Protein 8SSQ (pdb70)

Radius of gyration: 40.86 Å; Cα contacts (8 Å, |Δi|>4): 646; chains: 2; bounding box: 105×83×111 Å

Sequence (490 aa):
TRPHKCPDCDMAFVTSGELVRHRRYKHTHEKPFKCSMCDYASVEVSKLKRHIRSHTGERPFQCSLCSYASRDTYKLKRHMRTHSGEKPYECYICHARFTQSGTMKMHILQKHTENVAKFHCPHCDTVIARKSDLGVHLRKQHSYIEQGKKCRYCDAVFHERYALIQHQKSHKNEKRFKCDQCDYACRQERHMIMHKRTHTGEKPYACSHCDKTFRQKQLLDMHFKRYHDPNFVPAAFVCSKCGKTFTRRNTMARHADNCAKPFKCSMCDYASVEVSKLKRHIRSHTGERPFQCSLCSYASRDTYKLKRHMRTHSGEKPYECYICHARFTQSGTMKMHILQKHTENVAKFHCPHCDTVIARKSDLGVHLRKQHSYIEQGKKCRYCDAVFHERYALIQHQKSHKNEKRFKCDQCDYACRQERHMIMHKRTHTGEKPYACSHCDKTFRQKQLLDMHFKRYHDPNFVPAAFVCSKCGKTFTRRNTMARHADNCA

Nearest PDB structures (foldseek):
  8ssr-assembly1_A  TM=9.921E-01  e=1.056E-51  Homo sapiens
  7w1m-assembly1_H  TM=8.641E-01  e=9.532E-46  Homo sapiens
  8ssu-assembly1_A  TM=7.504E-01  e=6.759E-43  Homo sapiens
  5und-assembly1_A  TM=8.292E-01  e=3.397E-30  Homo sapiens
  5und-assembly2_B  TM=9.094E-01  e=4.051E-27  Homo sapiens

B-factor: mean 185.34, std 67.11, range [68.2, 472.48]

Secondary structure (DSSP, 8-state):
---EE-SSSS-EESSHHHHHHHHIIIII---SEE-SSSS-EESSHHHHHHHHHHHHT---EE-SSSS-EESSHHHHHHHTHHHH----EE-TTT--EESSHHHHHHHHHHHS-SS---EEPSSSS-EES-HHHHHHHHHHTS-EEEEEEE-SSSS-EEEEHHHHHHHHGGGTT---EE-SSSS-EESSHHHHHHHHHHHHT---EE-SSSS-EESSHHHHHHHHHHHS-TT-----EE-SSS--EESSHHHHHHHHHH--/--EE-SSSS-EESSHHHHHHHHHHHH----EE-TTSS-EESSHHHHHHHHHHHH----EE-TTT--EESSHHHHHHHHHHHS-SS--PEEPSSSS-EESSSHHHHHHHHHHTS--SS-EE-SSSS-EESSHHHHHHHHHHHTTS-SEE-SSSS-EESSHHHHHHHHHHSS----EE-SSSS-EESSHHHHHHHHHHHS-TT-----EE-TTT--EES-HHHHHHHHHT--

GO terms:
  GO:0005634 nucleus (C, IDA)
  GO:0001221 transcription coregulator binding (F, IPI)
  GO:0000978 RNA polymerase II cis-regulatory region sequence-specific DNA binding (F, IDA)
  GO:0001227 DNA-binding transcription repressor activity, RNA polymerase II-specific (F, IDA)
  GO:0000122 negative regulation of transcription by RNA polymerase II (P, IDA)
  GO:0000775 chromosome, centromeric region (C, IDA)
  GO:0005694 chromosome (C, EXP)
  GO:0071459 protein localization to chromosome, centromeric region (P, IMP)
  GO:0008285 negative regulation of cell population proliferation (P, IMP)
  GO:0005515 protein binding (F, IPI)
  GO:0045944 positive regulation of transcription by RNA polymerase II (P, IDA)
  GO:0140588 chromatin looping (P, IDA)
  GO:0005654 nucleoplasm (C, IDA)
  GO:0071514 genomic imprinting (P, IDA)
  GO:0000793 condensed chromosome (C, IDA)
  GO:0005730 nucleolus (C, IDA)
  GO:0000976 transcription cis-regulatory region binding (F, IDA)
  GO:0003700 DNA-binding transcription factor activity (F, IDA)
  GO:0045892 negative regulation of DNA-templated transcription (P, IDA)
  GO:0045893 positive regulation of DNA-templated transcription (P, IDA)

Structure (mmCIF, N/CA/C/O backbone):
data_8SSQ
#
_entry.id   8SSQ
#
_cell.length_a   352.070
_cell.length_b   67.768
_cell.length_c   61.194
_cell.angle_alpha   90.000
_cell.angle_beta   92.590
_cell.angle_gamma   90.000
#
_symmetry.space_group_name_H-M   'C 1 2 1'
#
loop_
_entity.id
_entity.type
_entity.pdbx_description
1 polymer 'Transcriptional repressor CTCF'
2 polymer 'DNA (35-MER) Strand I'
3 polymer 'DNA (35-MER) Strand 2'
4 non-polymer 'ZINC ION'
5 non-polymer 'SODIUM ION'
6 water water
#
loop_
_atom_site.group_PDB
_atom_site.id
_atom_site.type_symbol
_atom_site.label_atom_id
_atom_site.label_alt_id
_atom_site.label_comp_id
_atom_site.label_asym_id
_atom_site.label_entity_id
_atom_site.label_seq_id
_atom_site.pdbx_PDB_ins_code
_atom_site.Cartn_x
_atom_site.Cartn_y
_atom_site.Cartn_z
_atom_site.occupancy
_atom_site.B_iso_or_equiv
_atom_site.auth_seq_id
_atom_site.auth_comp_id
_atom_site.auth_asym_id
_atom_site.auth_atom_id
_atom_site.pdbx_PDB_model_num
ATOM 1 N N . THR A 1 1 ? -71.85566 -10.02973 -21.76706 1.000 240.24027 319 THR A N 1
ATOM 2 C CA . THR A 1 1 ? -71.07264 -8.85099 -21.41593 1.000 246.31670 319 THR A CA 1
ATOM 3 C C . THR A 1 1 ? -71.53506 -8.26296 -20.08641 1.000 246.28210 319 THR A C 1
ATOM 4 O O . THR A 1 1 ? -71.29692 -7.08817 -19.80349 1.000 244.50709 319 THR A O 1
ATOM 6 N N . ARG A 1 2 ? -72.18708 -9.09541 -19.27930 1.000 249.16919 320 ARG A N 1
ATOM 7 C CA . ARG A 1 2 ? -72.73997 -8.69485 -17.99033 1.000 249.24166 320 ARG A CA 1
ATOM 8 C C . ARG A 1 2 ? -73.61701 -7.44586 -18.09415 1.000 249.23772 320 ARG A C 1
ATOM 9 O O . ARG A 1 2 ? -73.27874 -6.39425 -17.53927 1.000 246.22478 320 ARG A O 1
ATOM 17 N N . PRO A 1 3 ? -74.74572 -7.52128 -18.80833 1.000 257.52936 321 PRO A N 1
ATOM 18 C CA . PRO A 1 3 ? -75.62991 -6.34662 -18.89434 1.000 257.77474 321 PRO A CA 1
ATOM 19 C C . PRO A 1 3 ? -76.17338 -5.89568 -17.54956 1.000 253.53424 321 PRO A C 1
ATOM 20 O O . PRO A 1 3 ? -76.35451 -4.68997 -17.33782 1.000 236.75227 321 PRO A O 1
ATOM 24 N N . HIS A 1 4 ? -76.43818 -6.82394 -16.63377 1.000 254.28843 322 HIS A N 1
ATOM 25 C CA . HIS A 1 4 ? -77.00418 -6.47314 -15.33918 1.000 245.38022 322 HIS A CA 1
ATOM 26 C C . HIS A 1 4 ? -75.90596 -6.07189 -14.36309 1.000 237.70442 322 HIS A C 1
ATOM 27 O O . HIS A 1 4 ? -74.86073 -6.72218 -14.27680 1.000 234.70849 322 HIS A O 1
ATOM 34 N N . LYS A 1 5 ? -76.14494 -4.98616 -13.63190 1.000 237.42241 323 LYS A N 1
ATOM 35 C CA . LYS A 1 5 ? -75.20674 -4.49335 -12.63478 1.000 238.30815 323 LYS A CA 1
ATOM 36 C C . LYS A 1 5 ? -75.95914 -4.13602 -11.36261 1.000 238.64242 323 LYS A C 1
ATOM 37 O O . LYS A 1 5 ? -77.09375 -3.65230 -11.41723 1.000 235.86463 323 LYS A O 1
ATOM 43 N N . CYS A 1 6 ? -75.32554 -4.37922 -10.22154 1.000 237.57040 324 CYS A N 1
ATOM 44 C CA . CYS A 1 6 ? -75.92383 -4.02865 -8.93985 1.000 231.41943 324 CYS A CA 1
ATOM 45 C C . CYS A 1 6 ? -75.63462 -2.56690 -8.62359 1.000 229.19418 324 CYS A C 1
ATOM 46 O O . CYS A 1 6 ? -74.46366 -2.17423 -8.58348 1.000 230.33903 324 CYS A O 1
ATOM 49 N N . PRO A 1 7 ? -76.65422 -1.73235 -8.40646 1.000 226.96356 325 PRO A N 1
ATOM 50 C CA . PRO A 1 7 ? -76.38653 -0.32291 -8.08311 1.000 225.72125 325 PRO A CA 1
ATOM 51 C C . PRO A 1 7 ? -75.82781 -0.11292 -6.68718 1.000 229.10257 325 PRO A C 1
ATOM 52 O O . PRO A 1 7 ? -75.21829 0.93408 -6.43569 1.000 223.45842 325 PRO A O 1
ATOM 56 N N . ASP A 1 8 ? -76.01203 -1.06788 -5.77396 1.000 234.82993 326 ASP A N 1
ATOM 57 C CA . ASP A 1 8 ? -75.57695 -0.87529 -4.39553 1.000 229.16508 326 ASP A CA 1
ATOM 58 C C . ASP A 1 8 ? -74.06959 -1.03458 -4.22976 1.000 224.00344 326 ASP A C 1
ATOM 59 O O . ASP A 1 8 ? -73.48096 -0.39488 -3.35103 1.000 217.60577 326 ASP A O 1
ATOM 64 N N . CYS A 1 9 ? -73.43000 -1.87046 -5.04554 1.000 226.12402 327 CYS A N 1
ATOM 65 C CA . CYS A 1 9 ? -71.99508 -2.11216 -4.93222 1.000 220.78278 327 CYS A CA 1
ATOM 66 C C . CYS A 1 9 ? -71.40366 -2.21554 -6.33457 1.000 218.85457 327 CYS A C 1
ATOM 67 O O . CYS A 1 9 ? -72.03410 -1.84578 -7.32939 1.000 228.47668 327 CYS A O 1
ATOM 70 N N . ASP A 1 10 ? -70.17273 -2.71847 -6.40721 1.000 208.80490 328 ASP A N 1
ATOM 71 C CA . ASP A 1 10 ? -69.41894 -2.79161 -7.65142 1.000 221.65625 328 ASP A CA 1
ATOM 72 C C . ASP A 1 10 ? -69.69193 -4.05266 -8.46219 1.000 226.08492 328 ASP A C 1
ATOM 73 O O . ASP A 1 10 ? -69.24983 -4.13365 -9.61349 1.000 219.93868 328 ASP A O 1
ATOM 78 N N . MET A 1 11 ? -70.39876 -5.02974 -7.90173 1.000 226.40716 329 MET A N 1
ATOM 79 C CA . MET A 1 11 ? -70.55928 -6.31323 -8.57148 1.000 231.68037 329 MET A CA 1
ATOM 80 C C . MET A 1 11 ? -71.50712 -6.20301 -9.76074 1.000 223.64229 329 MET A C 1
ATOM 81 O O . MET A 1 11 ? -72.52169 -5.50195 -9.70878 1.000 218.58750 329 MET A O 1
ATOM 86 N N . ALA A 1 12 ? -71.16534 -6.90707 -10.83929 1.000 227.24067 330 ALA A N 1
ATOM 87 C CA . ALA A 1 12 ? -71.99136 -6.99252 -12.03509 1.000 224.64593 330 ALA A CA 1
ATOM 88 C C . ALA A 1 12 ? -72.22002 -8.45760 -12.37499 1.000 232.61803 330 ALA A C 1
ATOM 89 O O . ALA A 1 12 ? -71.29094 -9.26826 -12.31363 1.000 234.03716 330 ALA A O 1
ATOM 91 N N . PHE A 1 13 ? -73.45714 -8.79417 -12.73450 1.000 232.07319 331 PHE A N 1
ATOM 92 C CA . PHE A 1 13 ? -73.85766 -10.17827 -12.94029 1.000 224.14327 331 PHE A CA 1
ATOM 93 C C . PHE A 1 13 ? -74.51788 -10.34011 -14.30300 1.000 229.89953 331 PHE A C 1
ATOM 94 O O . PHE A 1 13 ? -75.03293 -9.38495 -14.88835 1.000 229.03849 331 PHE A O 1
ATOM 102 N N . VAL A 1 14 ? -74.49444 -11.57476 -14.80314 1.000 230.38181 332 VAL A N 1
ATOM 103 C CA . VAL A 1 14 ? -74.98738 -11.84970 -16.15045 1.000 229.25757 332 VAL A CA 1
ATOM 104 C C . VAL A 1 14 ? -76.50970 -11.91864 -16.16812 1.000 220.63062 332 VAL A C 1
ATOM 105 O O . VAL A 1 14 ? -77.17688 -11.12715 -16.84428 1.000 233.59898 332 VAL A O 1
ATOM 109 N N . THR A 1 15 ? -77.07992 -12.86298 -15.42830 1.000 214.22515 333 THR A N 1
ATOM 110 C CA . THR A 1 15 ? -78.51663 -13.09205 -15.42887 1.000 214.37735 333 THR A CA 1
ATOM 111 C C . THR A 1 15 ? -79.18496 -12.35748 -14.27217 1.000 214.66639 333 THR A C 1
ATOM 112 O O . THR A 1 15 ? -78.53856 -11.94308 -13.30667 1.000 199.98327 333 THR A O 1
ATOM 116 N N . SER A 1 16 ? -80.50543 -12.19661 -14.38991 1.000 224.10665 334 SER A N 1
ATOM 117 C CA . SER A 1 16 ? -81.26983 -11.54220 -13.33296 1.000 216.41929 334 SER A CA 1
ATOM 118 C C . SER A 1 16 ? -81.27004 -12.37182 -12.05511 1.000 220.87235 334 SER A C 1
ATOM 119 O O . SER A 1 16 ? -81.17629 -11.82128 -10.95195 1.000 213.68701 334 SER A O 1
ATOM 122 N N . GLY A 1 17 ? -81.37795 -13.69618 -12.18408 1.000 221.20331 335 GLY A N 1
ATOM 123 C CA . GLY A 1 17 ? -81.38317 -14.54800 -11.00526 1.000 219.22121 335 GLY A CA 1
ATOM 124 C C . GLY A 1 17 ? -80.08780 -14.47387 -10.22017 1.000 199.43957 335 GLY A C 1
ATOM 125 O O . GLY A 1 17 ? -80.09806 -14.46692 -8.98660 1.000 197.03598 335 GLY A O 1
ATOM 126 N N . GLU A 1 18 ? -78.95360 -14.42712 -10.92358 1.000 198.85476 336 GLU A N 1
ATOM 127 C CA . GLU A 1 18 ? -77.66955 -14.27861 -10.24602 1.000 196.38859 336 GLU A CA 1
ATOM 128 C C . GLU A 1 18 ? -77.58894 -12.95182 -9.50184 1.000 202.10992 336 GLU A C 1
ATOM 129 O O . GLU A 1 18 ? -77.09831 -12.89510 -8.36798 1.000 198.74757 336 GLU A O 1
ATOM 135 N N . LEU A 1 19 ? -78.06118 -11.87112 -10.12719 1.000 209.59016 337 LEU A N 1
ATOM 136 C CA . LEU A 1 19 ? -78.02496 -10.56535 -9.47706 1.000 201.87920 337 LEU A CA 1
ATOM 137 C C . LEU A 1 19 ? -78.95983 -10.51870 -8.27400 1.000 197.86771 337 LEU A C 1
ATOM 138 O O . LEU A 1 19 ? -78.63836 -9.89449 -7.25605 1.000 199.93862 337 LEU A O 1
ATOM 143 N N . VAL A 1 20 ? -80.12510 -11.16355 -8.37541 1.000 204.06347 338 VAL A N 1
ATOM 144 C CA . VAL A 1 20 ? -81.05775 -11.19925 -7.25094 1.000 202.32302 338 VAL A CA 1
ATOM 145 C C . VAL A 1 20 ? -80.44425 -11.94284 -6.07183 1.000 202.07204 338 VAL A C 1
ATOM 146 O O . VAL A 1 20 ? -80.53047 -11.49415 -4.92173 1.000 198.41986 338 VAL A O 1
ATOM 150 N N . ARG A 1 21 ? -79.81422 -13.08971 -6.33724 1.000 198.25616 339 ARG A N 1
ATOM 151 C CA . ARG A 1 21 ? -79.14490 -13.82940 -5.27199 1.000 192.08399 339 ARG A CA 1
ATOM 152 C C . ARG A 1 21 ? -78.00730 -13.01352 -4.67027 1.000 190.68103 339 ARG A C 1
ATOM 153 O O . ARG A 1 21 ? -77.79122 -13.03757 -3.45262 1.000 199.79171 339 ARG A O 1
ATOM 161 N N . HIS A 1 22 ? -77.26896 -12.28388 -5.51087 1.000 195.63958 340 HIS A N 1
ATOM 162 C CA . HIS A 1 22 ? -76.18731 -11.44010 -5.01217 1.000 187.38830 340 HIS A CA 1
ATOM 163 C C . HIS A 1 22 ? -76.70980 -10.35638 -4.07834 1.000 192.86874 340 HIS A C 1
ATOM 164 O O . HIS A 1 22 ? -76.11009 -10.08899 -3.03015 1.000 208.68140 340 HIS A O 1
ATOM 171 N N . ARG A 1 23 ? -77.82012 -9.71182 -4.44751 1.000 192.95700 341 ARG A N 1
ATOM 172 C CA . ARG A 1 23 ? -78.40456 -8.69411 -3.57950 1.000 192.72763 341 ARG A CA 1
ATOM 173 C C . ARG A 1 23 ? -78.83508 -9.29080 -2.24675 1.000 196.39241 341 ARG A C 1
ATOM 174 O O . ARG A 1 23 ? -78.62874 -8.68408 -1.18984 1.000 208.04642 341 ARG A O 1
ATOM 182 N N . ARG A 1 24 ? -79.43990 -10.47918 -2.27656 1.000 193.42319 342 ARG A N 1
ATOM 183 C CA . ARG A 1 24 ? -79.83749 -11.13270 -1.03485 1.000 196.50799 342 ARG A CA 1
ATOM 184 C C . ARG A 1 24 ? -78.62353 -11.49268 -0.18707 1.000 204.02957 342 ARG A C 1
ATOM 185 O O . ARG A 1 24 ? -78.65945 -11.37686 1.04370 1.000 221.72285 342 ARG A O 1
ATOM 193 N N . TYR A 1 25 ? -77.54068 -11.93784 -0.82742 1.000 208.02391 343 TYR A N 1
ATOM 194 C CA . TYR A 1 25 ? -76.35353 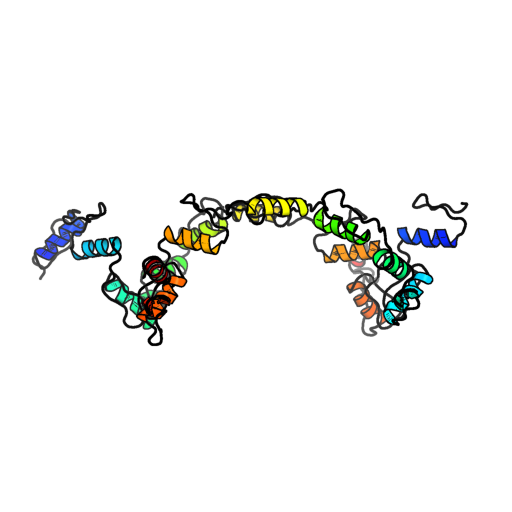-12.34881 -0.08408 1.000 192.73282 343 TYR A CA 1
ATOM 195 C C . TYR A 1 25 ? -75.67447 -11.16557 0.59641 1.000 186.99191 343 TYR A C 1
ATOM 196 O O . TYR A 1 25 ? -75.38134 -11.21254 1.79697 1.000 198.51106 343 TYR A O 1
ATOM 205 N N . LYS A 1 26 ? -75.41722 -10.09335 -0.15254 1.000 182.25076 344 LYS A N 1
ATOM 206 C CA . LYS A 1 26 ? -74.55821 -9.01668 0.31867 1.000 187.35896 344 LYS A CA 1
ATOM 207 C C . LYS A 1 26 ? -75.24737 -7.66530 0.44481 1.000 198.51676 344 LYS A C 1
ATOM 208 O O . LYS A 1 26 ? -74.60155 -6.70449 0.87924 1.000 192.42093 344 LYS A O 1
ATOM 214 N N . HIS A 1 27 ? -76.51478 -7.54933 0.08317 1.000 215.30087 345 HIS A N 1
ATOM 215 C CA . HIS A 1 27 ? -77.12269 -6.22274 0.13961 1.000 220.40856 345 HIS A CA 1
ATOM 216 C C . HIS A 1 27 ? -78.42483 -6.17309 0.92388 1.000 222.98418 345 HIS A C 1
ATOM 217 O O . HIS A 1 27 ? -78.66535 -5.19296 1.63172 1.000 226.08599 345 HIS A O 1
ATOM 224 N N . THR A 1 28 ? -79.26920 -7.19781 0.82479 1.000 226.01135 346 THR A N 1
ATOM 225 C CA . THR A 1 28 ? -80.51677 -7.19313 1.57866 1.000 230.68613 346 THR A CA 1
ATOM 226 C C . THR A 1 28 ? -80.39271 -7.92437 2.90567 1.000 231.10577 346 THR A C 1
ATOM 227 O O . THR A 1 28 ? -81.07176 -7.55804 3.87285 1.000 232.59377 346 THR A O 1
ATOM 231 N N . HIS A 1 29 ? -79.53611 -8.94566 2.96575 1.000 237.02201 347 HIS A N 1
ATOM 232 C CA . HIS A 1 29 ? -79.29534 -9.71871 4.18492 1.000 238.04671 347 HIS A CA 1
ATOM 233 C C . HIS A 1 29 ? -80.59208 -10.30150 4.74329 1.000 244.85134 347 HIS A C 1
ATOM 234 O O . HIS A 1 29 ? -80.80343 -10.35182 5.95691 1.000 236.20737 347 HIS A O 1
ATOM 241 N N . GLU A 1 30 ? -81.47071 -10.74147 3.84754 1.000 248.95733 348 GLU A N 1
ATOM 242 C CA . GLU A 1 30 ? -82.69604 -11.43085 4.21902 1.000 244.27033 348 GLU A CA 1
ATOM 243 C C . GLU A 1 30 ? -82.64711 -12.84197 3.65113 1.000 245.42052 348 GLU A C 1
ATOM 244 O O . GLU A 1 30 ? -82.17509 -13.05676 2.52947 1.000 233.21422 348 GLU A O 1
ATOM 250 N N . LYS A 1 31 ? -83.09525 -13.80580 4.44573 1.000 251.42219 349 LYS A N 1
ATOM 251 C CA . LYS A 1 31 ? -83.05463 -15.21677 4.06652 1.000 250.72784 349 LYS A CA 1
ATOM 252 C C . LYS A 1 31 ? -84.45477 -15.80154 4.18659 1.000 253.80066 349 LYS A C 1
ATOM 253 O O . LYS A 1 31 ? -84.94333 -16.00152 5.31847 1.000 251.46663 349 LYS A O 1
ATOM 259 N N . PRO A 1 32 ? -85.13466 -16.07913 3.06999 1.000 253.55942 350 PRO A N 1
ATOM 260 C CA . PRO A 1 32 ? -86.53160 -16.53054 3.14271 1.000 256.11113 350 PRO A CA 1
ATOM 261 C C . PRO A 1 32 ? -86.67184 -17.90407 3.77908 1.000 248.28696 350 PRO A C 1
ATOM 262 O O . PRO A 1 32 ? -87.45108 -18.08446 4.72119 1.000 244.12704 350 PRO A O 1
ATOM 266 N N . PHE A 1 33 ? -85.91667 -18.87728 3.27393 1.000 242.46552 351 PHE A N 1
ATOM 267 C CA . PHE A 1 33 ? -85.99552 -20.24277 3.77460 1.000 238.07899 351 PHE A CA 1
ATOM 268 C C . PHE A 1 33 ? -85.24282 -20.34020 5.09318 1.000 244.18758 351 PHE A C 1
ATOM 269 O O . PHE A 1 33 ? -84.04956 -20.02552 5.15721 1.000 244.91867 351 PHE A O 1
ATOM 277 N N . LYS A 1 34 ? -85.93492 -20.78209 6.13957 1.000 247.14918 352 LYS A N 1
ATOM 278 C CA . LYS A 1 34 ? -85.37330 -20.83701 7.47951 1.000 243.81414 352 LYS A CA 1
ATOM 279 C C . LYS A 1 34 ? -85.36522 -22.27029 7.99257 1.000 233.72259 352 LYS A C 1
ATOM 280 O O . LYS A 1 34 ? -86.26218 -23.06355 7.68733 1.000 223.19180 352 LYS A O 1
ATOM 286 N N . CYS A 1 35 ? -84.33764 -22.59602 8.77439 1.000 233.08095 353 CYS A N 1
ATOM 287 C CA . CYS A 1 35 ? -84.27217 -23.90467 9.40725 1.000 232.84391 353 CYS A CA 1
ATOM 288 C C . CYS A 1 35 ? -85.39132 -24.04660 10.42728 1.000 223.25148 353 CYS A C 1
ATOM 289 O O . CYS A 1 35 ? -85.69882 -23.10863 11.16879 1.000 221.14625 353 CYS A O 1
ATOM 292 N N . SER A 1 36 ? -86.01526 -25.22356 10.44638 1.000 220.09161 354 SER A N 1
ATOM 293 C CA . SER A 1 36 ? -87.12490 -25.46271 11.36028 1.000 230.54285 354 SER A CA 1
ATOM 294 C C . SER A 1 36 ? -86.66258 -25.71536 12.79371 1.000 224.92540 354 SER A C 1
ATOM 295 O O . SER A 1 36 ? -87.43686 -25.49111 13.72780 1.000 225.09914 354 SER A O 1
ATOM 298 N N . MET A 1 37 ? -85.41654 -26.15948 12.98473 1.000 217.48363 355 MET A N 1
ATOM 299 C CA . MET A 1 37 ? -84.89497 -26.49710 14.30787 1.000 224.21292 355 MET A CA 1
ATOM 300 C C . MET A 1 37 ? -84.48321 -25.25100 15.08822 1.000 223.13857 355 MET A C 1
ATOM 301 O O . MET A 1 37 ? -84.71241 -25.16140 16.30218 1.000 220.63645 355 MET A O 1
ATOM 306 N N . CYS A 1 38 ? -83.88289 -24.27827 14.40932 1.000 222.75064 356 CYS A N 1
ATOM 307 C CA . CYS A 1 38 ? -83.30410 -23.11428 15.06952 1.000 221.19350 356 CYS A CA 1
ATOM 308 C C . CYS A 1 38 ? -83.63781 -21.87567 14.24424 1.000 230.88997 356 CYS A C 1
ATOM 309 O O . CYS A 1 38 ? -84.44836 -21.91971 13.31369 1.000 232.57248 356 CYS A O 1
ATOM 312 N N . ASP A 1 39 ? -83.01556 -20.75664 14.60122 1.000 232.89975 357 ASP A N 1
ATOM 313 C CA . ASP A 1 39 ? -83.26621 -19.48168 13.94329 1.000 230.64655 357 ASP A CA 1
ATOM 314 C C . ASP A 1 39 ? -82.44361 -19.29040 12.67514 1.000 229.81759 357 ASP A C 1
ATOM 315 O O . ASP A 1 39 ? -82.58886 -18.25680 12.01198 1.000 236.19404 357 ASP A O 1
ATOM 320 N N . TYR A 1 40 ? -81.59160 -20.25028 12.32703 1.000 221.40751 358 TYR A N 1
ATOM 321 C CA . TYR A 1 40 ? -80.75900 -20.13357 11.13965 1.000 220.97254 358 TYR A CA 1
ATOM 322 C C . TYR A 1 40 ? -81.61302 -20.17331 9.87696 1.000 227.39418 358 TYR A C 1
ATOM 323 O O . TYR A 1 40 ? -82.67591 -20.79856 9.83594 1.000 225.63830 358 TYR A O 1
ATOM 332 N N . ALA A 1 41 ? -81.13327 -19.49207 8.83825 1.000 228.48327 359 ALA A N 1
ATOM 333 C CA . ALA A 1 41 ? -81.83850 -19.41705 7.56764 1.000 225.71082 359 ALA A CA 1
ATOM 334 C C . ALA A 1 41 ? -80.81603 -19.37853 6.43947 1.000 222.76010 359 ALA A C 1
ATOM 335 O O . ALA A 1 41 ? -79.62157 -19.16694 6.66350 1.000 227.68686 359 ALA A O 1
ATOM 337 N N . SER A 1 42 ? -81.29704 -19.58950 5.21432 1.000 220.16151 360 SER A N 1
ATOM 338 C CA . SER A 1 42 ? -80.42271 -19.66547 4.05018 1.000 214.71557 360 SER A CA 1
ATOM 339 C C . SER A 1 42 ? -81.10088 -19.04486 2.83909 1.000 223.65425 360 SER A C 1
ATOM 340 O O . SER A 1 42 ? -82.27792 -19.31016 2.57882 1.000 238.37894 360 SER A O 1
ATOM 343 N N . VAL A 1 43 ? -80.35052 -18.22420 2.09962 1.000 215.37283 361 VAL A N 1
ATOM 344 C CA . VAL A 1 43 ? -80.84881 -17.69454 0.83356 1.000 237.98401 361 VAL A CA 1
ATOM 345 C C . VAL A 1 43 ? -80.91547 -18.79649 -0.21782 1.000 235.75205 361 VAL A C 1
ATOM 346 O O . VAL A 1 43 ? -81.88616 -18.88917 -0.97909 1.000 233.62859 361 VAL A O 1
ATOM 350 N N . GLU A 1 44 ? -79.89564 -19.64869 -0.27557 1.000 205.01130 362 GLU A N 1
ATOM 351 C CA . GLU A 1 44 ? -79.85548 -20.75729 -1.21777 1.000 194.78660 362 GLU A CA 1
ATOM 352 C C . GLU A 1 44 ? -80.36779 -22.02481 -0.54735 1.000 194.76259 362 GLU A C 1
ATOM 353 O O . GLU A 1 44 ? -80.14463 -22.24360 0.64652 1.000 201.28028 362 GLU A O 1
ATOM 359 N N . VAL A 1 45 ? -81.06058 -22.85710 -1.32741 1.000 210.57440 363 VAL A N 1
ATOM 360 C CA . VAL A 1 45 ? -81.66723 -24.06878 -0.78251 1.000 213.24546 363 VAL A CA 1
ATOM 361 C C . VAL A 1 45 ? -80.60458 -25.06036 -0.33288 1.000 198.84845 363 VAL A C 1
ATOM 362 O O . VAL A 1 45 ? -80.78636 -25.77164 0.66676 1.000 206.79206 363 VAL A O 1
ATOM 366 N N . SER A 1 46 ? -79.48772 -25.13018 -1.05808 1.000 187.71301 364 SER A N 1
ATOM 367 C CA . SER A 1 46 ? -78.42446 -26.05730 -0.68778 1.000 204.89115 364 SER A CA 1
ATOM 368 C C . SER A 1 46 ? -77.85573 -25.73976 0.69098 1.000 189.41851 364 SER A C 1
ATOM 369 O O . SER A 1 46 ? -77.52434 -26.65416 1.45569 1.000 172.51732 364 SER A O 1
ATOM 372 N N . LYS A 1 47 ? -77.73009 -24.45225 1.02321 1.000 188.68884 365 LYS A N 1
ATOM 373 C CA . LYS A 1 47 ? -77.24219 -24.06745 2.34552 1.000 182.59546 365 LYS A CA 1
ATOM 374 C C . LYS A 1 47 ? -78.18995 -24.53788 3.44366 1.000 196.22914 365 LYS A C 1
ATOM 375 O O . LYS A 1 47 ? -77.74832 -24.98367 4.51081 1.000 208.28570 365 LYS A O 1
ATOM 381 N N . LEU A 1 48 ? -79.50151 -24.42252 3.20830 1.000 196.46618 366 LEU A N 1
ATOM 382 C CA . LEU A 1 48 ? -80.47402 -24.87951 4.19780 1.000 199.06373 366 LEU A CA 1
ATOM 383 C C . LEU A 1 48 ? -80.48381 -26.40279 4.28986 1.000 200.02266 366 LEU A C 1
ATOM 384 O O . LEU A 1 48 ? -80.68061 -26.96480 5.37600 1.000 207.58073 366 LEU A O 1
ATOM 389 N N . LYS A 1 49 ? -80.27210 -27.08433 3.15802 1.000 200.54240 367 LYS A N 1
ATOM 390 C CA . LYS A 1 49 ? -80.10815 -28.53469 3.17577 1.000 187.61234 367 LYS A CA 1
ATOM 391 C C . LYS A 1 49 ? -78.87200 -28.93727 3.97349 1.000 193.94522 367 LYS A C 1
ATOM 392 O O . LYS A 1 49 ? -78.86644 -29.98102 4.63851 1.000 209.57791 367 LYS A O 1
ATOM 398 N N . ARG A 1 50 ? -77.80523 -28.13152 3.89784 1.000 188.96698 368 ARG A N 1
ATOM 399 C CA . ARG A 1 50 ? -76.61610 -28.36776 4.71384 1.000 172.95276 368 ARG A CA 1
ATOM 400 C C . ARG A 1 50 ? -76.97353 -28.42032 6.19449 1.000 179.96911 368 ARG A C 1
ATOM 401 O O . ARG A 1 50 ? -76.62284 -29.37336 6.90096 1.000 174.47430 368 ARG A O 1
ATOM 409 N N . HIS A 1 51 ? -77.67191 -27.38241 6.68365 1.000 179.28661 369 HIS A N 1
ATOM 410 C CA . HIS A 1 51 ? -77.99715 -27.29418 8.10714 1.000 182.31462 369 HIS A CA 1
ATOM 411 C C . HIS A 1 51 ? -78.96088 -28.38878 8.52841 1.000 185.25862 369 HIS A C 1
ATOM 412 O O . HIS A 1 51 ? -78.87337 -28.90060 9.64663 1.000 193.64362 369 HIS A O 1
ATOM 419 N N . ILE A 1 52 ? -79.91514 -28.73051 7.67077 1.000 193.81784 370 ILE A N 1
ATOM 420 C CA . ILE A 1 52 ? -80.82721 -29.82187 7.99863 1.000 200.98587 370 ILE A CA 1
ATOM 421 C C . ILE A 1 52 ? -80.06934 -31.13790 8.12237 1.000 202.94437 370 ILE A C 1
ATOM 422 O O . ILE A 1 52 ? -80.37385 -31.97239 8.98862 1.000 202.31386 370 ILE A O 1
ATOM 427 N N . ARG A 1 53 ? -79.09675 -31.35809 7.23206 1.000 198.50996 371 ARG A N 1
ATOM 428 C CA . ARG A 1 53 ? -78.25959 -32.54944 7.31462 1.000 193.13126 371 ARG A CA 1
ATOM 429 C C . ARG A 1 53 ? -77.47132 -32.57717 8.61788 1.000 189.46861 371 ARG A C 1
ATOM 430 O O . ARG A 1 53 ? -77.35255 -33.62771 9.25821 1.000 192.73898 371 ARG A O 1
ATOM 438 N N . SER A 1 54 ? -76.90972 -31.43660 9.02129 1.000 185.08606 372 SER A N 1
ATOM 439 C CA . SER A 1 54 ? -76.20348 -31.38518 10.29636 1.000 185.03489 372 SER A CA 1
ATOM 440 C C . SER A 1 54 ? -77.15876 -31.60320 11.46475 1.000 187.78342 372 SER A C 1
ATOM 441 O O . SER A 1 54 ? -76.79692 -32.23179 12.46686 1.000 181.11080 372 SER A O 1
ATOM 444 N N . HIS A 1 55 ? -78.37177 -31.05589 11.36621 1.000 180.80293 373 HIS A N 1
ATOM 445 C CA . HIS A 1 55 ? -79.38454 -31.26158 12.39657 1.000 186.03219 373 HIS A CA 1
ATOM 446 C C . HIS A 1 55 ? -79.69426 -32.74846 12.59080 1.000 188.95830 373 HIS A C 1
ATOM 447 O O . HIS A 1 55 ? -79.90194 -33.20238 13.72304 1.000 199.82924 373 HIS A O 1
ATOM 454 N N . THR A 1 56 ? -79.73726 -33.52314 11.49442 1.000 187.91252 374 THR A N 1
ATOM 455 C CA . THR A 1 56 ? -80.17420 -34.91536 11.53609 1.000 203.02351 374 THR A CA 1
ATOM 456 C C . THR A 1 56 ? -79.05460 -35.94228 11.40034 1.000 194.25958 374 THR A C 1
ATOM 457 O O . THR A 1 56 ? -79.25233 -37.09833 11.79045 1.000 189.94766 374 THR A O 1
ATOM 461 N N . GLY A 1 57 ? -77.89847 -35.56243 10.86637 1.000 181.80746 375 GLY A N 1
ATOM 462 C CA . GLY A 1 57 ? -76.80440 -36.49883 10.69932 1.000 188.29130 375 GLY A CA 1
ATOM 463 C C . GLY A 1 57 ? -76.78407 -37.24184 9.38345 1.000 194.86449 375 GLY A C 1
ATOM 464 O O . GLY A 1 57 ? -76.07357 -38.24832 9.26583 1.000 188.09072 375 GLY A O 1
ATOM 465 N N . GLU A 1 58 ? -77.54533 -36.78608 8.39257 1.000 192.73608 376 GLU A N 1
ATOM 466 C CA . GLU A 1 58 ? -77.55586 -37.43521 7.08967 1.000 176.20496 376 GLU A CA 1
ATOM 467 C C . GLU A 1 58 ? -76.22125 -37.22613 6.38744 1.000 182.39529 376 GLU A C 1
ATOM 468 O O . GLU A 1 58 ? -75.74844 -36.09368 6.25525 1.000 182.12067 376 GLU A O 1
ATOM 474 N N . ARG A 1 59 ? -75.62307 -38.32185 5.91867 1.000 178.61472 377 ARG A N 1
ATOM 475 C CA . ARG A 1 59 ? -74.34211 -38.29961 5.21334 1.000 193.11335 377 ARG A CA 1
ATOM 476 C C . ARG A 1 59 ? -74.55769 -38.89616 3.82845 1.000 194.19976 377 ARG A C 1
ATOM 477 O O . ARG A 1 59 ? -74.48550 -40.12272 3.65008 1.000 196.25961 377 ARG A O 1
ATOM 485 N N . PRO A 1 60 ? -74.83487 -38.06357 2.81791 1.000 185.95436 378 PRO A N 1
ATOM 486 C CA . PRO A 1 60 ? -75.22489 -38.58732 1.49968 1.000 176.08845 378 PRO A CA 1
ATOM 487 C C . PRO A 1 60 ? -74.14617 -39.39372 0.79198 1.000 166.49569 378 PRO A C 1
ATOM 488 O O . PRO A 1 60 ? -74.37667 -40.54882 0.42051 1.000 179.31416 378 PRO A O 1
ATOM 492 N N . PHE A 1 61 ? -72.97003 -38.80399 0.59913 1.000 154.28430 379 PHE A N 1
ATOM 493 C CA . PHE A 1 61 ? -71.93568 -39.37780 -0.25168 1.000 169.56242 379 PHE A CA 1
ATOM 494 C C . PHE A 1 61 ? -70.82282 -39.97644 0.59683 1.000 161.89966 379 PHE A C 1
ATOM 495 O O . PHE A 1 61 ? -70.29660 -39.31643 1.49923 1.000 157.98009 379 PHE A O 1
ATOM 503 N N . GLN A 1 62 ? -70.46786 -41.22165 0.29463 1.000 162.44408 380 GLN A N 1
ATOM 504 C CA . GLN A 1 62 ? -69.45238 -41.97199 1.01655 1.000 158.47022 380 GLN A CA 1
ATOM 505 C C . GLN A 1 62 ? -68.13410 -41.95968 0.25130 1.000 147.51912 380 GLN A C 1
ATOM 506 O O . GLN A 1 62 ? -68.11061 -41.97541 -0.98228 1.000 135.87860 380 GLN A O 1
ATOM 512 N N . CYS A 1 63 ? -67.03318 -41.92415 0.99855 1.000 138.52400 381 CYS A N 1
ATOM 513 C CA . CYS A 1 63 ? -65.71511 -42.00601 0.38844 1.000 120.94011 381 CYS A CA 1
ATOM 514 C C . CYS A 1 63 ? -65.50418 -43.37187 -0.25590 1.000 128.75444 381 CYS A C 1
ATOM 515 O O . CYS A 1 63 ? -65.98447 -44.39842 0.23233 1.000 135.16675 381 CYS A O 1
ATOM 518 N N . SER A 1 64 ? -64.77263 -43.37230 -1.37220 1.000 125.77036 382 SER A N 1
ATOM 519 C CA . SER A 1 64 ? -64.55728 -44.60750 -2.11943 1.000 127.02532 382 SER A CA 1
ATOM 520 C C . SER A 1 64 ? -63.62353 -45.55836 -1.37704 1.000 125.53238 382 SER A C 1
ATOM 521 O O . SER A 1 64 ? -63.81653 -46.77902 -1.41242 1.000 150.72453 382 SER A O 1
ATOM 524 N N . LEU A 1 65 ? -62.61191 -45.01863 -0.69172 1.000 114.09831 383 LEU A N 1
ATOM 525 C CA . LEU A 1 65 ? -61.54873 -45.82390 -0.10578 1.000 131.50861 383 LEU A CA 1
ATOM 526 C C . LEU A 1 65 ? -61.64247 -45.99960 1.40249 1.000 133.46215 383 LEU A C 1
ATOM 527 O O . LEU A 1 65 ? -61.04821 -46.94536 1.92834 1.000 144.51579 383 LEU A O 1
ATOM 532 N N . CYS A 1 66 ? -62.36289 -45.13103 2.10852 1.000 124.61725 384 CYS A N 1
ATOM 533 C CA . CYS A 1 66 ? -62.38123 -45.19848 3.56481 1.000 129.02415 384 CYS A CA 1
ATOM 534 C C . CYS A 1 66 ? -63.79812 -45.29066 4.11366 1.000 117.17184 384 CYS A C 1
ATOM 535 O O . CYS A 1 66 ? -64.75670 -45.47589 3.35736 1.000 123.13653 384 CYS A O 1
ATOM 538 N N . SER A 1 67 ? -63.93272 -45.15917 5.43475 1.000 142.04248 385 SER A N 1
ATOM 539 C CA . SER A 1 67 ? -65.21012 -45.28594 6.12472 1.000 163.63388 385 SER A CA 1
ATOM 540 C C . SER A 1 67 ? -65.78592 -43.93624 6.54141 1.000 168.00825 385 SER A C 1
ATOM 541 O O . SER A 1 67 ? -66.46134 -43.84243 7.57152 1.000 183.22975 385 SER A O 1
ATOM 544 N N . TYR A 1 68 ? -65.52966 -42.88668 5.76669 1.000 147.80303 386 TYR A N 1
ATOM 545 C CA . TYR A 1 68 ? -66.02858 -41.54948 6.06257 1.000 154.48639 386 TYR A CA 1
ATOM 546 C C . TYR A 1 68 ? -67.02515 -41.13989 4.98844 1.000 143.17180 386 TYR A C 1
ATOM 547 O O . TYR A 1 68 ? -66.70055 -41.15347 3.79651 1.000 131.58343 386 TYR A O 1
ATOM 556 N N . ALA A 1 69 ? -68.23114 -40.77889 5.41213 1.000 158.75882 387 ALA A N 1
ATOM 557 C CA . ALA A 1 69 ? -69.25996 -40.25617 4.52461 1.000 154.57897 387 ALA A CA 1
ATOM 558 C C . ALA A 1 69 ? -69.46673 -38.78553 4.85534 1.000 145.67871 387 ALA A C 1
ATOM 559 O O . ALA A 1 69 ? -69.79037 -38.44268 5.99722 1.000 158.30747 387 ALA A O 1
ATOM 561 N N . SER A 1 70 ? -69.27032 -37.92301 3.86588 1.000 141.73924 388 SER A N 1
ATOM 562 C CA . SER A 1 70 ? -69.37766 -36.48886 4.07522 1.000 136.51928 388 SER A CA 1
ATOM 563 C C . SER A 1 70 ? -70.81645 -36.02727 3.89210 1.000 160.34762 388 SER A C 1
ATOM 564 O O . SER A 1 70 ? -71.58387 -36.60577 3.11799 1.000 171.14319 388 SER A O 1
ATOM 567 N N . ARG A 1 71 ? -71.17713 -34.97400 4.61971 1.000 148.58246 389 ARG A N 1
ATOM 568 C CA . ARG A 1 71 ? -72.47944 -34.34826 4.45556 1.000 167.06613 389 ARG A CA 1
ATOM 569 C C . ARG A 1 71 ? -72.46989 -33.24326 3.40927 1.000 165.12406 389 ARG A C 1
ATOM 570 O O . ARG A 1 71 ? -73.54106 -32.75336 3.03638 1.000 176.48293 389 ARG A O 1
ATOM 578 N N . ASP A 1 72 ? -71.29322 -32.85444 2.92339 1.000 141.15334 390 ASP A N 1
ATOM 579 C CA . ASP A 1 72 ? -71.15082 -31.93667 1.80353 1.000 155.64033 390 ASP A CA 1
ATOM 580 C C . ASP A 1 72 ? -70.16571 -32.53416 0.81104 1.000 152.28896 390 ASP A C 1
ATOM 581 O O . ASP A 1 72 ? -69.20539 -33.20298 1.20562 1.000 131.06237 390 ASP A O 1
ATOM 586 N N . THR A 1 73 ? -70.40904 -32.29207 -0.47959 1.000 148.41676 391 THR A N 1
ATOM 587 C CA . THR A 1 73 ? -69.52694 -32.83351 -1.50886 1.000 146.73284 391 THR A CA 1
ATOM 588 C C . THR A 1 73 ? -68.11790 -32.26466 -1.40312 1.000 152.07877 391 THR A C 1
ATOM 589 O O . THR A 1 73 ? -67.14590 -32.95820 -1.72404 1.000 166.41969 391 THR A O 1
ATOM 593 N N . TYR A 1 74 ? -67.98282 -31.01129 -0.96030 1.000 141.34731 392 TYR A N 1
ATOM 594 C CA . TYR A 1 74 ? -66.65214 -30.43485 -0.80006 1.000 149.60177 392 TYR A CA 1
ATOM 595 C C . TYR A 1 74 ? -65.88646 -31.09102 0.34185 1.000 138.80604 392 TYR A C 1
ATOM 596 O O . TYR A 1 74 ? -64.65823 -31.21312 0.26870 1.000 122.41887 392 TYR A O 1
ATOM 605 N N . LYS A 1 75 ? -66.58301 -31.50651 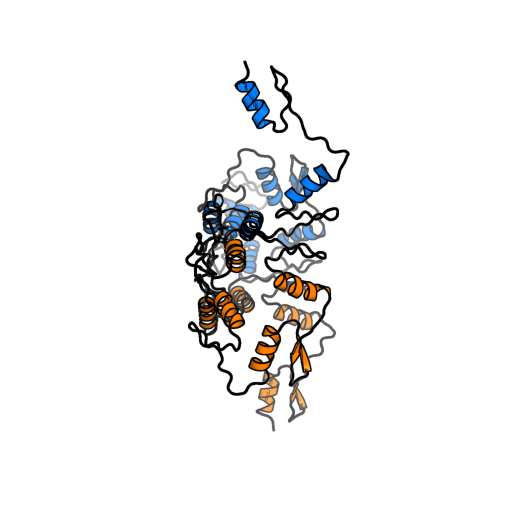1.40419 1.000 126.88896 393 LYS A N 1
ATOM 606 C CA . LYS A 1 75 ? -65.90997 -32.21108 2.49102 1.000 128.35067 393 LYS A CA 1
ATOM 607 C C . LYS A 1 75 ? -65.29644 -33.51347 1.99507 1.000 134.06709 393 LYS A C 1
ATOM 608 O O . LYS A 1 75 ? -64.17245 -33.86379 2.37329 1.000 161.36542 393 LYS A O 1
ATOM 614 N N . LEU A 1 76 ? -66.02509 -34.24789 1.15052 1.000 124.08401 394 LEU A N 1
ATOM 615 C CA . LEU A 1 76 ? -65.47358 -35.46287 0.56055 1.000 123.11673 394 LEU A CA 1
ATOM 616 C C . LEU A 1 76 ? -64.30497 -35.14560 -0.36279 1.000 120.81771 394 LEU A C 1
ATOM 617 O O . LEU A 1 76 ? -63.29927 -35.86498 -0.36921 1.000 117.06212 394 LEU A O 1
ATOM 622 N N . LYS A 1 77 ? -64.42111 -34.07472 -1.15187 1.000 123.49817 395 LYS A N 1
ATOM 623 C CA . LYS A 1 77 ? -63.32284 -33.67860 -2.02685 1.000 121.93121 395 LYS A CA 1
ATOM 624 C C . LYS A 1 77 ? -62.08270 -33.32655 -1.21768 1.000 115.77248 395 LYS A C 1
ATOM 625 O O . LYS A 1 77 ? -60.95626 -33.63658 -1.62322 1.000 141.53433 395 LYS A O 1
ATOM 631 N N . ARG A 1 78 ? -62.27204 -32.67427 -0.06908 1.000 136.73468 396 ARG A N 1
ATOM 632 C CA . ARG A 1 78 ? -61.14971 -32.38842 0.81750 1.000 108.49329 396 ARG A CA 1
ATOM 633 C C . ARG A 1 78 ? -60.65975 -33.65489 1.50967 1.000 105.97542 396 ARG A C 1
ATOM 634 O O . ARG A 1 78 ? -59.45217 -33.83437 1.70542 1.000 118.78760 396 ARG A O 1
ATOM 642 N N . HIS A 1 79 ? -61.58313 -34.54374 1.88908 1.000 106.39675 397 HIS A N 1
ATOM 643 C CA . HIS A 1 79 ? -61.19027 -35.79444 2.53116 1.000 103.64141 397 HIS A CA 1
ATOM 644 C C . HIS A 1 79 ? -60.37768 -36.67832 1.59535 1.000 103.07423 397 HIS A C 1
ATOM 645 O O . HIS A 1 79 ? -59.51037 -37.43063 2.05276 1.000 121.04024 397 HIS A O 1
ATOM 652 N N . MET A 1 80 ? -60.63950 -36.60564 0.28774 1.000 106.67650 398 MET A N 1
ATOM 653 C CA . MET A 1 80 ? -59.88176 -37.40829 -0.66588 1.000 114.33733 398 MET A CA 1
ATOM 654 C C . MET A 1 80 ? -58.39788 -37.06771 -0.65623 1.000 110.90271 398 MET A C 1
ATOM 655 O O . MET A 1 80 ? -57.58082 -37.89751 -1.07043 1.000 124.06633 398 MET A O 1
ATOM 660 N N . ARG A 1 81 ? -58.03148 -35.86976 -0.19330 1.000 100.57366 399 ARG A N 1
ATOM 661 C CA . ARG A 1 81 ? -56.62298 -35.52501 -0.05718 1.000 97.38249 399 ARG A CA 1
ATOM 662 C C . ARG A 1 81 ? -55.91362 -36.40665 0.96019 1.000 98.72562 399 ARG A C 1
ATOM 663 O O . ARG A 1 81 ? -54.68370 -36.51576 0.91648 1.000 119.02391 399 ARG A O 1
ATOM 671 N N . THR A 1 82 ? -56.65723 -37.03296 1.87532 1.000 92.83046 400 THR A N 1
ATOM 672 C CA . THR A 1 82 ? -56.03923 -37.93762 2.83927 1.000 89.75430 400 THR A CA 1
ATOM 673 C C . THR A 1 82 ? -55.40565 -39.13407 2.13826 1.000 112.76003 400 THR A C 1
ATOM 674 O O . THR A 1 82 ? -54.34857 -39.62193 2.55409 1.000 129.27310 400 THR A O 1
ATOM 678 N N . HIS A 1 83 ? -56.03191 -39.61541 1.06593 1.000 101.15018 401 HIS A N 1
ATOM 679 C CA . HIS A 1 83 ? -55.50955 -40.75305 0.31863 1.000 95.63924 401 HIS A CA 1
ATOM 680 C C . HIS A 1 83 ? -54.56154 -40.31844 -0.79481 1.000 94.43935 401 HIS A C 1
ATOM 681 O O . HIS A 1 83 ? -53.48492 -40.89858 -0.96278 1.000 107.66262 401 HIS A O 1
ATOM 688 N N . SER A 1 84 ? -54.95024 -39.30275 -1.56648 1.000 96.59547 402 SER A N 1
ATOM 689 C CA . SER A 1 84 ? -54.14032 -38.87421 -2.69958 1.000 119.28935 402 SER A CA 1
ATOM 690 C C . SER A 1 84 ? -52.90343 -38.09829 -2.27617 1.000 94.41865 402 SER A C 1
ATOM 691 O O . SER A 1 84 ? -51.94537 -38.01667 -3.05151 1.000 111.32868 402 SER A O 1
ATOM 694 N N . GLY A 1 85 ? -52.89552 -37.53927 -1.07084 1.000 91.75852 403 GLY A N 1
ATOM 695 C CA . GLY A 1 85 ? -51.87633 -36.57622 -0.71173 1.000 89.76899 403 GLY A CA 1
ATOM 696 C C . GLY A 1 85 ? -52.30673 -35.21479 -1.21039 1.000 98.28148 403 GLY A C 1
ATOM 697 O O . GLY A 1 85 ? -53.16897 -34.57385 -0.60156 1.000 115.84609 403 GLY A O 1
ATOM 698 N N . GLU A 1 86 ? -51.72163 -34.77766 -2.32493 1.000 123.74254 404 GLU A N 1
ATOM 699 C CA . GLU A 1 86 ? -52.18916 -33.62029 -3.08848 1.000 129.00569 404 GLU A CA 1
ATOM 700 C C . GLU A 1 86 ? -52.41934 -32.40431 -2.18797 1.000 110.33467 404 GLU A C 1
ATOM 701 O O . GLU A 1 86 ? -53.54192 -31.94593 -1.98786 1.000 125.31012 404 GLU A O 1
ATOM 707 N N . LYS A 1 87 ? -51.32241 -31.91528 -1.62276 1.000 102.43874 405 LYS A N 1
ATOM 708 C CA . LYS A 1 87 ? -51.37423 -30.67077 -0.86836 1.000 105.59252 405 LYS A CA 1
ATOM 709 C C . LYS A 1 87 ? -51.45608 -29.50524 -1.84833 1.000 98.90966 405 LYS A C 1
ATOM 710 O O . LYS A 1 87 ? -50.44307 -29.13427 -2.45472 1.000 100.16793 405 LYS A O 1
ATOM 716 N N . PRO A 1 88 ? -52.63772 -28.90405 -2.03655 1.000 101.68422 406 PRO A N 1
ATOM 717 C CA . PRO A 1 88 ? -52.77986 -27.86725 -3.06724 1.000 106.44461 406 PRO A CA 1
ATOM 718 C C . PRO A 1 88 ? -52.04416 -26.58637 -2.71563 1.000 107.24912 406 PRO A C 1
ATOM 719 O O . PRO A 1 88 ? -51.26273 -26.05868 -3.51292 1.000 109.86823 406 PRO A O 1
ATOM 723 N N . TYR A 1 89 ? -52.29424 -26.08719 -1.51049 1.000 105.40352 407 TYR A N 1
ATOM 724 C CA . TYR A 1 89 ? -51.80458 -24.78054 -1.10132 1.000 106.88731 407 TYR A CA 1
ATOM 725 C C . TYR A 1 89 ? -50.31908 -24.83761 -0.77334 1.000 104.85326 407 TYR A C 1
ATOM 726 O O . TYR A 1 89 ? -49.82920 -25.81792 -0.20697 1.000 107.40170 407 TYR A O 1
ATOM 735 N N . GLU A 1 90 ? -49.60225 -23.77772 -1.13942 1.000 108.13695 408 GLU A N 1
ATOM 736 C CA . GLU A 1 90 ? -48.16055 -23.69951 -0.95082 1.000 107.52642 408 GLU A CA 1
ATOM 737 C C . GLU A 1 90 ? -47.80386 -22.35831 -0.32980 1.000 130.00526 408 GLU A C 1
ATOM 738 O O . GLU A 1 90 ? -48.26011 -21.31185 -0.80185 1.000 130.14128 408 GLU A O 1
ATOM 744 N N . CYS A 1 91 ? -46.99582 -22.39283 0.72743 1.000 107.30048 409 CYS A N 1
ATOM 745 C CA . CYS A 1 91 ? -46.50481 -21.16306 1.33200 1.000 109.82956 409 CYS A CA 1
ATOM 746 C C . CYS A 1 91 ? -45.54038 -20.46313 0.38301 1.000 114.76093 409 CYS A C 1
ATOM 747 O O . CYS A 1 91 ? -44.74392 -21.10612 -0.30511 1.000 123.31872 409 CYS A O 1
ATOM 750 N N . TYR A 1 92 ? -45.61501 -19.13684 0.34391 1.000 119.39094 410 TYR A N 1
ATOM 751 C CA . TYR A 1 92 ? -44.80328 -18.35851 -0.58085 1.000 125.09644 410 TYR A CA 1
ATOM 752 C C . TYR A 1 92 ? -43.42260 -18.02272 -0.03141 1.000 142.14686 410 TYR A C 1
ATOM 753 O O . TYR A 1 92 ? -42.64551 -17.35578 -0.72244 1.000 155.57549 410 TYR A O 1
ATOM 762 N N . ILE A 1 93 ? -43.09584 -18.46033 1.18321 1.000 142.99031 411 ILE A N 1
ATOM 763 C CA . ILE A 1 93 ? -41.80578 -18.17231 1.80701 1.000 139.92405 411 ILE A CA 1
ATOM 764 C C . ILE A 1 93 ? -40.93898 -19.42583 1.89605 1.000 147.41581 411 ILE A C 1
ATOM 765 O O . ILE A 1 93 ? -39.86088 -19.48809 1.30251 1.000 146.45752 411 ILE A O 1
ATOM 770 N N . CYS A 1 94 ? -41.39370 -20.43591 2.63410 1.000 115.27053 412 CYS A N 1
ATOM 771 C CA . CYS A 1 94 ? -40.64913 -21.67991 2.77684 1.000 110.97942 412 CYS A CA 1
ATOM 772 C C . CYS A 1 94 ? -41.05234 -22.73162 1.75270 1.000 124.33072 412 CYS A C 1
ATOM 773 O O . CYS A 1 94 ? -40.45806 -23.81497 1.73421 1.000 141.62817 412 CYS A O 1
ATOM 776 N N . HIS A 1 95 ? -42.04833 -22.44082 0.91476 1.000 134.65588 413 HIS A N 1
ATOM 777 C CA . HIS A 1 95 ? -42.50693 -23.32452 -0.15611 1.000 109.82445 413 HIS A CA 1
ATOM 778 C C . HIS A 1 95 ? -43.02641 -24.65973 0.36520 1.000 104.05753 413 HIS A C 1
ATOM 779 O O . HIS A 1 95 ? -43.08788 -25.64003 -0.38372 1.000 103.08030 413 HIS A O 1
ATOM 786 N N . ALA A 1 96 ? -43.40134 -24.71894 1.63945 1.000 110.37071 414 ALA A N 1
ATOM 787 C CA . ALA A 1 96 ? -44.05540 -25.90444 2.16866 1.000 110.66930 414 ALA A CA 1
ATOM 788 C C . ALA A 1 96 ? -45.48687 -25.98570 1.65225 1.000 113.82341 414 ALA A C 1
ATOM 789 O O . ALA A 1 96 ? -46.14292 -24.96904 1.41096 1.000 113.95310 414 ALA A O 1
ATOM 791 N N . ARG A 1 97 ? -45.97192 -27.21163 1.48778 1.000 93.72461 415 ARG A N 1
ATOM 792 C CA . ARG A 1 97 ? -47.28495 -27.46604 0.91586 1.000 94.19867 415 ARG A CA 1
ATOM 793 C C . ARG A 1 97 ? -48.21468 -28.04373 1.97398 1.000 90.97159 415 ARG A C 1
ATOM 794 O O . ARG A 1 97 ? -47.79090 -28.83529 2.82158 1.000 106.62235 415 ARG A O 1
ATOM 802 N N . PHE A 1 98 ? -49.48336 -27.63796 1.92028 1.000 92.24327 416 PHE A N 1
ATOM 803 C CA . PHE A 1 98 ? -50.45986 -27.96241 2.94956 1.000 90.10679 416 PHE A CA 1
ATOM 804 C C . PHE A 1 98 ? -51.76569 -28.41075 2.31143 1.000 91.59972 416 PHE A C 1
ATOM 805 O O . PHE A 1 98 ? -52.14636 -27.93467 1.23976 1.000 95.04760 416 PHE A O 1
ATOM 813 N N . THR A 1 99 ? -52.45455 -29.32921 2.99227 1.000 89.48542 417 THR A N 1
ATOM 814 C CA . THR A 1 99 ? -53.68206 -29.91213 2.46444 1.000 91.19681 417 THR A CA 1
ATOM 815 C C . THR A 1 99 ? -54.87964 -28.97376 2.55599 1.000 94.07623 417 THR A C 1
ATOM 816 O O . THR A 1 99 ? -55.87506 -29.19663 1.85766 1.000 96.89763 417 THR A O 1
ATOM 820 N N . GLN A 1 100 ? -54.81382 -27.93942 3.39302 1.000 93.87726 418 GLN A N 1
ATOM 821 C CA . GLN A 1 100 ? -55.92236 -27.01091 3.56139 1.000 96.85843 418 GLN A CA 1
ATOM 822 C C . GLN A 1 100 ? -55.39799 -25.58247 3.59119 1.000 100.58252 418 GLN A C 1
ATOM 823 O O . GLN A 1 100 ? -54.25559 -25.33009 3.98266 1.000 125.23923 418 GLN A O 1
ATOM 829 N N . SER A 1 101 ? -56.25231 -24.64784 3.16525 1.000 112.78036 419 SER A N 1
ATOM 830 C CA . SER A 1 101 ? -55.86392 -23.24100 3.13021 1.000 105.47867 419 SER A CA 1
ATOM 831 C C . SER A 1 101 ? -55.62333 -22.69624 4.53275 1.000 117.97140 419 SER A C 1
ATOM 832 O O . SER A 1 101 ? -54.65319 -21.96181 4.76238 1.000 124.62869 419 SER A O 1
ATOM 835 N N . GLY A 1 102 ? -56.49701 -23.04354 5.48341 1.000 102.11658 420 GLY A N 1
ATOM 836 C CA . GLY A 1 102 ? -56.30528 -22.59517 6.85281 1.000 129.70709 420 GLY A CA 1
ATOM 837 C C . GLY A 1 102 ? -55.02018 -23.10676 7.46901 1.000 106.95743 420 GLY A C 1
ATOM 838 O O . GLY A 1 102 ? -54.39725 -22.41348 8.27892 1.000 105.85095 420 GLY A O 1
ATOM 839 N N . THR A 1 103 ? -54.61432 -24.32804 7.10827 1.000 93.65563 421 THR A N 1
ATOM 840 C CA . THR A 1 103 ? -53.33566 -24.85331 7.57584 1.000 90.38085 421 THR A CA 1
ATOM 841 C C . THR A 1 103 ? -52.17484 -23.99775 7.08038 1.000 98.58793 421 THR A C 1
ATOM 842 O O . THR A 1 103 ? -51.25025 -23.68796 7.84246 1.000 117.35891 421 THR A O 1
ATOM 846 N N . MET A 1 104 ? -52.20640 -23.60452 5.80446 1.000 95.11990 422 MET A N 1
ATOM 847 C CA . MET A 1 104 ? -51.14488 -22.76201 5.26173 1.000 97.52076 422 MET A CA 1
ATOM 848 C C . MET A 1 104 ? -51.13098 -21.38844 5.92126 1.000 125.86960 422 MET A C 1
ATOM 849 O O . MET A 1 104 ? -50.06036 -20.86261 6.24870 1.000 144.22200 422 MET A O 1
ATOM 854 N N . LYS A 1 105 ? -52.30920 -20.78975 6.11837 1.000 137.62223 423 LYS A N 1
ATOM 855 C CA . LYS A 1 105 ? -52.37254 -19.45986 6.71797 1.000 135.32187 423 LYS A CA 1
ATOM 856 C C . LYS A 1 105 ? -51.83879 -19.46606 8.14467 1.000 123.24392 423 LYS A C 1
ATOM 857 O O . LYS A 1 105 ? -51.10268 -18.55538 8.54339 1.000 111.82990 423 LYS A O 1
ATOM 863 N N . MET A 1 106 ? -52.20240 -20.48185 8.93093 1.000 98.21040 424 MET A N 1
ATOM 864 C CA . MET A 1 106 ? -51.66868 -20.59028 10.28438 1.000 95.75330 424 MET A CA 1
ATOM 865 C C . MET A 1 106 ? -50.15921 -20.79459 10.26192 1.000 118.34058 424 MET A C 1
ATOM 866 O O . MET A 1 106 ? -49.43902 -20.25538 11.11062 1.000 136.48089 424 MET A O 1
ATOM 871 N N . HIS A 1 107 ? -49.66391 -21.57808 9.30027 1.000 124.29064 425 HIS A N 1
ATOM 872 C CA . HIS A 1 107 ? -48.22463 -21.78593 9.17280 1.000 101.33211 425 HIS A CA 1
ATOM 873 C C . HIS A 1 107 ? -47.50214 -20.47444 8.89403 1.000 97.86008 425 HIS A C 1
ATOM 874 O O . HIS A 1 107 ? -46.47982 -20.17135 9.51780 1.000 118.91968 425 HIS A O 1
ATOM 881 N N . ILE A 1 108 ? -48.02458 -19.67773 7.96023 1.000 101.49680 426 ILE A N 1
ATOM 882 C CA . ILE A 1 108 ? -47.39349 -18.39973 7.64208 1.000 124.31918 426 ILE A CA 1
ATOM 883 C C . ILE A 1 108 ? -47.42853 -17.47526 8.85153 1.000 142.18333 426 ILE A C 1
ATOM 884 O O . ILE A 1 108 ? -46.45596 -16.76698 9.14211 1.000 143.31573 426 ILE A O 1
ATOM 889 N N . LEU A 1 109 ? -48.54966 -17.46866 9.57497 1.000 132.74559 427 LEU A N 1
ATOM 890 C CA . LEU A 1 109 ? -48.68644 -16.58776 10.72940 1.000 122.76437 427 LEU A CA 1
ATOM 891 C C . LEU A 1 109 ? -47.69696 -16.94965 11.83232 1.000 114.94458 427 LEU A C 1
ATOM 892 O O . LEU A 1 109 ? -47.07875 -16.06462 12.43498 1.000 141.28380 427 LEU A O 1
ATOM 897 N N . GLN A 1 110 ? -47.52797 -18.24412 12.10787 1.000 117.24229 428 GLN A N 1
ATOM 898 C CA . GLN A 1 110 ? -46.76848 -18.69525 13.26755 1.000 113.14291 428 GLN A CA 1
ATOM 899 C C . GLN A 1 110 ? -45.33052 -19.09593 12.95511 1.000 135.00855 428 GLN A C 1
ATOM 900 O O . GLN A 1 110 ? -44.56654 -19.35749 13.89032 1.000 143.50391 428 GLN A O 1
ATOM 906 N N . LYS A 1 111 ? -44.93771 -19.15428 11.68087 1.000 120.89362 429 LYS A N 1
ATOM 907 C CA . LYS A 1 111 ? -43.58602 -19.55575 11.31443 1.000 101.07683 429 LYS A CA 1
ATOM 908 C C . LYS A 1 111 ? -42.77561 -18.47249 10.62363 1.000 130.56087 429 LYS A C 1
ATOM 909 O O . LYS A 1 111 ? -41.54222 -18.54476 10.64925 1.000 157.99227 429 LYS A O 1
ATOM 915 N N . HIS A 1 112 ? -43.41817 -17.47949 10.01185 1.000 138.09264 430 HIS A N 1
ATOM 916 C CA . HIS A 1 112 ? -42.71715 -16.50417 9.18721 1.000 140.11454 430 HIS A CA 1
ATOM 917 C C . HIS A 1 112 ? -43.03391 -15.07729 9.61596 1.000 142.78480 430 HIS A C 1
ATOM 918 O O . HIS A 1 112 ? -42.97078 -14.15105 8.80296 1.000 160.33809 430 HIS A O 1
ATOM 925 N N . THR A 1 113 ? -43.37196 -14.88009 10.88812 1.000 147.57644 431 THR A N 1
ATOM 926 C CA . THR A 1 113 ? -43.73694 -13.55789 11.37052 1.000 170.03808 431 THR A CA 1
ATOM 927 C C . THR A 1 113 ? -43.29642 -13.40415 12.81979 1.000 166.87920 431 THR A C 1
ATOM 928 O O . THR A 1 113 ? -43.29682 -14.36822 13.59009 1.000 128.90069 431 THR A O 1
ATOM 932 N N . GLU A 1 114 ? -42.92331 -12.17569 13.18414 1.000 137.85707 432 GLU A N 1
ATOM 933 C CA . GLU A 1 114 ? -42.39411 -11.87916 14.51196 1.000 165.31986 432 GLU A CA 1
ATOM 934 C C . GLU A 1 114 ? -43.46504 -11.37056 15.47356 1.000 177.01783 432 GLU A C 1
ATOM 935 O O . GLU A 1 114 ? -43.71463 -11.98883 16.51278 1.000 170.97254 432 GLU A O 1
ATOM 941 N N . ASN A 1 115 ? -44.10819 -10.24980 15.14347 1.000 141.24824 433 ASN A N 1
ATOM 942 C CA . ASN A 1 115 ? -45.01331 -9.57139 16.07482 1.000 134.83635 433 ASN A CA 1
ATOM 943 C C . ASN A 1 115 ? -46.44844 -10.05560 15.85923 1.000 141.68880 433 ASN A C 1
ATOM 944 O O . ASN A 1 115 ? -47.33159 -9.32969 15.40002 1.000 169.19273 433 ASN A O 1
ATOM 949 N N . VAL A 1 116 ? -46.67046 -11.31645 16.21706 1.000 131.65976 434 VAL A N 1
ATOM 950 C CA . VAL A 1 116 ? -47.98541 -11.94096 16.13410 1.000 137.05704 434 VAL A CA 1
ATOM 951 C C . VAL A 1 116 ? -48.62298 -11.91065 17.51458 1.000 147.59159 434 VAL A C 1
ATOM 952 O O . VAL A 1 116 ? -48.00052 -12.31958 18.50344 1.000 156.69501 434 VAL A O 1
ATOM 956 N N . ALA A 1 117 ? -49.85880 -11.42094 17.58568 1.000 143.97497 435 ALA A N 1
ATOM 957 C CA . ALA A 1 117 ? -50.57985 -11.40908 18.85027 1.000 124.12689 435 ALA A CA 1
ATOM 958 C C . ALA A 1 117 ? -50.80976 -12.83245 19.34127 1.000 113.84985 435 ALA A C 1
ATOM 959 O O . ALA A 1 117 ? -51.20161 -13.71699 18.57510 1.000 138.27430 435 ALA A O 1
ATOM 961 N N . LYS A 1 118 ? -50.56117 -13.05112 20.62791 1.000 113.71600 436 LYS A N 1
ATOM 962 C CA . LYS A 1 118 ? -50.71561 -14.35774 21.24723 1.000 125.35898 436 LYS A CA 1
ATOM 963 C C . LYS A 1 118 ? -51.78413 -14.29272 22.33090 1.000 125.45274 436 LYS A C 1
ATOM 964 O O . LYS A 1 118 ? -52.21215 -13.21608 22.75583 1.000 133.75474 436 LYS A O 1
ATOM 970 N N . PHE A 1 119 ? -52.21155 -15.46923 22.77830 1.000 103.59369 437 PHE A N 1
ATOM 971 C CA . PHE A 1 119 ? -53.26355 -15.59626 23.77701 1.000 126.45986 437 PHE A CA 1
ATOM 972 C C . PHE A 1 119 ? -52.64785 -15.79015 25.15632 1.000 127.71546 437 PHE A C 1
ATOM 973 O O . PHE A 1 119 ? -51.72180 -16.59118 25.32262 1.000 118.26385 437 PHE A O 1
ATOM 981 N N . HIS A 1 120 ? -53.16372 -15.05650 26.13764 1.000 124.37662 438 HIS A N 1
ATOM 982 C CA . HIS A 1 120 ? -52.72561 -15.16926 27.52186 1.000 110.66271 438 HIS A CA 1
ATOM 983 C C . HIS A 1 120 ? -53.69898 -16.06048 28.28240 1.000 128.84485 438 HIS A C 1
ATOM 984 O O . HIS A 1 120 ? -54.91777 -15.91163 28.14521 1.000 135.76964 438 HIS A O 1
ATOM 991 N N . CYS A 1 121 ? -53.16249 -16.98572 29.07077 1.000 112.52546 439 CYS A N 1
ATOM 992 C CA . CYS A 1 121 ? -54.01053 -17.85972 29.87223 1.000 100.37064 439 CYS A CA 1
ATOM 993 C C . CYS A 1 121 ? -54.75535 -17.03750 30.91606 1.000 103.85315 439 CYS A C 1
ATOM 994 O O . CYS A 1 121 ? -54.12806 -16.27751 31.66076 1.000 106.49485 439 CYS A O 1
ATOM 997 N N . PRO A 1 122 ? -56.08454 -17.14719 30.99413 1.000 118.48041 440 PRO A N 1
ATOM 998 C CA . PRO A 1 122 ? -56.82769 -16.39381 32.01660 1.000 122.99406 440 PRO A CA 1
ATOM 999 C C . PRO A 1 122 ? -56.53532 -16.83672 33.44189 1.000 122.36653 440 PRO A C 1
ATOM 1000 O O . PRO A 1 122 ? -56.88930 -16.10732 34.37743 1.000 126.09686 440 PRO A O 1
ATOM 1004 N N . HIS A 1 123 ? -55.90914 -17.99784 33.64256 1.000 115.02687 441 HIS A N 1
ATOM 1005 C CA . HIS A 1 123 ? -55.69031 -18.53260 34.97849 1.000 134.99118 441 HIS A CA 1
ATOM 1006 C C . HIS A 1 123 ? -54.22395 -18.61514 35.38504 1.000 107.40010 441 HIS A C 1
ATOM 1007 O O . HIS A 1 123 ? -53.94458 -18.82221 36.57140 1.000 148.82821 441 HIS A O 1
ATOM 1014 N N . CYS A 1 124 ? -53.28535 -18.46542 34.45233 1.000 104.29045 442 CYS A N 1
ATOM 1015 C CA . CYS A 1 124 ? -51.86398 -18.50401 34.78144 1.000 104.74593 442 CYS A CA 1
ATOM 1016 C C . CYS A 1 124 ? -51.14300 -17.45132 33.94362 1.000 128.36072 442 CYS A C 1
ATOM 1017 O O . CYS A 1 124 ? -51.76559 -16.66233 33.22563 1.000 118.13100 442 CYS A O 1
ATOM 1020 N N . ASP A 1 125 ? -49.81516 -17.43949 34.04051 1.000 128.14403 443 ASP A N 1
ATOM 1021 C CA . ASP A 1 125 ? -48.98967 -16.42486 33.39843 1.000 124.40272 443 ASP A CA 1
ATOM 1022 C C . ASP A 1 125 ? -48.46516 -16.84213 32.02940 1.000 130.43761 443 ASP A C 1
ATOM 1023 O O . ASP A 1 125 ? -47.79370 -16.03909 31.37339 1.000 141.71763 443 ASP A O 1
ATOM 1028 N N . THR A 1 126 ? -48.74640 -18.06343 31.58300 1.000 123.68275 444 THR A N 1
ATOM 1029 C CA . THR A 1 126 ? -48.21838 -18.52932 30.30774 1.000 108.53520 444 THR A CA 1
ATOM 1030 C C . THR A 1 126 ? -48.86935 -17.79433 29.14028 1.000 110.01077 444 THR A C 1
ATOM 1031 O O . THR A 1 126 ? -50.04532 -17.42207 29.18593 1.000 127.75577 444 THR A O 1
ATOM 1035 N N . VAL A 1 127 ? -48.08302 -17.58820 28.08532 1.000 116.26537 445 VAL A N 1
ATOM 1036 C CA . VAL A 1 127 ? -48.53873 -16.94947 26.85682 1.000 106.94862 445 VAL A CA 1
ATOM 1037 C C . VAL A 1 127 ? -48.39027 -17.95340 25.72160 1.000 117.97878 445 VAL A C 1
ATOM 1038 O O . VAL A 1 127 ? -47.29796 -18.49068 25.49930 1.000 122.39669 445 VA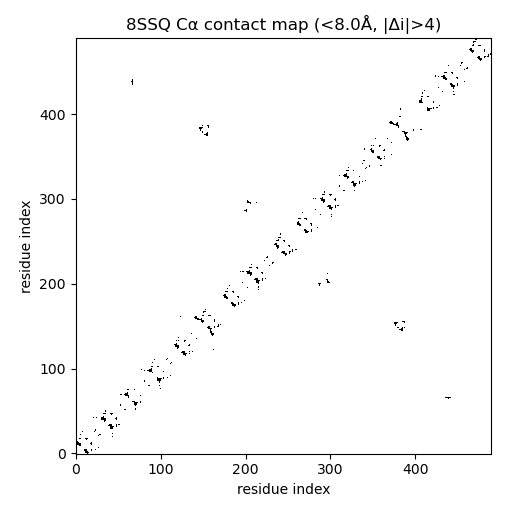L A O 1
ATOM 1042 N N . ILE A 1 128 ? -49.48438 -18.20060 25.00310 1.000 128.49542 446 ILE A N 1
ATOM 1043 C CA . ILE A 1 128 ? -49.55508 -19.25482 23.99795 1.000 99.30372 446 ILE A CA 1
ATOM 1044 C C . ILE A 1 128 ? -49.96089 -18.64640 22.66298 1.000 110.18251 446 ILE A C 1
ATOM 1045 O O . ILE A 1 128 ? -50.86136 -17.80189 22.60153 1.000 121.05000 446 ILE A O 1
ATOM 1050 N N . ALA A 1 129 ? -49.28944 -19.08093 21.59381 1.000 112.27832 447 ALA A N 1
ATOM 1051 C CA . ALA A 1 129 ? -49.50264 -18.48153 20.27962 1.000 126.07086 447 ALA A CA 1
ATOM 1052 C C . ALA A 1 129 ? -50.86567 -18.85212 19.70291 1.000 109.22752 447 ALA A C 1
ATOM 1053 O O . ALA A 1 129 ? -51.59641 -17.98586 19.20826 1.000 137.08990 447 ALA A O 1
ATOM 1055 N N . ARG A 1 130 ? -51.22639 -20.13001 19.75638 1.000 89.94549 448 ARG A N 1
ATOM 1056 C CA . ARG A 1 130 ? -52.44436 -20.62357 19.13108 1.000 89.11235 448 ARG A CA 1
ATOM 1057 C C . ARG A 1 130 ? -53.57047 -20.74749 20.14899 1.000 97.33772 448 ARG A C 1
ATOM 1058 O O . ARG A 1 130 ? -53.34489 -21.05963 21.32087 1.000 126.24309 448 ARG A O 1
ATOM 1066 N N . LYS A 1 131 ? -54.79625 -20.49938 19.68157 1.000 109.36924 449 LYS A N 1
ATOM 1067 C CA . LYS A 1 131 ? -55.96228 -20.66804 20.54191 1.000 110.36708 449 LYS A CA 1
ATOM 1068 C C . LYS A 1 131 ? -56.22612 -22.14186 20.82666 1.000 127.98057 449 LYS A C 1
ATOM 1069 O O . LYS A 1 131 ? -56.63818 -22.50142 21.93592 1.000 117.72994 449 LYS A O 1
ATOM 1075 N N . SER A 1 132 ? -56.00042 -23.00826 19.83480 1.000 123.03348 450 SER A N 1
ATOM 1076 C CA . SER A 1 132 ? -56.15574 -24.44316 20.05391 1.000 102.06247 450 SER A CA 1
ATOM 1077 C C . SER A 1 132 ? -55.15836 -24.95362 21.08531 1.000 112.72578 450 SER A C 1
ATOM 1078 O O . SER A 1 132 ? -55.50834 -25.76560 21.94994 1.000 121.05038 450 SER A O 1
ATOM 1081 N N . ASP A 1 133 ? -53.90706 -24.49423 21.00457 1.000 101.91881 451 ASP A N 1
ATOM 1082 C CA . ASP A 1 133 ? -52.91691 -24.86635 22.00934 1.000 92.12218 451 ASP A CA 1
ATOM 1083 C C . ASP A 1 133 ? -53.30389 -24.33361 23.38279 1.000 107.43559 451 ASP A C 1
ATOM 1084 O O . ASP A 1 133 ? -53.07741 -24.99750 24.40151 1.000 114.45089 451 ASP A O 1
ATOM 1089 N N . LEU A 1 134 ? -53.88519 -23.13227 23.43027 1.000 107.87210 452 LEU A N 1
ATOM 1090 C CA . LEU A 1 134 ? -54.38697 -22.60278 24.69389 1.000 94.11291 452 LEU A CA 1
ATOM 1091 C C . LEU A 1 134 ? -55.49618 -23.48410 25.25380 1.000 105.09460 452 LEU A C 1
ATOM 1092 O O . LEU A 1 134 ? -55.55345 -23.72875 26.46522 1.000 133.89404 452 LEU A O 1
ATOM 1097 N N . GLY A 1 135 ? -56.38880 -23.96906 24.38625 1.000 101.34012 453 GLY A N 1
ATOM 1098 C CA . GLY A 1 135 ? -57.43379 -24.87093 24.84426 1.000 110.10496 453 GLY A CA 1
ATOM 1099 C C . GLY A 1 135 ? -56.88015 -26.16689 25.40452 1.000 90.29420 453 GLY A C 1
ATOM 1100 O O . GLY A 1 135 ? -57.38811 -26.69169 26.39916 1.000 94.12435 453 GLY A O 1
ATOM 1101 N N . VAL A 1 136 ? -55.83649 -26.70491 24.76786 1.000 89.89328 454 VAL A N 1
ATOM 1102 C CA . VAL A 1 136 ? -55.14976 -27.87168 25.31355 1.000 94.64377 454 VAL A CA 1
ATOM 1103 C C . VAL A 1 136 ? -54.54586 -27.54228 26.67276 1.000 101.39062 454 VAL A C 1
ATOM 1104 O O . VAL A 1 136 ? -54.66126 -28.32228 27.62597 1.000 84.59822 454 VAL A O 1
ATOM 1108 N N . HIS A 1 137 ? -53.89943 -26.37793 26.78335 1.000 86.83341 455 HIS A N 1
ATOM 1109 C CA . HIS A 1 137 ? -53.30844 -25.96184 28.05180 1.000 86.35330 455 HIS A CA 1
ATOM 1110 C C . HIS A 1 137 ? -54.37003 -25.80708 29.13347 1.000 86.65956 455 HIS A C 1
ATOM 1111 O O . HIS A 1 137 ? -54.16565 -26.22605 30.27854 1.000 111.87378 455 HIS A O 1
ATOM 1118 N N . LEU A 1 138 ? -55.50926 -25.20158 28.79153 1.000 88.49241 456 LEU A N 1
ATOM 1119 C CA . LEU A 1 138 ? -56.60294 -25.08785 29.75139 1.000 100.97616 456 LEU A CA 1
ATOM 1120 C C . LEU A 1 138 ? -57.13789 -26.45951 30.14346 1.000 100.98439 456 LEU A C 1
ATOM 1121 O O . LEU A 1 138 ? -57.39288 -26.72354 31.32458 1.000 110.79841 456 LEU A O 1
ATOM 1126 N N . ARG A 1 139 ? -57.30053 -27.35142 29.16536 1.000 87.21034 457 ARG A N 1
ATOM 1127 C CA . ARG A 1 139 ? -57.92932 -28.64584 29.40472 1.000 104.35875 457 ARG A CA 1
ATOM 1128 C C . ARG A 1 139 ? -57.04765 -29.62284 30.17011 1.000 102.35566 457 ARG A C 1
ATOM 1129 O O . ARG A 1 139 ? -57.55559 -30.65946 30.61110 1.000 109.63156 457 ARG A O 1
ATOM 1137 N N . LYS A 1 140 ? -55.75715 -29.33634 30.33355 1.000 83.11523 458 LYS A N 1
ATOM 1138 C CA . LYS A 1 140 ? -54.88969 -30.15981 31.16519 1.000 114.82744 458 LYS A CA 1
ATOM 1139 C C . LYS A 1 140 ? -54.46647 -29.44737 32.44317 1.000 110.08861 458 LYS A C 1
ATOM 1140 O O . LYS A 1 140 ? -54.68642 -29.96982 33.53777 1.000 111.41609 458 LYS A O 1
ATOM 1146 N N . GLN A 1 141 ? -53.85695 -28.26457 32.33541 1.000 82.14633 459 GLN A N 1
ATOM 1147 C CA . GLN A 1 141 ? -53.38368 -27.56944 33.52813 1.000 82.52119 459 GLN A CA 1
ATOM 1148 C C . GLN A 1 141 ? -54.54677 -27.10225 34.39489 1.000 92.97637 459 GLN A C 1
ATOM 1149 O O . GLN A 1 141 ? -54.57881 -27.36446 35.60260 1.000 124.29042 459 GLN A O 1
ATOM 1155 N N . HIS A 1 142 ? -55.51813 -26.41947 33.79472 1.000 85.54344 460 HIS A N 1
ATOM 1156 C CA . HIS A 1 142 ? -56.59955 -25.78663 34.53760 1.000 87.47287 460 HIS A CA 1
ATOM 1157 C C . HIS A 1 142 ? -57.84851 -26.65354 34.63905 1.000 101.56188 460 HIS A C 1
ATOM 1158 O O . HIS A 1 142 ? -58.86946 -26.18759 35.15664 1.000 90.42784 460 HIS A O 1
ATOM 1165 N N . SER A 1 143 ? -57.79589 -27.89084 34.15627 1.000 93.49564 461 SER A N 1
ATOM 1166 C CA . SER A 1 143 ? -58.91994 -28.79973 34.31480 1.000 92.32565 461 SER A CA 1
ATOM 1167 C C . SER A 1 143 ? -59.11672 -29.15239 35.78453 1.000 104.46628 461 SER A C 1
ATOM 1168 O O . SER A 1 143 ? -58.16199 -29.23390 36.56209 1.000 110.36777 461 SER A O 1
ATOM 1171 N N . TYR A 1 144 ? -60.37436 -29.36063 36.16135 1.000 87.94848 462 TYR A N 1
ATOM 1172 C CA . TYR A 1 144 ? -60.72227 -29.70323 37.53242 1.000 98.01628 462 TYR A CA 1
ATOM 1173 C C . TYR A 1 144 ? -60.70743 -31.21461 37.72126 1.000 103.70608 462 TYR A C 1
ATOM 1174 O O . TYR A 1 144 ? -61.20360 -31.96403 36.87462 1.000 103.41757 462 TYR A O 1
ATOM 1183 N N . ILE A 1 145 ? -60.13413 -31.65532 38.83892 1.000 109.21297 463 ILE A N 1
ATOM 1184 C CA . ILE A 1 145 ? -60.05239 -33.06901 39.18927 1.000 100.08043 463 ILE A CA 1
ATOM 1185 C C . ILE A 1 145 ? -60.94677 -33.30426 40.39809 1.000 118.65047 463 ILE A C 1
ATOM 1186 O O . ILE A 1 145 ? -60.68396 -32.77640 41.48700 1.000 119.55111 463 ILE A O 1
ATOM 1191 N N . GLU A 1 146 ? -62.00381 -34.09824 40.20631 1.000 96.07350 464 GLU A N 1
ATOM 1192 C CA . GLU A 1 146 ? -62.94109 -34.36266 41.29446 1.000 108.85866 464 GLU A CA 1
ATOM 1193 C C . GLU A 1 146 ? -62.27728 -35.13694 42.42580 1.000 130.09139 464 GLU A C 1
ATOM 1194 O O . GLU A 1 146 ? -62.50992 -34.84575 43.60462 1.000 131.71493 464 GLU A O 1
ATOM 1200 N N . GLN A 1 147 ? -61.45352 -36.12914 42.08799 1.000 113.54476 465 GLN A N 1
ATOM 1201 C CA . GLN A 1 147 ? -60.78641 -36.94631 43.09263 1.000 121.93568 465 GLN A CA 1
ATOM 1202 C C . GLN A 1 147 ? -59.54552 -36.28215 43.67415 1.000 120.73551 465 GLN A C 1
ATOM 1203 O O . GLN A 1 147 ? -59.01433 -36.77117 44.67750 1.000 114.88181 465 GLN A O 1
ATOM 1209 N N . GLY A 1 148 ? -59.07254 -35.19320 43.07597 1.000 93.18766 466 GLY A N 1
ATOM 1210 C CA . GLY A 1 148 ? -57.90435 -34.49781 43.56932 1.000 110.32726 466 GLY A CA 1
ATOM 1211 C C . GLY A 1 148 ? -56.61191 -35.20793 43.21111 1.000 88.26598 466 GLY A C 1
ATOM 1212 O O . GLY A 1 148 ? -56.59072 -36.31965 42.68059 1.000 89.80533 466 GLY A O 1
ATOM 1213 N N . LYS A 1 149 ? -55.50288 -34.53782 43.51616 1.000 85.85048 467 LYS A N 1
ATOM 1214 C CA . LYS A 1 149 ? -54.16966 -35.08613 43.28199 1.000 99.76659 467 LYS A CA 1
ATOM 1215 C C . LYS A 1 149 ? -53.27275 -34.64446 44.42970 1.000 103.40657 467 LYS A C 1
ATOM 1216 O O . LYS A 1 149 ? -52.99940 -33.44976 44.58341 1.000 112.40267 467 LYS A O 1
ATOM 1222 N N . LYS A 1 150 ? -52.82102 -35.60494 45.23160 1.000 99.21897 468 LYS A N 1
ATOM 1223 C CA . LYS A 1 150 ? -52.00673 -35.29858 46.39813 1.000 112.66641 468 LYS A CA 1
ATOM 1224 C C . LYS A 1 150 ? -50.63458 -34.77861 45.98681 1.000 99.37291 468 LYS A C 1
ATOM 1225 O O . LYS A 1 150 ? -50.10032 -35.12899 44.93077 1.000 111.60760 468 LYS A O 1
ATOM 1231 N N . CYS A 1 151 ? -50.06604 -33.92677 46.83628 1.000 84.64876 469 CYS A N 1
ATOM 1232 C CA . CYS A 1 151 ? -48.69581 -33.48757 46.62693 1.000 80.83539 469 CYS A CA 1
ATOM 1233 C C . CYS A 1 151 ? -47.74680 -34.67046 46.76408 1.000 87.44902 469 CYS A C 1
ATOM 1234 O O . CYS A 1 151 ? -47.99769 -35.61288 47.52195 1.000 113.40053 469 CYS A O 1
ATOM 1237 N N . ARG A 1 152 ? -46.64737 -34.61911 46.00749 1.000 100.08166 470 ARG A N 1
ATOM 1238 C CA . ARG A 1 152 ? -45.67634 -35.70588 46.03786 1.000 124.10077 470 ARG A CA 1
ATOM 1239 C C . ARG A 1 152 ? -44.87498 -35.73358 47.33231 1.000 118.63596 470 ARG A C 1
ATOM 1240 O O . ARG A 1 152 ? -44.32559 -36.78372 47.68303 1.000 105.79475 470 ARG A O 1
ATOM 1248 N N . TYR A 1 153 ? -44.80482 -34.61674 48.05816 1.000 120.70171 471 TYR A N 1
ATOM 1249 C CA . TYR A 1 153 ? -43.93653 -34.53073 49.22092 1.000 113.61226 471 TYR A CA 1
ATOM 1250 C C . TYR A 1 153 ? -44.63279 -34.10612 50.50622 1.000 106.77213 471 TYR A C 1
ATOM 1251 O O . TYR A 1 153 ? -44.03170 -34.24218 51.57727 1.000 112.49094 471 TYR A O 1
ATOM 1260 N N . CYS A 1 154 ? -45.86455 -33.60658 50.44700 1.000 103.24210 472 CYS A N 1
ATOM 1261 C CA . CYS A 1 154 ? -46.59356 -33.22819 51.64813 1.000 86.84952 472 CYS A CA 1
ATOM 1262 C C . CYS A 1 154 ? -48.02047 -33.74887 51.54131 1.000 85.84357 472 CYS A C 1
ATOM 1263 O O . CYS A 1 154 ? -48.39110 -34.41628 50.57138 1.000 112.27880 472 CYS A O 1
ATOM 1266 N N . ASP A 1 155 ? -48.83069 -33.43927 52.55476 1.000 89.84099 473 ASP A N 1
ATOM 1267 C CA . ASP A 1 155 ? -50.21465 -33.89324 52.61025 1.000 86.60278 473 ASP A CA 1
ATOM 1268 C C . ASP A 1 155 ? -51.18700 -32.88228 52.01667 1.000 97.65481 473 ASP A C 1
ATOM 1269 O O . ASP A 1 155 ? -52.35767 -32.84182 52.41840 1.000 105.54943 473 ASP A O 1
ATOM 1274 N N . ALA A 1 156 ? -50.73522 -32.06792 51.06705 1.000 104.25691 474 ALA A N 1
ATOM 1275 C CA . ALA A 1 156 ? -51.59341 -31.09419 50.40958 1.000 93.09532 474 ALA A CA 1
ATOM 1276 C C . ALA A 1 156 ? -52.29966 -31.73213 49.22170 1.000 96.36800 474 ALA A C 1
ATOM 1277 O O . ALA A 1 156 ? -51.68761 -32.46242 48.43710 1.000 105.56118 474 ALA A O 1
ATOM 1279 N N . VAL A 1 157 ? -53.59306 -31.44880 49.09486 1.000 110.03065 475 VAL A N 1
ATOM 1280 C CA . VAL A 1 157 ? -54.42839 -31.98959 48.02929 1.000 84.32246 475 VAL A CA 1
ATOM 1281 C C . VAL A 1 157 ? -54.84011 -30.84556 47.11594 1.000 84.90082 475 VAL A C 1
ATOM 1282 O O . VAL A 1 157 ? -55.30208 -29.80020 47.58929 1.000 104.08643 475 VAL A O 1
ATOM 1286 N N . PHE A 1 158 ? -54.66901 -31.04147 45.81100 1.000 107.60253 476 PHE A N 1
ATOM 1287 C CA . PHE A 1 158 ? -55.04613 -30.05096 44.81613 1.000 104.73256 476 PHE A CA 1
ATOM 1288 C C . PHE A 1 158 ? -55.93146 -30.69671 43.76126 1.000 96.35596 476 PHE A C 1
ATOM 1289 O O . PHE A 1 158 ? -55.89245 -31.90988 43.54145 1.000 97.66027 476 PHE A O 1
ATOM 1297 N N . HIS A 1 159 ? -56.74252 -29.86111 43.11292 1.000 97.94252 477 HIS A N 1
ATOM 1298 C CA . HIS A 1 159 ? -57.63505 -30.30473 42.05408 1.000 115.16283 477 HIS A CA 1
ATOM 1299 C C . HIS A 1 159 ? -57.30768 -29.69777 40.69869 1.000 103.33100 477 HIS A C 1
ATOM 1300 O O . HIS A 1 159 ? -57.90073 -30.11077 39.69558 1.000 108.90452 477 HIS A O 1
ATOM 1307 N N . GLU A 1 160 ? -56.38727 -28.74009 40.64049 1.000 98.14122 478 GLU A N 1
ATOM 1308 C CA . GLU A 1 160 ? -55.91746 -28.14591 39.39795 1.000 85.79543 478 GLU A CA 1
ATOM 1309 C C . GLU A 1 160 ? -54.42682 -28.42338 39.27259 1.000 88.54550 478 GLU A C 1
ATOM 1310 O O . GLU A 1 160 ? -53.66221 -28.13314 40.19886 1.000 100.44747 478 GLU A O 1
ATOM 1316 N N . ARG A 1 161 ? -54.01713 -28.99020 38.13323 1.000 78.09200 479 ARG A N 1
ATOM 1317 C CA . ARG A 1 161 ? -52.62618 -29.41019 37.98106 1.000 68.20201 479 ARG A CA 1
ATOM 1318 C C . ARG A 1 161 ? -51.66814 -28.23458 38.12901 1.000 79.77789 479 ARG A C 1
ATOM 1319 O O . ARG A 1 161 ? -50.57208 -28.38454 38.68199 1.000 106.17674 479 ARG A O 1
ATOM 1327 N N . TYR A 1 162 ? -52.06520 -27.05430 37.65046 1.000 82.86247 480 TYR A N 1
ATOM 1328 C CA . TYR A 1 162 ? -51.19984 -25.88612 37.77377 1.000 111.47941 480 TYR A CA 1
ATOM 1329 C C . TYR A 1 162 ? -50.92701 -25.55249 39.23546 1.000 113.43886 480 TYR A C 1
ATOM 1330 O O . TYR A 1 162 ? -49.78759 -25.24762 39.60731 1.000 116.56324 480 TYR A O 1
ATOM 1339 N N . ALA A 1 163 ? -51.95924 -25.60929 40.08062 1.000 94.92538 481 ALA A N 1
ATOM 1340 C CA . ALA A 1 163 ? -51.76436 -25.33944 41.50184 1.000 101.54470 481 ALA A CA 1
ATOM 1341 C C . ALA A 1 163 ? -50.85220 -26.37850 42.14328 1.000 107.22061 481 ALA A C 1
ATOM 1342 O O . ALA A 1 163 ? -49.99676 -26.03905 42.97000 1.000 110.89479 481 ALA A O 1
ATOM 1344 N N . LEU A 1 164 ? -51.02498 -27.65215 41.77758 1.000 103.91150 482 LEU A N 1
ATOM 1345 C CA . LEU A 1 164 ? -50.19167 -28.71144 42.33944 1.000 100.35439 482 LEU A CA 1
ATOM 1346 C C . LEU A 1 164 ? -48.72563 -28.52636 41.96733 1.000 102.47885 482 LEU A C 1
ATOM 1347 O O . LEU A 1 164 ? -47.83743 -28.69162 42.81202 1.000 110.40639 482 LEU A O 1
ATOM 1352 N N . ILE A 1 165 ? -48.45224 -28.18848 40.70545 1.000 86.02325 483 ILE A N 1
ATOM 1353 C CA . ILE A 1 165 ? -47.07169 -28.01126 40.26584 1.000 87.37263 483 ILE A CA 1
ATOM 1354 C C . ILE A 1 165 ? -46.43855 -26.81023 40.95721 1.000 105.82705 483 ILE A C 1
ATOM 1355 O O . ILE A 1 165 ? -45.27340 -26.85853 41.37039 1.000 114.42102 483 ILE A O 1
ATOM 1360 N N . GLN A 1 166 ? -47.19177 -25.71565 41.09551 1.000 99.89065 484 GLN A N 1
ATOM 1361 C CA . GLN A 1 166 ? -46.66167 -24.53489 41.77082 1.000 117.23532 484 GLN A CA 1
ATOM 1362 C C . GLN A 1 166 ? -46.33629 -24.83088 43.22937 1.000 119.70783 484 GLN A C 1
ATOM 1363 O O . GLN A 1 166 ? -45.31235 -24.37193 43.74957 1.000 113.59788 484 GLN A O 1
ATOM 1369 N N . HIS A 1 167 ? -47.20011 -25.58913 43.90891 1.000 86.97530 485 HIS A N 1
ATOM 1370 C CA . HIS A 1 167 ? -46.90817 -25.98718 45.28275 1.000 99.58126 485 HIS A CA 1
ATOM 1371 C C . HIS A 1 167 ? -45.68867 -26.89769 45.35314 1.000 97.90610 485 HIS A C 1
ATOM 1372 O O . HIS A 1 167 ? -44.83987 -26.74189 46.23838 1.000 123.66226 485 HIS A O 1
ATOM 1379 N N . GLN A 1 168 ? -45.58567 -27.85975 44.43296 1.000 85.53504 486 GLN A N 1
ATOM 1380 C CA . GLN A 1 168 ? -44.46218 -28.78936 44.45477 1.000 91.80086 486 GLN A CA 1
ATOM 1381 C C . GLN A 1 168 ? -43.13631 -28.11016 44.13896 1.000 103.01473 486 GLN A C 1
ATOM 1382 O O . GLN A 1 168 ? -42.08290 -28.63146 44.52044 1.000 132.15093 486 GLN A O 1
ATOM 1388 N N . LYS A 1 169 ? -43.15927 -26.96436 43.45530 1.000 93.68716 487 LYS A N 1
ATOM 1389 C CA . LYS A 1 169 ? -41.93039 -26.21673 43.22347 1.000 123.97247 487 LYS A CA 1
ATOM 1390 C C . LYS A 1 169 ? -41.39688 -25.56245 44.48991 1.000 121.71324 487 LYS A C 1
ATOM 1391 O O . LYS A 1 169 ? -40.24677 -25.11192 44.49362 1.000 136.65772 487 LYS A O 1
ATOM 1397 N N . SER A 1 170 ? -42.19359 -25.50086 45.55643 1.000 99.14533 488 SER A N 1
ATOM 1398 C CA . SER A 1 170 ? -41.74191 -24.93659 46.82165 1.000 114.35192 488 SER A CA 1
ATOM 1399 C C . SER A 1 170 ? -40.94181 -25.92617 47.65845 1.000 126.93584 488 SER A C 1
ATOM 1400 O O . SER A 1 170 ? -40.43542 -25.54662 48.71965 1.000 130.28183 488 SER A O 1
ATOM 1403 N N . HIS A 1 171 ? -40.82032 -27.17640 47.21555 1.000 122.54064 489 HIS A N 1
ATOM 1404 C CA . HIS A 1 171 ? -40.08118 -28.20119 47.93886 1.000 137.99687 489 HIS A CA 1
ATOM 1405 C C . HIS A 1 171 ? -38.72171 -28.49924 47.31710 1.000 141.46143 489 HIS A C 1
ATOM 1406 O O . HIS A 1 171 ? -38.05831 -29.45408 47.73404 1.000 129.76425 489 HIS A O 1
ATOM 1413 N N . LYS A 1 172 ? -38.28794 -27.70433 46.33771 1.000 131.58169 490 LYS A N 1
ATOM 1414 C CA . LYS A 1 172 ? -37.04779 -27.98855 45.62631 1.000 129.74369 490 LYS A CA 1
ATOM 1415 C C . LYS A 1 172 ? -35.80399 -27.53549 46.38045 1.000 140.55049 490 LYS A C 1
ATOM 1416 O O . LYS A 1 172 ? -34.68992 -27.82655 45.93176 1.000 142.78773 490 LYS A O 1
ATOM 1422 N N . ASN A 1 173 ? -35.96127 -26.83777 47.50416 1.000 143.49044 491 ASN A N 1
ATOM 1423 C CA . ASN A 1 173 ? -34.82987 -26.48520 48.35339 1.000 145.98209 491 ASN A CA 1
ATOM 1424 C C . ASN A 1 173 ? -35.01842 -27.09954 49.73311 1.000 150.80057 491 ASN A C 1
ATOM 1425 O O . ASN A 1 173 ? -34.81213 -26.43505 50.75393 1.000 145.31218 491 ASN A O 1
ATOM 1430 N N . GLU A 1 174 ? -35.41171 -28.37023 49.76696 1.000 149.64319 492 GLU A N 1
ATOM 1431 C CA . GLU A 1 174 ? -35.77718 -29.05093 50.99777 1.000 139.97639 492 GLU A CA 1
ATOM 1432 C C . GLU A 1 174 ? -35.05003 -30.38554 51.07974 1.000 135.98476 492 GLU A C 1
ATOM 1433 O O . GLU A 1 174 ? -34.82030 -31.04970 50.06518 1.000 149.18619 492 GLU A O 1
ATOM 1439 N N . LYS A 1 175 ? -34.68669 -30.77024 52.29949 1.000 124.57167 493 LYS A N 1
ATOM 1440 C CA . LYS A 1 175 ? -33.99217 -32.02820 52.56968 1.000 126.40775 493 LYS A CA 1
ATOM 1441 C C . LYS A 1 175 ? -34.99760 -32.97745 53.21875 1.000 138.12253 493 LYS A C 1
ATOM 1442 O O . LYS A 1 175 ? -35.13624 -33.01638 54.44253 1.000 142.49045 493 LYS A O 1
ATOM 1448 N N . ARG A 1 176 ? -35.70359 -33.74405 52.38229 1.000 140.18949 494 ARG A N 1
ATOM 1449 C CA . ARG A 1 176 ? -36.74719 -34.63047 52.88998 1.000 123.83832 494 ARG A CA 1
ATOM 1450 C C . ARG A 1 176 ? -36.17107 -35.72604 53.77881 1.000 124.35230 494 ARG A C 1
ATOM 1451 O O . ARG A 1 176 ? -36.74508 -36.05123 54.82481 1.000 139.02191 494 ARG A O 1
ATOM 1459 N N . PHE A 1 177 ? -35.04458 -36.31121 53.38008 1.000 123.27057 495 PHE A N 1
ATOM 1460 C CA . PHE A 1 177 ? -34.45832 -37.39730 54.15352 1.000 143.19661 495 PHE A CA 1
ATOM 1461 C C . PHE A 1 177 ? -33.82864 -36.85569 55.43066 1.000 136.07837 495 PHE A C 1
ATOM 1462 O O . PHE A 1 177 ? -33.05451 -35.89482 55.39570 1.000 159.49972 495 PHE A O 1
ATOM 1470 N N . LYS A 1 178 ? -34.16453 -37.47367 56.56118 1.000 131.10322 496 LYS A N 1
ATOM 1471 C CA . LYS A 1 178 ? -33.65117 -37.06908 57.86322 1.000 134.96311 496 LYS A CA 1
ATOM 1472 C C . LYS A 1 178 ? -33.21674 -38.30571 58.63347 1.000 138.19374 496 LYS A C 1
ATOM 1473 O O . LYS A 1 178 ? -33.96383 -39.28622 58.71066 1.000 158.45937 496 LYS A O 1
ATOM 1479 N N . CYS A 1 179 ? -32.01440 -38.25839 59.19973 1.000 142.79350 497 CYS A N 1
ATOM 1480 C CA . CYS A 1 179 ? -31.50704 -39.39113 59.95995 1.000 146.56958 497 CYS A CA 1
ATOM 1481 C C . CYS A 1 179 ? -32.22983 -39.50290 61.29638 1.000 151.48392 497 CYS A C 1
ATOM 1482 O O . CYS A 1 179 ? -32.56647 -38.49664 61.92651 1.000 160.05888 497 CYS A O 1
ATOM 1485 N N . ASP A 1 180 ? -32.46695 -40.73876 61.72785 1.000 157.82095 498 ASP A N 1
ATOM 1486 C CA . ASP A 1 180 ? -33.19811 -41.00834 62.95816 1.000 160.26914 498 ASP A CA 1
ATOM 1487 C C . ASP A 1 180 ? -32.31343 -40.98879 64.19765 1.000 171.97712 498 ASP A C 1
ATOM 1488 O O . ASP A 1 180 ? -32.82340 -41.18142 65.30608 1.000 178.81169 498 ASP A O 1
ATOM 1493 N N . GLN A 1 181 ? -31.00767 -40.76698 64.04274 1.000 193.14868 499 GLN A N 1
ATOM 1494 C CA . GLN A 1 181 ? -30.09004 -40.75097 65.17079 1.000 164.99221 499 GLN A CA 1
ATOM 1495 C C . GLN A 1 181 ? -29.38837 -39.41616 65.37404 1.000 166.60908 499 GLN A C 1
ATOM 1496 O O . GLN A 1 181 ? -28.67366 -39.26264 66.37123 1.000 171.63182 499 GLN A O 1
ATOM 1502 N N . CYS A 1 182 ? -29.56632 -38.45487 64.47404 1.000 168.32581 500 CYS A N 1
ATOM 1503 C CA . CYS A 1 182 ? -28.95950 -37.13628 64.61381 1.000 165.09474 500 CYS A CA 1
ATOM 1504 C C . CYS A 1 182 ? -29.78087 -36.14505 63.79546 1.000 174.76547 500 CYS A C 1
ATOM 1505 O O . CYS A 1 182 ? -30.83314 -36.48841 63.24601 1.000 155.61621 500 CYS A O 1
ATOM 1508 N N . ASP A 1 183 ? -29.29480 -34.90931 63.71196 1.000 176.82619 501 ASP A N 1
ATOM 1509 C CA . ASP A 1 183 ? -29.99145 -33.83415 63.01907 1.000 158.53853 501 ASP A CA 1
ATOM 1510 C C . ASP A 1 183 ? -29.62997 -33.74238 61.54256 1.000 156.03932 501 ASP A C 1
ATOM 1511 O O . ASP A 1 183 ? -30.11170 -32.83308 60.85879 1.000 158.93495 501 ASP A O 1
ATOM 1516 N N . TYR A 1 184 ? -28.79734 -34.64934 61.03891 1.000 157.18367 502 TYR A N 1
ATOM 1517 C CA . TYR A 1 184 ? -28.35858 -34.57662 59.65257 1.000 155.88020 502 TYR A CA 1
ATOM 1518 C C . TYR A 1 184 ? -29.51903 -34.82095 58.69596 1.000 149.75688 502 TYR A C 1
ATOM 1519 O O . TYR A 1 184 ? -30.38200 -35.66885 58.93973 1.000 156.48364 502 TYR A O 1
ATOM 1528 N N . ALA A 1 185 ? -29.53300 -34.06598 57.59897 1.000 168.05270 503 ALA A N 1
ATOM 1529 C CA . ALA A 1 185 ? -30.54653 -34.20204 56.56512 1.000 142.74901 503 ALA A CA 1
ATOM 1530 C C . ALA A 1 185 ? -29.90038 -34.00973 55.20151 1.000 143.34089 503 ALA A C 1
ATOM 1531 O O . ALA A 1 185 ? -28.88497 -33.32148 55.07011 1.000 147.57039 503 ALA A O 1
ATOM 1533 N N . CYS A 1 186 ? -30.50153 -34.62434 54.18560 1.000 139.63336 504 CYS A N 1
ATOM 1534 C CA . CYS A 1 186 ? -29.99148 -34.53497 52.82563 1.000 140.33391 504 CYS A CA 1
ATOM 1535 C C . CYS A 1 186 ? -31.15760 -34.62626 51.85191 1.000 145.97567 504 CYS A C 1
ATOM 1536 O O . CYS A 1 186 ? -32.29126 -34.93189 52.23045 1.000 131.11927 504 CYS A O 1
ATOM 1539 N N . ARG A 1 187 ? -30.86223 -34.35566 50.58158 1.000 161.48490 505 ARG A N 1
ATOM 1540 C CA . ARG A 1 187 ? -31.87741 -34.32326 49.53655 1.000 131.23436 505 ARG A CA 1
ATOM 1541 C C . ARG A 1 187 ? -31.97170 -35.61556 48.73958 1.000 130.57387 505 ARG A C 1
ATOM 1542 O O . ARG A 1 187 ? -33.04332 -35.92124 48.20697 1.000 138.14103 505 ARG A O 1
ATOM 1550 N N . GLN A 1 188 ? -30.88855 -36.38052 48.64434 1.000 134.85237 506 GLN A N 1
ATOM 1551 C CA . GLN A 1 188 ? -30.87522 -37.63510 47.90717 1.000 135.30333 506 GLN A CA 1
ATOM 1552 C C . GLN A 1 188 ? -30.73952 -38.80289 48.87499 1.000 136.45641 506 GLN A C 1
ATOM 1553 O O . GLN A 1 188 ? -30.05242 -38.70040 49.89658 1.000 158.82008 506 GLN A O 1
ATOM 1559 N N . GLU A 1 189 ? -31.40232 -39.91418 48.54364 1.000 156.65814 507 GLU A N 1
ATOM 1560 C CA . GLU A 1 189 ? -31.43284 -41.06350 49.44282 1.000 157.59266 507 GLU A CA 1
ATOM 1561 C C . GLU A 1 189 ? -30.05154 -41.67872 49.62796 1.000 158.69897 507 GLU A C 1
ATOM 1562 O O . GLU A 1 189 ? -29.76535 -42.25120 50.68610 1.000 156.82388 507 GLU A O 1
ATOM 1568 N N . ARG A 1 190 ? -29.18323 -41.56763 48.61998 1.000 154.57474 508 ARG A N 1
ATOM 1569 C CA . ARG A 1 190 ? -27.85804 -42.17202 48.71451 1.000 152.75051 508 ARG A CA 1
ATOM 1570 C C . ARG A 1 190 ? -27.04798 -41.56264 49.85315 1.000 164.17179 508 ARG A C 1
ATOM 1571 O O . ARG A 1 190 ? -26.33147 -42.27622 50.56494 1.000 179.66738 508 ARG A O 1
ATOM 1579 N N . HIS A 1 191 ? -27.14550 -40.24399 50.03914 1.000 150.90756 509 HIS A N 1
ATOM 1580 C CA . HIS A 1 191 ? -26.42339 -39.59459 51.12883 1.000 156.56814 509 HIS A CA 1
ATOM 1581 C C . HIS A 1 191 ? -26.93261 -40.06036 52.48757 1.000 164.29542 509 HIS A C 1
ATOM 1582 O O . HIS A 1 191 ? -26.14109 -40.26550 53.41572 1.000 168.97653 509 HIS A O 1
ATOM 1589 N N . MET A 1 192 ? -28.25094 -40.22453 52.62575 1.000 143.79547 510 MET A N 1
ATOM 1590 C CA . MET A 1 192 ? -28.80753 -40.70839 53.88502 1.000 144.36029 510 MET A CA 1
ATOM 1591 C C . MET A 1 192 ? -28.34090 -42.12692 54.18570 1.000 156.58536 510 MET A C 1
ATOM 1592 O O . MET A 1 192 ? -28.05756 -42.46320 55.34157 1.000 159.91977 510 MET A O 1
ATOM 1597 N N . ILE A 1 193 ? -28.26029 -42.97513 53.15759 1.000 155.41676 511 ILE A N 1
ATOM 1598 C CA . ILE A 1 193 ? -27.77939 -44.34063 53.35241 1.000 155.81796 511 ILE A CA 1
ATOM 1599 C C . ILE A 1 193 ? -26.33257 -44.33313 53.82995 1.000 151.78986 511 ILE A C 1
ATOM 1600 O O . ILE A 1 193 ? -25.95413 -45.10168 54.72274 1.000 157.78174 511 ILE A O 1
ATOM 1605 N N . MET A 1 194 ? -25.50036 -43.46862 53.24278 1.000 144.01854 512 MET A N 1
ATOM 1606 C CA . MET A 1 194 ? -24.11080 -43.37104 53.67837 1.000 140.73577 512 MET A CA 1
ATOM 1607 C C . MET A 1 194 ? -24.01542 -42.93503 55.13498 1.000 139.30059 512 MET A C 1
ATOM 1608 O O . MET A 1 194 ? -23.21706 -43.48485 55.90237 1.000 146.43494 512 MET A O 1
ATOM 1613 N N . HIS A 1 195 ? -24.82050 -41.94649 55.53474 1.000 140.85203 513 HIS A N 1
ATOM 1614 C CA . HIS A 1 195 ? -24.75854 -41.45499 56.90837 1.000 134.62905 513 HIS A CA 1
ATOM 1615 C C . HIS A 1 195 ? -25.17587 -42.53006 57.90322 1.000 136.65895 513 HIS A C 1
ATOM 1616 O O . HIS A 1 195 ? -24.56400 -42.67054 58.96839 1.000 149.04885 513 HIS A O 1
ATOM 1623 N N . LYS A 1 196 ? -26.22352 -43.29261 57.58082 1.000 147.79169 514 LYS A N 1
ATOM 1624 C CA . LYS A 1 196 ? -26.63807 -44.37403 58.46754 1.000 147.47765 514 LYS A CA 1
ATOM 1625 C C . LYS A 1 196 ? -25.58523 -45.47302 58.53438 1.000 143.67938 514 LYS A C 1
ATOM 1626 O O . LYS A 1 196 ? -25.44728 -46.13420 59.56983 1.000 154.03954 514 LYS A O 1
ATOM 1632 N N . ARG A 1 197 ? -24.83867 -45.68438 57.44709 1.000 143.52334 515 ARG A N 1
ATOM 1633 C CA . ARG A 1 197 ? -23.71250 -46.61146 57.49463 1.000 143.65115 515 ARG A CA 1
ATOM 1634 C C . ARG A 1 197 ? -22.64466 -46.12575 58.46634 1.000 160.79841 515 ARG A C 1
ATOM 1635 O O . ARG A 1 197 ? -22.06459 -46.92298 59.21293 1.000 163.31673 515 ARG A O 1
ATOM 1643 N N . THR A 1 198 ? -22.36606 -44.81921 58.46555 1.000 170.40118 516 THR A N 1
ATOM 1644 C CA . THR A 1 198 ? -21.41190 -44.26510 59.42108 1.000 137.39344 516 THR A CA 1
ATOM 1645 C C . THR A 1 198 ? -21.92972 -44.38151 60.84981 1.000 133.15906 516 THR A C 1
ATOM 1646 O O . THR A 1 198 ? -21.15758 -44.66283 61.77423 1.000 140.89153 516 THR A O 1
ATOM 1650 N N . HIS A 1 199 ? -23.23153 -44.15926 61.05008 1.000 134.68954 517 HIS A N 1
ATOM 1651 C CA . HIS A 1 199 ? -23.81243 -44.27427 62.38470 1.000 135.43531 517 HIS A CA 1
ATOM 1652 C C . HIS A 1 199 ? -23.69414 -45.69653 62.91842 1.000 158.39899 517 HIS A C 1
ATOM 1653 O O . HIS A 1 199 ? -23.30572 -45.91032 64.07271 1.000 177.59841 517 HIS A O 1
ATOM 1660 N N . THR A 1 200 ? -24.02429 -46.68480 62.08781 1.000 141.76605 518 THR A N 1
ATOM 1661 C CA . THR A 1 200 ? -24.01055 -48.07888 62.51033 1.000 145.35828 518 THR A CA 1
ATOM 1662 C C . THR A 1 200 ? -22.62232 -48.70369 62.47599 1.000 144.42047 518 THR A C 1
ATOM 1663 O O . THR A 1 200 ? -22.43930 -49.79231 63.03162 1.000 147.05894 518 THR A O 1
ATOM 1667 N N . GLY A 1 201 ? -21.64815 -48.05236 61.84516 1.000 156.13581 519 GLY A N 1
ATOM 1668 C CA . GLY A 1 201 ? -20.32365 -48.61621 61.70902 1.000 158.74638 519 GLY A CA 1
ATOM 1669 C C . GLY A 1 201 ? -20.18071 -49.64909 60.61465 1.000 171.22045 519 GLY A C 1
ATOM 1670 O O . GLY A 1 201 ? -19.09709 -50.23056 60.47319 1.000 166.76315 519 GLY A O 1
ATOM 1671 N N . GLU A 1 202 ? -21.23453 -49.90079 59.84275 1.000 165.02374 520 GLU A N 1
ATOM 1672 C CA . GLU A 1 202 ? -21.16416 -50.87234 58.76163 1.000 149.94795 520 GLU A CA 1
ATOM 1673 C C . GLU A 1 202 ? -20.26555 -50.36403 57.64199 1.000 154.48604 520 GLU A C 1
ATOM 1674 O O . GLU A 1 202 ? -20.30039 -49.18469 57.28098 1.000 153.26721 520 GLU A O 1
ATOM 1680 N N . LYS A 1 203 ? -19.46240 -51.26807 57.08537 1.000 149.65092 521 LYS A N 1
ATOM 1681 C CA . LYS A 1 203 ? -18.56051 -50.96361 55.97512 1.000 148.71874 521 LYS A CA 1
ATOM 1682 C C . LYS A 1 203 ? -18.84657 -51.96810 54.86758 1.000 158.18735 521 LYS A C 1
ATOM 1683 O O . LYS A 1 203 ? -18.09540 -52.93479 54.67780 1.000 163.91982 521 LYS A O 1
ATOM 1689 N N . PRO A 1 204 ? -19.94030 -51.77430 54.12199 1.000 170.31440 522 PRO A N 1
ATOM 1690 C CA . PRO A 1 204 ? -20.34134 -52.78928 53.13031 1.000 164.52875 522 PRO A CA 1
ATOM 1691 C C . PRO A 1 204 ? -19.30287 -53.04413 52.05102 1.000 167.37536 522 PRO A C 1
ATOM 1692 O O . PRO A 1 204 ? -19.16199 -54.18467 51.59236 1.000 173.81819 522 PRO A O 1
ATOM 1696 N N . TYR A 1 205 ? -18.57054 -52.01690 51.63081 1.000 165.58054 523 TYR A N 1
ATOM 1697 C CA . TYR A 1 205 ? -17.61077 -52.14500 50.54318 1.000 157.64238 523 TYR A CA 1
ATOM 1698 C C . TYR A 1 205 ? -16.27658 -52.63695 51.08745 1.000 156.64568 523 TYR A C 1
ATOM 1699 O O . TYR A 1 205 ? -15.70989 -52.02966 52.00142 1.000 167.02706 523 TYR A O 1
ATOM 1708 N N . ALA A 1 206 ? -15.77885 -53.73372 50.52216 1.000 160.30154 524 ALA A N 1
ATOM 1709 C CA . ALA A 1 206 ? -14.55979 -54.37780 50.98762 1.000 183.61404 524 ALA A CA 1
ATOM 1710 C C . ALA A 1 206 ? -13.54079 -54.44426 49.86016 1.000 178.96067 524 ALA A C 1
ATOM 1711 O O . ALA A 1 206 ? -13.89929 -54.65146 48.69689 1.000 164.32363 524 ALA A O 1
ATOM 1713 N N . CYS A 1 207 ? -12.27028 -54.26151 50.20988 1.000 189.50223 525 CYS A N 1
ATOM 1714 C CA . CYS A 1 207 ? -11.20381 -54.35787 49.22374 1.000 188.76096 525 CYS A CA 1
ATOM 1715 C C . CYS A 1 207 ? -10.94765 -55.82002 48.87867 1.000 193.83001 525 CYS A C 1
ATOM 1716 O O . CYS A 1 207 ? -10.84883 -56.67123 49.76794 1.000 196.15287 525 CYS A O 1
ATOM 1719 N N . SER A 1 208 ? -10.84668 -56.11377 47.58047 1.000 195.53365 526 SER A N 1
ATOM 1720 C CA . SER A 1 208 ? -10.62107 -57.48064 47.12537 1.000 198.56665 526 SER A CA 1
ATOM 1721 C C . SER A 1 208 ? -9.15557 -57.89118 47.17612 1.000 203.25165 526 SER A C 1
ATOM 1722 O O . SER A 1 208 ? -8.84767 -59.05736 46.90714 1.000 199.67900 526 SER A O 1
ATOM 1725 N N . HIS A 1 209 ? -8.24980 -56.97165 47.50833 1.000 204.06988 527 HIS A N 1
ATOM 1726 C CA . HIS A 1 209 ? -6.82871 -57.27520 47.58376 1.000 200.93598 527 HIS A CA 1
ATOM 1727 C C . HIS A 1 209 ? -6.24431 -57.07455 48.97470 1.000 196.97297 527 HIS A C 1
ATOM 1728 O O . HIS A 1 209 ? -5.03752 -57.27591 49.15671 1.000 203.27502 527 HIS A O 1
ATOM 1735 N N . CYS A 1 210 ? -7.05385 -56.68706 49.95580 1.000 191.92913 528 CYS A N 1
ATOM 1736 C CA . CYS A 1 210 ? -6.57561 -56.47220 51.31470 1.000 196.84777 528 CYS A CA 1
ATOM 1737 C C . CYS A 1 210 ? -7.72037 -56.76038 52.28001 1.000 197.50892 528 CYS A C 1
ATOM 1738 O O . CYS A 1 210 ? -8.78950 -57.23265 51.88143 1.000 185.72851 528 CYS A O 1
ATOM 1741 N N . ASP A 1 211 ? -7.49168 -56.47096 53.55962 1.000 199.54596 529 ASP A N 1
ATOM 1742 C CA . ASP A 1 211 ? -8.46722 -56.71403 54.61252 1.000 197.06582 529 ASP A CA 1
ATOM 1743 C C . ASP A 1 211 ? -9.25240 -55.46319 54.98652 1.000 187.86425 529 ASP A C 1
ATOM 1744 O O . ASP A 1 211 ? -10.02493 -55.49364 55.94972 1.000 189.58271 529 ASP A O 1
ATOM 1749 N N . LYS A 1 212 ? -9.07586 -54.37004 54.25028 1.000 182.67133 530 LYS A N 1
ATOM 1750 C CA . LYS A 1 212 ? -9.69320 -53.09738 54.59341 1.000 172.90184 530 LYS A CA 1
ATOM 1751 C C . LYS A 1 212 ? -11.07731 -52.98140 53.96785 1.000 177.21146 530 LYS A C 1
ATOM 1752 O O . LYS A 1 212 ? -11.27847 -53.32965 52.80079 1.000 178.73034 530 LYS A O 1
ATOM 1758 N N . THR A 1 213 ? -12.02955 -52.48850 54.75684 1.000 177.02380 531 THR A N 1
ATOM 1759 C CA . THR A 1 213 ? -13.39987 -52.27646 54.31657 1.000 167.55654 531 THR A CA 1
ATOM 1760 C C . THR A 1 213 ? -13.76796 -50.80814 54.48639 1.000 161.34995 531 THR A C 1
ATOM 1761 O O . THR A 1 213 ? -13.21109 -50.10729 55.33704 1.000 171.23762 531 THR A O 1
ATOM 1765 N N . PHE A 1 214 ? -14.70943 -50.34380 53.66565 1.000 152.27547 532 PHE A N 1
ATOM 1766 C CA . PHE A 1 214 ? -15.07340 -48.93492 53.63577 1.000 141.94411 532 PHE A CA 1
ATOM 1767 C C . PHE A 1 214 ? -16.58743 -48.78729 53.62080 1.000 142.99999 532 PHE A C 1
ATOM 1768 O O . PHE A 1 214 ? -17.31054 -49.66873 53.14935 1.000 146.57753 532 PHE A O 1
ATOM 1776 N N . ARG A 1 215 ? -17.05688 -47.65551 54.14570 1.000 142.62173 533 ARG A N 1
ATOM 1777 C CA . ARG A 1 215 ? -18.48055 -47.36352 54.24061 1.000 145.94447 533 ARG A CA 1
ATOM 1778 C C . ARG A 1 215 ? -19.05219 -46.73263 52.97765 1.000 147.22751 533 ARG A C 1
ATOM 1779 O O . ARG A 1 215 ? -20.27795 -46.62963 52.85780 1.000 143.09650 533 ARG A O 1
ATOM 1787 N N . GLN A 1 216 ? -18.20641 -46.31133 52.03955 1.000 146.79621 534 GLN A N 1
ATOM 1788 C CA . GLN A 1 216 ? -18.65476 -45.67286 50.81167 1.000 143.05397 534 GLN A CA 1
ATOM 1789 C C . GLN A 1 216 ? -17.91503 -46.26816 49.62318 1.000 148.40158 534 GLN A C 1
ATOM 1790 O O . GLN A 1 216 ? -16.79832 -46.77641 49.75580 1.000 154.52591 534 GLN A O 1
ATOM 1796 N N . LYS A 1 217 ? -18.55671 -46.20300 48.45445 1.000 160.01254 535 LYS A N 1
ATOM 1797 C CA . LYS A 1 217 ? -17.94697 -46.74884 47.24638 1.000 155.47149 535 LYS A CA 1
ATOM 1798 C C . LYS A 1 217 ? -16.75671 -45.90849 46.79887 1.000 160.47092 535 LYS A C 1
ATOM 1799 O O . LYS A 1 217 ? -15.71380 -46.45375 46.41931 1.000 164.74893 535 LYS A O 1
ATOM 1805 N N . GLN A 1 218 ? -16.89056 -44.57989 46.84054 1.000 154.08380 536 GLN A N 1
ATOM 1806 C CA . GLN A 1 218 ? -15.81497 -43.71461 46.36666 1.000 145.57985 536 GLN A CA 1
ATOM 1807 C C . GLN A 1 218 ? -14.58024 -43.80287 47.25513 1.000 141.51623 536 GLN A C 1
ATOM 1808 O O . GLN A 1 218 ? -13.45521 -43.66867 46.75991 1.000 146.07165 536 GLN A O 1
ATOM 1814 N N . LEU A 1 219 ? -14.76392 -44.01627 48.56103 1.000 156.64984 537 LEU A N 1
ATOM 1815 C CA . LEU A 1 219 ? -13.61590 -44.19461 49.44501 1.000 148.40296 537 LEU A CA 1
ATOM 1816 C C . LEU A 1 219 ? -12.82465 -45.44125 49.07115 1.000 140.33110 537 LEU A C 1
ATOM 1817 O O . LEU A 1 219 ? -11.58859 -45.41751 49.04459 1.000 142.41500 537 LEU A O 1
ATOM 1822 N N . LEU A 1 220 ? -13.52168 -46.54224 48.78083 1.000 144.45391 538 LEU A N 1
ATOM 1823 C CA . LEU A 1 220 ? -12.84251 -47.75371 48.33239 1.000 158.09553 538 LEU A CA 1
ATOM 1824 C C . LEU A 1 220 ? -12.17861 -47.54464 46.97641 1.000 163.12155 538 LEU A C 1
ATOM 1825 O O . LEU A 1 220 ? -11.07998 -48.05751 46.73193 1.000 164.33919 538 LEU A O 1
ATOM 1830 N N . ASP A 1 221 ? -12.83395 -46.80148 46.07986 1.000 161.83284 539 ASP A N 1
ATOM 1831 C CA . ASP A 1 221 ? -12.24844 -46.53428 44.76976 1.000 159.41524 539 ASP A CA 1
ATOM 1832 C C . ASP A 1 221 ? -10.94382 -45.75801 44.89414 1.000 162.41917 539 ASP A C 1
ATOM 1833 O O . ASP A 1 221 ? -9.96005 -46.07057 44.21365 1.000 169.09516 539 ASP A O 1
ATOM 1838 N N . MET A 1 222 ? -10.91513 -44.74086 45.75829 1.000 156.39952 540 MET A N 1
ATOM 1839 C CA . MET A 1 222 ? -9.69619 -43.95646 45.92756 1.000 160.51201 540 MET A CA 1
ATOM 1840 C C . MET A 1 222 ? -8.61723 -44.76036 46.64357 1.000 170.42455 540 MET A C 1
ATOM 1841 O O . MET A 1 222 ? -7.42515 -44.60666 46.35201 1.000 162.99210 540 MET A O 1
ATOM 1846 N N . HIS A 1 223 ? -9.01448 -45.61814 47.58738 1.000 169.45071 541 HIS A N 1
ATOM 1847 C CA . HIS A 1 223 ? -8.04829 -46.49105 48.24723 1.000 164.31589 541 HIS A CA 1
ATOM 1848 C C . HIS A 1 223 ? -7.41029 -47.45749 47.25778 1.000 168.26649 541 HIS A C 1
ATOM 1849 O O . HIS A 1 223 ? -6.19466 -47.68318 47.29408 1.000 157.90043 541 HIS A O 1
ATOM 1856 N N . PHE A 1 224 ? -8.21694 -48.04479 46.37029 1.000 170.17938 542 PHE A N 1
ATOM 1857 C CA . PHE A 1 224 ? -7.67117 -48.94359 45.35872 1.000 171.47716 542 PHE A CA 1
ATOM 1858 C C . PHE A 1 224 ? -6.75100 -48.19890 44.40038 1.000 177.96394 542 PHE A C 1
ATOM 1859 O O . PHE A 1 224 ? -5.69091 -48.70980 44.02171 1.000 181.89018 542 PHE A O 1
ATOM 1867 N N . LYS A 1 225 ? -7.13904 -46.98819 43.99525 1.000 180.77492 543 LYS A N 1
ATOM 1868 C CA . LYS A 1 225 ? -6.30945 -46.21351 43.08141 1.000 173.51438 543 LYS A CA 1
ATOM 1869 C C . LYS A 1 225 ? -5.02202 -45.72876 43.73459 1.000 184.50564 543 LYS A C 1
ATOM 1870 O O . LYS A 1 225 ? -4.05441 -45.44299 43.02342 1.000 195.97309 543 LYS A O 1
ATOM 1876 N N . ARG A 1 226 ? -4.98126 -45.63697 45.06378 1.000 183.82321 544 ARG A N 1
ATOM 1877 C CA . ARG A 1 226 ? -3.77669 -45.18968 45.75745 1.000 179.10893 544 ARG A CA 1
ATOM 1878 C C . ARG A 1 226 ? -2.84859 -46.35290 46.10119 1.000 168.44648 544 ARG A C 1
ATOM 1879 O O . ARG A 1 226 ? -1.68836 -46.37497 45.67889 1.000 171.18142 544 ARG A O 1
ATOM 1887 N N . TYR A 1 227 ? -3.34716 -47.32550 46.86237 1.000 165.61815 545 TYR A N 1
ATOM 1888 C CA . TYR A 1 227 ? -2.51971 -48.39288 47.40794 1.000 173.70731 545 TYR A CA 1
ATOM 1889 C C . TYR A 1 227 ? -2.58686 -49.68000 46.59549 1.000 168.64479 545 TYR A C 1
ATOM 1890 O O . TYR A 1 227 ? -2.07215 -50.70958 47.04352 1.000 160.89878 545 TYR A O 1
ATOM 1899 N N . HIS A 1 228 ? -3.21055 -49.65030 45.41636 1.000 169.37923 546 HIS A N 1
ATOM 1900 C CA . HIS A 1 228 ? -3.21612 -50.81592 44.54180 1.000 172.21628 546 HIS A CA 1
ATOM 1901 C C . HIS A 1 228 ? -2.99030 -50.44460 43.08057 1.000 181.80819 546 HIS A C 1
ATOM 1902 O O . HIS A 1 228 ? -3.21473 -51.28748 42.20229 1.000 180.82784 546 HIS A O 1
ATOM 1909 N N . ASP A 1 229 ? -2.55816 -49.21926 42.79287 1.000 175.53019 547 ASP A N 1
ATOM 1910 C CA . ASP A 1 229 ? -2.27949 -48.77219 41.42909 1.000 185.49083 547 ASP A CA 1
ATOM 1911 C C . ASP A 1 229 ? -0.94182 -48.04357 41.42649 1.000 200.38716 547 ASP A C 1
ATOM 1912 O O . ASP A 1 229 ? -0.87009 -46.86993 41.83243 1.000 205.25635 547 ASP A O 1
ATOM 1917 N N . PRO A 1 230 ? 0.13598 -48.70039 40.99087 1.000 214.99021 548 PRO A N 1
ATOM 1918 C CA . PRO A 1 230 ? 1.45128 -48.03724 40.98701 1.000 220.55162 548 PRO A CA 1
ATOM 1919 C C . PRO A 1 230 ? 1.53459 -46.83593 40.05984 1.000 222.89661 548 PRO A C 1
ATOM 1920 O O . PRO A 1 230 ? 2.43397 -46.00370 40.23213 1.000 204.62209 548 PRO A O 1
ATOM 1924 N N . ASN A 1 231 ? 0.63406 -46.71493 39.08756 1.000 224.51008 549 ASN A N 1
ATOM 1925 C CA . ASN A 1 231 ? 0.69051 -45.64527 38.09981 1.000 224.78387 549 ASN A CA 1
ATOM 1926 C C . ASN A 1 231 ? -0.01435 -44.37205 38.55073 1.000 222.69986 549 ASN A C 1
ATOM 1927 O O . ASN A 1 231 ? -0.10488 -43.42217 37.76610 1.000 224.50708 549 ASN A O 1
ATOM 1932 N N . PHE A 1 232 ? -0.51247 -44.32660 39.78224 1.000 216.59343 550 PHE A N 1
ATOM 1933 C CA . PHE A 1 232 ? -1.21199 -43.16122 40.30587 1.000 207.56002 550 PHE A CA 1
ATOM 1934 C C . PHE A 1 232 ? -0.25051 -42.30195 41.11591 1.000 212.75182 550 PHE A C 1
ATOM 1935 O O . PHE A 1 232 ? 0.45785 -42.80965 41.99210 1.000 213.03745 550 PHE A O 1
ATOM 1943 N N . VAL A 1 233 ? -0.23020 -41.00726 40.82025 1.000 212.80567 551 VAL A N 1
ATOM 1944 C CA . VAL A 1 233 ? 0.58867 -40.03589 41.53117 1.000 223.01242 551 VAL A CA 1
ATOM 1945 C C . VAL A 1 233 ? -0.34049 -38.94123 42.04724 1.000 216.42683 551 VAL A C 1
ATOM 1946 O O . VAL A 1 233 ? -1.09408 -38.36874 41.25927 1.000 216.09491 551 VAL A O 1
ATOM 1950 N N . PRO A 1 234 ? -0.33098 -38.63717 43.34274 1.000 210.63676 552 PRO A N 1
ATOM 1951 C CA . PRO A 1 234 ? -1.20665 -37.57471 43.85504 1.000 204.62020 552 PRO A CA 1
ATOM 1952 C C . PRO A 1 234 ? -0.88709 -36.22999 43.21698 1.000 220.53958 552 PRO A C 1
ATOM 1953 O O . PRO A 1 234 ? 0.26864 -35.91927 42.92355 1.000 227.16918 552 PRO A O 1
ATOM 1957 N N . ALA A 1 235 ? -1.92943 -35.43138 43.00088 1.000 223.19517 553 ALA A N 1
ATOM 1958 C CA . ALA A 1 235 ? -1.75865 -34.12016 42.38871 1.000 221.20051 553 ALA A CA 1
ATOM 1959 C C . ALA A 1 235 ? -1.12895 -33.16030 43.38954 1.000 222.97415 553 ALA A C 1
ATOM 1960 O O . ALA A 1 235 ? -1.71305 -32.87505 44.44005 1.000 216.42431 553 ALA A O 1
ATOM 1962 N N . ALA A 1 236 ? 0.06087 -32.66508 43.06579 1.000 228.96671 554 ALA A N 1
ATOM 1963 C CA . ALA A 1 236 ? 0.79770 -31.74919 43.92394 1.000 233.41193 554 ALA A CA 1
ATOM 1964 C C . ALA A 1 236 ? 0.75833 -30.34906 43.32998 1.000 237.61800 554 ALA A C 1
ATOM 1965 O O . ALA A 1 236 ? 1.07060 -30.16071 42.14896 1.000 238.79650 554 ALA A O 1
ATOM 1967 N N . PHE A 1 237 ? 0.37663 -29.37414 44.15036 1.000 237.83182 555 PHE A N 1
ATOM 1968 C CA . PHE A 1 237 ? 0.28888 -27.97678 43.74154 1.000 245.46152 555 PHE A CA 1
ATOM 1969 C C . PHE A 1 237 ? 1.37922 -27.20104 44.46934 1.000 253.02667 555 PHE A C 1
ATOM 1970 O O . PHE A 1 237 ? 1.33041 -27.05478 45.69520 1.000 247.23417 555 PHE A O 1
ATOM 1978 N N . VAL A 1 238 ? 2.35924 -26.71070 43.71886 1.000 262.25594 556 VAL A N 1
ATOM 1979 C CA . VAL A 1 238 ? 3.43443 -25.91679 44.29968 1.000 260.02452 556 VAL A CA 1
ATOM 1980 C C . VAL A 1 238 ? 2.94048 -24.49871 44.54603 1.000 269.51701 556 VAL A C 1
ATOM 1981 O O . VAL A 1 238 ? 2.09262 -23.97224 43.81513 1.000 271.23939 556 VAL A O 1
ATOM 1985 N N . CYS A 1 239 ? 3.46402 -23.87978 45.59974 1.000 270.66144 557 CYS A N 1
ATOM 1986 C CA . CYS A 1 239 ? 3.11879 -22.50053 45.90318 1.000 274.11445 557 CYS A CA 1
ATOM 1987 C C . CYS A 1 239 ? 3.62804 -21.57187 44.80679 1.000 274.30913 557 CYS A C 1
ATOM 1988 O O . CYS A 1 239 ? 4.66673 -21.81446 44.18635 1.000 269.50778 557 CYS A O 1
ATOM 1991 N N . SER A 1 240 ? 2.87123 -20.50039 44.56285 1.000 271.41823 558 SER A N 1
ATOM 1992 C CA . SER A 1 240 ? 3.25224 -19.55145 43.52249 1.000 270.96306 558 SER A CA 1
ATOM 1993 C C . SER A 1 240 ? 4.57137 -18.86306 43.85261 1.000 276.86656 558 SER A C 1
ATOM 1994 O O . SER A 1 240 ? 5.42612 -18.69247 42.97578 1.000 270.17243 558 SER A O 1
ATOM 1997 N N . LYS A 1 241 ? 4.75895 -18.45889 45.10929 1.000 282.74100 559 LYS A N 1
ATOM 1998 C CA . LYS A 1 241 ? 5.95069 -17.71405 45.50416 1.000 281.80409 559 LYS A CA 1
ATOM 1999 C C . LYS A 1 241 ? 7.04054 -18.61664 46.07506 1.000 280.58260 559 LYS A C 1
ATOM 2000 O O . LYS A 1 241 ? 8.14464 -18.68414 45.52642 1.000 274.05562 559 LYS A O 1
ATOM 2006 N N . CYS A 1 242 ? 6.74721 -19.31612 47.17481 1.000 274.89839 560 CYS A N 1
ATOM 2007 C CA . CYS A 1 242 ? 7.76089 -20.13019 47.83815 1.000 264.51296 560 CYS A CA 1
ATOM 2008 C C . CYS A 1 242 ? 7.99174 -21.45796 47.12979 1.000 260.67463 560 CYS A C 1
ATOM 2009 O O . CYS A 1 242 ? 9.11381 -21.97621 47.14616 1.000 257.33022 560 CYS A O 1
ATOM 2012 N N . GLY A 1 243 ? 6.95912 -22.01833 46.50860 1.000 262.13179 561 GLY A N 1
ATOM 2013 C CA . GLY A 1 243 ? 7.08491 -23.27884 45.80702 1.000 258.39912 561 GLY A CA 1
ATOM 2014 C C . GLY A 1 243 ? 6.84645 -24.51806 46.63879 1.000 250.58079 561 GLY A C 1
ATOM 2015 O O . GLY A 1 243 ? 7.08108 -25.62640 46.14284 1.000 248.89128 561 GLY A O 1
ATOM 2016 N N . LYS A 1 244 ? 6.40643 -24.37182 47.88752 1.000 241.65521 562 LYS A N 1
ATOM 2017 C CA . LYS A 1 244 ? 6.11078 -25.53410 48.71426 1.000 238.67879 562 LYS A CA 1
ATOM 2018 C C . LYS A 1 244 ? 4.96369 -26.32942 48.10484 1.000 241.57043 562 LYS A C 1
ATOM 2019 O O . LYS A 1 244 ? 3.95020 -25.76185 47.68732 1.000 245.04593 562 LYS A O 1
ATOM 2025 N N . THR A 1 245 ? 5.12969 -27.64754 48.05011 1.000 228.86319 563 THR A N 1
ATOM 2026 C CA . THR A 1 245 ? 4.13585 -28.51439 47.43412 1.000 234.70276 563 THR A CA 1
ATOM 2027 C C . THR A 1 245 ? 2.97132 -28.77128 48.38211 1.000 237.51479 563 THR A C 1
ATOM 2028 O O . THR A 1 245 ? 3.15992 -28.98043 49.58444 1.000 233.92659 563 THR A O 1
ATOM 2032 N N . PHE A 1 246 ? 1.76058 -28.75142 47.82793 1.000 239.62184 564 PHE A N 1
ATOM 2033 C CA . PHE A 1 246 ? 0.53936 -29.01625 48.57642 1.000 219.13478 564 PHE A CA 1
ATOM 2034 C C . PHE A 1 246 ? -0.29789 -30.03337 47.81690 1.000 209.17549 564 PHE A C 1
ATOM 2035 O O . PHE A 1 246 ? -0.52282 -29.87976 46.61230 1.000 218.29311 564 PHE A O 1
ATOM 2043 N N . THR A 1 247 ? -0.75546 -31.07081 48.52155 1.000 197.74835 565 THR A N 1
ATOM 2044 C CA . THR A 1 247 ? -1.61794 -32.06806 47.89423 1.000 187.71521 565 THR A CA 1
ATOM 2045 C C . THR A 1 247 ? -2.99431 -31.49288 47.57994 1.000 188.71384 565 THR A C 1
ATOM 2046 O O . THR A 1 247 ? -3.59072 -31.82195 46.54750 1.000 190.01895 565 THR A O 1
ATOM 2050 N N . ARG A 1 248 ? -3.51388 -30.63747 48.45568 1.000 184.03974 566 ARG A N 1
ATOM 2051 C CA . ARG A 1 248 ? -4.81483 -30.00902 48.26938 1.000 174.85831 566 ARG A CA 1
ATOM 2052 C C . ARG A 1 248 ? -4.62015 -28.60987 47.69959 1.000 193.44668 566 ARG A C 1
ATOM 2053 O O . ARG A 1 248 ? -3.80635 -27.83443 48.21241 1.000 202.31927 566 ARG A O 1
ATOM 2061 N N . ARG A 1 249 ? -5.36527 -28.29307 46.63719 1.000 195.10962 567 ARG A N 1
ATOM 2062 C CA . ARG A 1 249 ? -5.22203 -26.98910 45.99579 1.000 209.52630 567 ARG A CA 1
ATOM 2063 C C . ARG A 1 249 ? -5.65761 -25.86060 46.92319 1.000 225.92358 567 ARG A C 1
ATOM 2064 O O . ARG A 1 249 ? -5.07028 -24.77230 46.90333 1.000 238.47027 567 ARG A O 1
ATOM 2072 N N . ASN A 1 250 ? -6.69246 -26.09833 47.73319 1.000 221.38659 568 ASN A N 1
ATOM 2073 C CA . ASN A 1 250 ? -7.22050 -25.04805 48.59908 1.000 229.43924 568 ASN A CA 1
ATOM 2074 C C . ASN A 1 250 ? -6.17725 -24.57854 49.60325 1.000 237.38878 568 ASN A C 1
ATOM 2075 O O . ASN A 1 250 ? -6.03511 -23.37425 49.84499 1.000 251.53410 568 ASN A O 1
ATOM 2080 N N . THR A 1 251 ? -5.44302 -25.51640 50.20416 1.000 224.16324 569 THR A N 1
ATOM 2081 C CA . THR A 1 251 ? -4.36541 -25.14053 51.11258 1.000 232.58677 569 THR A CA 1
ATOM 2082 C C . THR A 1 251 ? -3.27158 -24.37572 50.37742 1.000 249.20430 569 THR A C 1
ATOM 2083 O O . THR A 1 251 ? -2.70268 -23.41833 50.91548 1.000 263.09948 569 THR A O 1
ATOM 2087 N N . MET A 1 252 ? -2.95952 -24.78970 49.14654 1.000 243.42855 570 MET A N 1
ATOM 2088 C CA . MET A 1 252 ? -1.96324 -24.07745 48.35263 1.000 252.27540 570 MET A CA 1
ATOM 2089 C C . MET A 1 252 ? -2.41680 -22.65609 48.04321 1.000 268.09009 570 MET A C 1
ATOM 2090 O O . MET A 1 252 ? -1.62491 -21.71054 48.13393 1.000 278.43288 570 MET A O 1
ATOM 2095 N N . ALA A 1 253 ? -3.68779 -22.48633 47.66914 1.000 266.52789 571 ALA A N 1
ATOM 2096 C CA . ALA A 1 253 ? -4.19874 -21.15274 47.36720 1.000 276.07146 571 ALA A CA 1
ATOM 2097 C C . ALA A 1 253 ? -4.19813 -20.26635 48.60592 1.000 286.43176 571 ALA A C 1
ATOM 2098 O O . ALA A 1 253 ? -3.83333 -19.08670 48.53459 1.000 296.94398 571 ALA A O 1
ATOM 2100 N N . ARG A 1 254 ? -4.61120 -20.81584 49.75071 1.000 279.97457 572 ARG A N 1
ATOM 2101 C CA . ARG A 1 254 ? -4.59586 -20.04574 50.99016 1.000 286.89500 572 ARG A CA 1
ATOM 2102 C C . ARG A 1 254 ? -3.17427 -19.67833 51.39460 1.000 291.52494 572 ARG A C 1
ATOM 2103 O O . ARG A 1 254 ? -2.92117 -18.55655 51.85003 1.000 296.78941 572 ARG A O 1
ATOM 2111 N N . HIS A 1 255 ? -2.23340 -20.61450 51.24458 1.000 285.68495 573 HIS A N 1
ATOM 2112 C CA . HIS A 1 255 ? -0.83863 -20.31130 51.54783 1.000 289.85632 573 HIS A CA 1
ATOM 2113 C C . HIS A 1 255 ? -0.29788 -19.22719 50.62546 1.000 299.43780 573 HIS A C 1
ATOM 2114 O O . HIS A 1 255 ? 0.39514 -18.30877 51.07677 1.000 304.06770 573 HIS A O 1
ATOM 2121 N N . ALA A 1 256 ? -0.61142 -19.31346 49.32979 1.000 301.05910 574 ALA A N 1
ATOM 2122 C CA . ALA A 1 256 ? -0.13207 -18.31350 48.38039 1.000 307.55824 574 ALA A CA 1
ATOM 2123 C C . ALA A 1 256 ? -0.69832 -16.93467 48.69526 1.000 313.77627 574 ALA A C 1
ATOM 2124 O O . ALA A 1 256 ? 0.00010 -15.92298 48.55988 1.000 313.12386 574 ALA A O 1
ATOM 2126 N N . ASP A 1 257 ? -1.96726 -16.87324 49.10704 1.000 312.65811 575 ASP A N 1
ATOM 2127 C CA . ASP A 1 257 ? -2.55895 -15.59489 49.48910 1.000 309.42942 575 ASP A CA 1
ATOM 2128 C C . ASP A 1 257 ? -1.85244 -15.00042 50.70160 1.000 307.50097 575 ASP A C 1
ATOM 2129 O O . ASP A 1 257 ? -1.63735 -13.78445 50.77031 1.000 300.57146 575 ASP A O 1
ATOM 2134 N N . ASN A 1 258 ? -1.48665 -15.83946 51.66804 1.000 308.82146 576 ASN A N 1
ATOM 2135 C CA . ASN A 1 258 ? -0.78992 -15.39251 52.86656 1.000 303.38312 576 ASN A CA 1
ATOM 2136 C C . ASN A 1 258 ? 0.72678 -15.46924 52.74113 1.000 302.18665 576 ASN A C 1
ATOM 2137 O O . ASN A 1 258 ? 1.42932 -15.10179 53.68870 1.000 291.48286 576 ASN A O 1
ATOM 2142 N N . CYS A 1 259 ? 1.24698 -15.93436 51.60785 1.000 308.92140 577 CYS A N 1
ATOM 2143 C CA . CYS A 1 259 ? 2.68982 -16.02356 51.43072 1.000 302.13815 577 CYS A CA 1
ATOM 2144 C C . CYS A 1 259 ? 3.29029 -14.63613 51.24453 1.000 296.52569 577 CYS A C 1
ATOM 2145 O O . CYS A 1 259 ? 2.69537 -13.76297 50.60662 1.000 293.15072 577 CYS A O 1
ATOM 2148 N N . ALA A 1 260 ? 4.47735 -14.43692 51.80702 1.000 290.11790 578 ALA A N 1
ATOM 2149 C CA . ALA A 1 260 ? 5.17014 -13.15933 51.69784 1.000 281.55925 578 ALA A CA 1
ATOM 2150 C C . ALA A 1 260 ? 6.28280 -13.23336 50.65787 1.000 279.75828 578 ALA A C 1
ATOM 2151 O O . ALA A 1 260 ? 6.80447 -14.31041 50.36902 1.000 278.98487 578 ALA A O 1
ATOM 3581 N N . LYS D 1 31 ? -21.28407 -53.96232 90.69935 1.000 279.10802 349 LYS D N 1
ATOM 3582 C CA . LYS D 1 31 ? -21.22628 -53.25063 89.42724 1.000 279.91622 349 LYS D CA 1
ATOM 3583 C C . LYS D 1 31 ? -20.16362 -52.15384 89.45448 1.000 282.35904 349 LYS D C 1
ATOM 3584 O O . LYS D 1 31 ? -20.49366 -50.96779 89.43070 1.000 284.77287 349 LYS D O 1
ATOM 3590 N N . PRO D 1 32 ? -18.88666 -52.54767 89.50601 1.000 281.91525 350 PRO D N 1
ATOM 3591 C CA . PRO D 1 32 ? -17.82688 -51.52933 89.59760 1.000 290.00123 350 PRO D CA 1
ATOM 3592 C C . PRO D 1 32 ? -17.66634 -50.71703 88.32627 1.000 290.76164 350 PRO D C 1
ATOM 3593 O O . PRO D 1 32 ? -17.41559 -49.50722 88.39668 1.000 290.20068 350 PRO D O 1
ATOM 3597 N N . PHE D 1 33 ? -17.80313 -51.34845 87.16264 1.000 281.10593 351 PHE D N 1
ATOM 3598 C CA . PHE D 1 33 ? -17.54766 -50.69717 85.87930 1.000 273.92577 351 PHE D CA 1
ATOM 3599 C C . PHE D 1 33 ? -18.86164 -50.14149 85.34575 1.000 270.55852 351 PHE D C 1
ATOM 3600 O O . PHE D 1 33 ? -19.68865 -50.87871 84.80432 1.000 263.21952 351 PHE D O 1
ATOM 3608 N N . LYS D 1 34 ? -19.05255 -48.83494 85.49597 1.000 273.30734 352 LYS D N 1
ATOM 3609 C CA . LYS D 1 34 ? -20.24869 -48.15441 85.02298 1.000 263.38129 352 LYS D CA 1
ATOM 3610 C C . LYS D 1 34 ? -19.99228 -47.53579 83.65518 1.000 252.56845 352 LYS D C 1
ATOM 3611 O O . LYS D 1 34 ? -18.89786 -47.03223 83.38339 1.000 256.25733 352 LYS D O 1
ATOM 3617 N N . CYS D 1 35 ? -21.00681 -47.57866 82.79648 1.000 250.17756 353 CYS D N 1
ATOM 3618 C CA . CYS D 1 35 ? -20.89552 -46.99602 81.46800 1.000 251.72422 353 CYS D CA 1
ATOM 3619 C C . CYS D 1 35 ? -21.03669 -45.48159 81.53775 1.000 248.55310 353 CYS D C 1
ATOM 3620 O O . CYS D 1 35 ? -21.82042 -44.95102 82.32978 1.000 247.09186 353 CYS D O 1
ATOM 3623 N N . SER D 1 36 ? -20.26236 -44.78583 80.70632 1.000 249.05606 354 SER D N 1
ATOM 3624 C CA . SER D 1 36 ? -20.33822 -43.33246 80.63307 1.000 248.71306 354 SER D CA 1
ATOM 3625 C C . SER D 1 36 ? -21.42629 -42.84773 79.68606 1.000 246.10751 354 SER D C 1
ATOM 3626 O O . SER D 1 36 ? -21.99537 -41.77228 79.90629 1.000 244.92443 354 SER D O 1
ATOM 3629 N N . MET D 1 37 ? -21.72453 -43.61357 78.63564 1.000 246.33630 355 MET D N 1
ATOM 3630 C CA . MET D 1 37 ? -22.73502 -43.20093 77.66943 1.000 243.43858 355 MET D CA 1
ATOM 3631 C C . MET D 1 37 ? -24.15104 -43.37796 78.20196 1.000 242.28406 355 MET D C 1
ATOM 3632 O O . MET D 1 37 ? -25.05603 -42.64052 77.79596 1.000 241.70677 355 MET D O 1
ATOM 3637 N N . CYS D 1 38 ? -24.36437 -44.33516 79.09638 1.000 240.51551 356 CYS D N 1
ATOM 3638 C CA . CYS D 1 38 ? -25.70389 -44.64573 79.58521 1.000 237.83820 356 CYS D CA 1
ATOM 3639 C C . CYS D 1 38 ? -25.58702 -45.12562 81.02924 1.000 244.58108 356 CYS D C 1
ATOM 3640 O O . CYS D 1 38 ? -24.55432 -44.93256 81.67885 1.000 244.65777 356 CYS D O 1
ATOM 3643 N N . ASP D 1 39 ? -26.64946 -45.74766 81.53523 1.000 242.58060 357 ASP D N 1
ATOM 3644 C CA . ASP D 1 39 ? -26.70204 -46.22298 82.91139 1.000 244.05673 357 ASP D CA 1
ATOM 3645 C C . ASP D 1 39 ? -26.17627 -47.64238 83.07206 1.000 242.48639 357 ASP D C 1
ATOM 3646 O O . ASP D 1 39 ? -26.25835 -48.19461 84.17429 1.000 247.89856 357 ASP D O 1
ATOM 3651 N N . TYR D 1 40 ? -25.65064 -48.24302 82.00668 1.000 244.64521 358 TYR D N 1
ATOM 3652 C CA . TYR D 1 40 ? -25.19308 -49.62442 82.06908 1.000 250.63831 358 TYR D CA 1
ATOM 3653 C C . TYR D 1 40 ? -24.02586 -49.77181 83.03743 1.000 247.88110 358 TYR D C 1
ATOM 3654 O O . TYR D 1 40 ? -23.18167 -48.88095 83.16581 1.000 247.53112 358 TYR D O 1
ATOM 3663 N N . ALA D 1 41 ? -23.98866 -50.91002 83.72543 1.000 251.08144 359 ALA D N 1
ATOM 3664 C CA . ALA D 1 41 ? -22.89954 -51.23892 84.63139 1.000 256.48096 359 ALA D CA 1
ATOM 3665 C C . ALA D 1 41 ? -22.73964 -52.75060 84.66160 1.000 254.92043 359 ALA D C 1
ATOM 3666 O O . ALA D 1 41 ? -23.73187 -53.48387 84.66948 1.000 253.58516 359 ALA D O 1
ATOM 3668 N N . SER D 1 42 ? -21.49031 -53.21000 84.68228 1.000 263.73676 360 SER D N 1
ATOM 3669 C CA . SER D 1 42 ? -21.19669 -54.63331 84.61503 1.000 268.87477 360 SER D CA 1
ATOM 3670 C C . SER D 1 42 ? -20.06752 -54.97384 85.57602 1.000 270.75087 360 SER D C 1
ATOM 3671 O O . SER D 1 42 ? -19.29552 -54.10886 85.99684 1.000 272.25930 360 SER D O 1
ATOM 3674 N N . VAL D 1 43 ? -19.98423 -56.26030 85.91843 1.000 264.47031 361 VAL D N 1
ATOM 3675 C CA . VAL D 1 43 ? -18.93935 -56.74458 86.81339 1.000 266.77624 361 VAL D CA 1
ATOM 3676 C C . VAL D 1 43 ? -17.63719 -57.05443 86.08033 1.000 268.43340 361 VAL D C 1
ATOM 3677 O O . VAL D 1 43 ? -16.56383 -57.01348 86.69880 1.000 273.79344 361 VAL D O 1
ATOM 3681 N N . GLU D 1 44 ? -17.69444 -57.34921 84.78504 1.000 259.39764 362 GLU D N 1
ATOM 3682 C CA . GLU D 1 44 ? -16.50973 -57.65782 83.99960 1.000 255.08730 362 GLU D CA 1
ATOM 3683 C C . GLU D 1 44 ? -16.20111 -56.52266 83.03109 1.000 255.98757 362 GLU D C 1
ATOM 3684 O O . GLU D 1 44 ? -17.10141 -55.82545 82.55432 1.000 258.45515 362 GLU D O 1
ATOM 3690 N N . VAL D 1 45 ? -14.90864 -56.34433 82.74836 1.000 258.64101 363 VAL D N 1
ATOM 3691 C CA . VAL D 1 45 ? -14.48265 -55.29959 81.82194 1.000 255.38855 363 VAL D CA 1
ATOM 3692 C C . VAL D 1 45 ? -14.93184 -55.62452 80.40250 1.000 246.52330 363 VAL D C 1
ATOM 3693 O O . VAL D 1 45 ? -15.29416 -54.72773 79.63121 1.000 243.36549 363 VAL D O 1
ATOM 3697 N N . SER D 1 46 ? -14.90981 -56.90838 80.03352 1.000 245.38255 364 SER D N 1
ATOM 3698 C CA . SER D 1 46 ? -15.25888 -57.30037 78.67096 1.000 245.69291 364 SER D CA 1
ATOM 3699 C C . SER D 1 46 ? -16.70505 -56.95013 78.34274 1.000 240.01025 364 SER D C 1
ATOM 3700 O O . SER D 1 46 ? -17.00912 -56.52613 77.22115 1.000 231.91696 364 SER D O 1
ATOM 3703 N N . LYS D 1 47 ? -17.61321 -57.13143 79.30485 1.000 240.55821 365 LYS D N 1
ATOM 3704 C CA . LYS D 1 47 ? -19.01579 -56.80574 79.06663 1.000 231.58340 365 LYS D CA 1
ATOM 3705 C C . LYS D 1 47 ? -19.19939 -55.31690 78.79864 1.000 237.47473 365 LYS D C 1
ATOM 3706 O O . LYS D 1 47 ? -19.95574 -54.92883 77.90028 1.000 237.78658 365 LYS D O 1
ATOM 3712 N N . LEU D 1 48 ? -18.51846 -54.46648 79.57150 1.000 243.11828 366 LEU D N 1
ATOM 3713 C CA . LEU D 1 48 ? -18.62555 -53.02691 79.35606 1.000 240.39537 366 LEU D CA 1
ATOM 3714 C C . LEU D 1 48 ? -18.01154 -52.61687 78.02288 1.000 236.76724 366 LEU D C 1
ATOM 3715 O O . LEU D 1 48 ? -18.57528 -51.78131 77.30712 1.000 235.20513 366 LEU D O 1
ATOM 3720 N N . LYS D 1 49 ? -16.85790 -53.19285 77.67150 1.000 239.48630 367 LYS D N 1
ATOM 3721 C CA . LYS D 1 49 ? -16.22956 -52.86660 76.39445 1.000 229.39528 367 LYS D CA 1
ATOM 3722 C C . LYS D 1 49 ? -17.11773 -53.27315 75.22647 1.000 226.60316 367 LYS D C 1
ATOM 3723 O O . LYS D 1 49 ? -17.21094 -52.55229 74.22616 1.000 236.33395 367 LYS D O 1
ATOM 3729 N N . ARG D 1 50 ? -17.77232 -54.43070 75.33275 1.000 211.64645 368 ARG D N 1
ATOM 3730 C CA . ARG D 1 50 ? -18.73527 -54.83242 74.31368 1.000 210.91285 368 ARG D CA 1
ATOM 3731 C C . ARG D 1 50 ? -19.92231 -53.87738 74.27254 1.000 216.53113 368 ARG D C 1
ATOM 3732 O O . ARG D 1 50 ? -20.41836 -53.53737 73.19183 1.000 222.82021 368 ARG D O 1
ATOM 3740 N N . HIS D 1 51 ? -20.39466 -53.43802 75.44295 1.000 214.85242 369 HIS D N 1
ATOM 3741 C CA . HIS D 1 51 ? -21.54339 -52.53757 75.49333 1.000 222.19993 369 HIS D CA 1
ATOM 3742 C C . HIS D 1 51 ? -21.22615 -51.18246 74.87156 1.000 220.57603 369 HIS D C 1
ATOM 3743 O O . HIS D 1 51 ? -22.07338 -50.59684 74.18699 1.000 224.29780 369 HIS D O 1
ATOM 3750 N N . ILE D 1 52 ? -20.01831 -50.66175 75.10932 1.000 222.01844 370 ILE D N 1
ATOM 3751 C CA . ILE D 1 52 ? -19.63693 -49.36644 74.55021 1.000 221.35805 370 ILE D CA 1
ATOM 3752 C C . ILE D 1 52 ? -19.67705 -49.40603 73.02883 1.000 217.36797 370 ILE D C 1
ATOM 3753 O O . ILE D 1 52 ? -19.95887 -48.39181 72.37739 1.000 210.48675 370 ILE D O 1
ATOM 3758 N N . ARG D 1 53 ? -19.43153 -50.57705 72.43830 1.000 215.42152 371 ARG D N 1
ATOM 3759 C CA . ARG D 1 53 ? -19.47803 -50.71662 70.98902 1.000 220.40838 371 ARG D CA 1
ATOM 3760 C C . ARG D 1 53 ? -20.87147 -50.48081 70.41764 1.000 219.10700 371 ARG D C 1
ATOM 3761 O O . ARG D 1 53 ? -20.99849 -50.29718 69.20249 1.000 221.01139 371 ARG D O 1
ATOM 3769 N N . SER D 1 54 ? -21.91664 -50.49663 71.24960 1.000 208.80788 372 SER D N 1
ATOM 3770 C CA . SER D 1 54 ? -23.23486 -50.08636 70.77574 1.000 199.02855 372 SER D CA 1
ATOM 3771 C C . SER D 1 54 ? -23.25767 -48.60009 70.44025 1.000 202.11846 372 SER D C 1
ATOM 3772 O O . SER D 1 54 ? -23.80466 -48.19778 69.40667 1.000 191.25049 372 SER D O 1
ATOM 3775 N N . HIS D 1 55 ? -22.66919 -47.77008 71.30377 1.000 205.60655 373 HIS D N 1
ATOM 3776 C CA . HIS D 1 55 ? -22.62262 -46.33418 71.05308 1.000 210.36261 373 HIS D CA 1
ATOM 3777 C C . HIS D 1 55 ? -21.59497 -45.98222 69.98384 1.000 212.12315 373 HIS D C 1
ATOM 3778 O O . HIS D 1 55 ? -21.84094 -45.10616 69.14727 1.000 223.51366 373 HIS D O 1
ATOM 3785 N N . THR D 1 56 ? -20.44190 -46.65113 69.99588 1.000 207.62930 374 THR D N 1
ATOM 3786 C CA . THR D 1 56 ? -19.34989 -46.31512 69.09207 1.000 217.83636 374 THR D CA 1
ATOM 3787 C C . THR D 1 56 ? -19.41125 -47.05528 67.76319 1.000 212.22496 374 THR D C 1
ATOM 3788 O O . THR D 1 56 ? -18.83735 -46.57583 66.77861 1.000 211.66503 374 THR D O 1
ATOM 3792 N N . GLY D 1 57 ? -20.08350 -48.20275 67.70652 1.000 196.70991 375 GLY D N 1
ATOM 3793 C CA . GLY D 1 57 ? -20.09096 -48.98895 66.48961 1.000 196.04340 375 GLY D CA 1
ATOM 3794 C C . GLY D 1 57 ? -18.81328 -49.74807 66.22251 1.000 208.61550 375 GLY D C 1
ATOM 3795 O O . GLY D 1 57 ? -18.64005 -50.27336 65.11826 1.000 201.47827 375 GLY D O 1
ATOM 3796 N N . GLU D 1 58 ? -17.91211 -49.81732 67.20034 1.000 216.02090 376 GLU D N 1
ATOM 3797 C CA . GLU D 1 58 ? -16.63804 -50.50167 67.02301 1.000 211.99540 376 GLU D CA 1
ATOM 3798 C C . GLU D 1 58 ? -16.85959 -51.99054 66.79326 1.000 210.07581 376 GLU D C 1
ATOM 3799 O O . GLU D 1 58 ? -17.39726 -52.68939 67.65765 1.000 222.23843 376 GLU D O 1
ATOM 3805 N N . ARG D 1 59 ? -16.43836 -52.47419 65.62837 1.000 199.89982 377 ARG D N 1
ATOM 3806 C CA . ARG D 1 59 ? -16.62158 -53.87266 65.23942 1.000 209.96090 377 ARG D CA 1
ATOM 3807 C C . ARG D 1 59 ? -15.26077 -54.53060 65.05877 1.000 208.24741 377 ARG D C 1
ATOM 3808 O O . ARG D 1 59 ? -14.60486 -54.33556 64.01945 1.000 209.41034 377 ARG D O 1
ATOM 3816 N N . PRO D 1 60 ? -14.79055 -55.30971 66.03752 1.000 209.88855 378 PRO D N 1
ATOM 3817 C CA . PRO D 1 60 ? -13.41395 -55.82728 65.95138 1.000 209.53321 378 PRO D CA 1
ATOM 3818 C C . PRO D 1 60 ? -13.22183 -56.91896 64.91207 1.000 205.67180 378 PRO D C 1
ATOM 3819 O O . PRO D 1 60 ? -12.21667 -56.90083 64.19087 1.000 207.06422 378 PRO D O 1
ATOM 3823 N N . PHE D 1 61 ? -14.14571 -57.87108 64.80953 1.000 207.28019 379 PHE D N 1
ATOM 3824 C CA . PHE D 1 61 ? -13.93370 -59.08957 64.03493 1.000 212.40338 379 PHE D CA 1
ATOM 3825 C C . PHE D 1 61 ? -14.68615 -59.01075 62.71401 1.000 211.94387 379 PHE D C 1
ATOM 3826 O O . PHE D 1 61 ? -15.90897 -58.83760 62.70208 1.000 213.31373 379 PHE D O 1
ATOM 3834 N N . GLN D 1 62 ? -13.95572 -59.16144 61.61152 1.000 215.28018 380 GLN D N 1
ATOM 3835 C CA . GLN D 1 62 ? -14.52880 -59.19160 60.27244 1.000 213.93707 380 GLN D CA 1
ATOM 3836 C C . GLN D 1 62 ? -14.54566 -60.62430 59.75663 1.000 197.54850 380 GLN D C 1
ATOM 3837 O O . GLN D 1 62 ? -13.56307 -61.35698 59.91344 1.000 209.04728 380 GLN D O 1
ATOM 3843 N N . CYS D 1 63 ? -15.66308 -61.01935 59.15075 1.000 180.81650 381 CYS D N 1
ATOM 3844 C CA . CYS D 1 63 ? -15.74607 -62.32637 58.51423 1.000 193.32878 381 CYS D CA 1
ATOM 3845 C C . CYS D 1 63 ? -14.74747 -62.42615 57.36808 1.000 204.44336 381 CYS D C 1
ATOM 3846 O O . CYS D 1 63 ? -14.51907 -61.46113 56.63464 1.000 209.22735 381 CYS D O 1
ATOM 3849 N N . SER D 1 64 ? -14.14339 -63.60714 57.21953 1.000 208.55560 382 SER D N 1
ATOM 3850 C CA . SER D 1 64 ? -13.16647 -63.80252 56.15362 1.000 217.50131 382 SER D CA 1
ATOM 3851 C C . SER D 1 64 ? -13.83065 -63.90512 54.78595 1.000 214.53680 382 SER D C 1
ATOM 3852 O O . SER D 1 64 ? -13.22006 -63.54038 53.77463 1.000 212.84132 382 SER D O 1
ATOM 3855 N N . LEU D 1 65 ? -15.06920 -64.39065 54.73131 1.000 194.02682 383 LEU D N 1
ATOM 3856 C CA . LEU D 1 65 ? -15.76141 -64.62601 53.47199 1.000 201.15621 383 LEU D CA 1
ATOM 3857 C C . LEU D 1 65 ? -16.68666 -63.48532 53.06757 1.000 204.52472 383 LEU D C 1
ATOM 3858 O O . LEU D 1 65 ? -17.37002 -63.59835 52.04564 1.000 208.86478 383 LEU D O 1
ATOM 3863 N N . CYS D 1 66 ? -16.72892 -62.39751 53.83150 1.000 199.18586 384 CYS D N 1
ATOM 3864 C CA . CYS D 1 66 ? -17.61875 -61.28323 53.52812 1.000 190.86774 384 CYS D CA 1
ATOM 3865 C C . CYS D 1 66 ? -17.07674 -60.03063 54.20679 1.000 210.09692 384 CYS D C 1
ATOM 3866 O O . CYS D 1 66 ? -15.99830 -60.04165 54.80531 1.000 214.56353 384 CYS D O 1
ATOM 3869 N N . SER D 1 67 ? -17.83423 -58.94044 54.09952 1.000 218.68582 385 SER D N 1
ATOM 3870 C CA . SER D 1 67 ? -17.46497 -57.66876 54.70591 1.000 218.88096 385 SER D CA 1
ATOM 3871 C C . SER D 1 67 ? -18.11261 -57.44927 56.06413 1.000 206.86048 385 SER D C 1
ATOM 3872 O O . SER D 1 67 ? -17.89936 -56.39504 56.67219 1.000 205.08958 385 SER D O 1
ATOM 3875 N N . TYR D 1 68 ? -18.89766 -58.40777 56.55084 1.000 188.80405 386 TYR D N 1
ATOM 3876 C CA . TYR D 1 68 ? -19.57397 -58.23872 57.82964 1.000 185.11879 386 TYR D CA 1
ATOM 3877 C C . TYR D 1 68 ? -18.56286 -58.21820 58.96646 1.000 190.94652 386 TYR D C 1
ATOM 3878 O O . TYR D 1 68 ? -17.69975 -59.09680 59.06504 1.000 187.89007 386 TYR D O 1
ATOM 3887 N N . ALA D 1 69 ? -18.67405 -57.21071 59.82527 1.000 194.00416 387 ALA D N 1
ATOM 3888 C CA . ALA D 1 69 ? -17.81280 -57.06607 60.98906 1.000 193.74277 387 ALA D CA 1
ATOM 3889 C C . ALA D 1 69 ? -18.67231 -57.19200 62.23809 1.000 184.89557 387 ALA D C 1
ATOM 3890 O O . ALA D 1 69 ? -19.65006 -56.45372 62.39916 1.000 189.14931 387 ALA D O 1
ATOM 3892 N N . SER D 1 70 ? -18.31078 -58.12177 63.11413 1.000 181.19846 388 SER D N 1
ATOM 3893 C CA . SER D 1 70 ? -19.07969 -58.40205 64.31619 1.000 188.67317 388 SER D CA 1
ATOM 3894 C C . SER D 1 70 ? -18.43975 -57.73790 65.52926 1.000 190.21288 388 SER D C 1
ATOM 3895 O O . SER D 1 70 ? -17.35423 -57.15856 65.45792 1.000 186.80864 388 SER D O 1
ATOM 3898 N N . ARG D 1 71 ? -19.13929 -57.83136 66.66123 1.000 191.71747 389 ARG D N 1
ATOM 3899 C CA . ARG D 1 71 ? -18.68311 -57.24495 67.91535 1.000 200.45663 389 ARG D CA 1
ATOM 3900 C C . ARG D 1 71 ? -18.57320 -58.28834 69.02227 1.000 210.52714 389 ARG D C 1
ATOM 3901 O O . ARG D 1 71 ? -18.51495 -57.93429 70.20433 1.000 216.68429 389 ARG D O 1
ATOM 3909 N N . ASP D 1 72 ? -18.54799 -59.56808 68.65690 1.000 202.58570 390 ASP D N 1
ATOM 3910 C CA . ASP D 1 72 ? -18.35178 -60.66126 69.59770 1.000 204.79580 390 ASP D CA 1
ATOM 3911 C C . ASP D 1 72 ? -17.91090 -61.88531 68.80947 1.000 208.24921 390 ASP D C 1
ATOM 3912 O O . ASP D 1 72 ? -18.23208 -62.02326 67.62610 1.000 211.40449 390 ASP D O 1
ATOM 3917 N N . THR D 1 73 ? -17.16503 -62.76854 69.47736 1.000 212.17207 391 THR D N 1
ATOM 3918 C CA . THR D 1 73 ? -16.72355 -63.99822 68.82658 1.000 210.46234 391 THR D CA 1
ATOM 3919 C C . THR D 1 73 ? -17.90520 -64.89987 68.48958 1.000 211.29022 391 THR D C 1
ATOM 3920 O O . THR D 1 73 ? -17.91088 -65.55918 67.44333 1.000 209.87741 391 THR D O 1
ATOM 3924 N N . TYR D 1 74 ? -18.91053 -64.94762 69.36799 1.000 214.93563 392 TYR D N 1
ATOM 3925 C CA . TYR D 1 74 ? -20.09016 -65.76600 69.10353 1.000 212.54372 392 TYR D CA 1
ATOM 3926 C C . TYR D 1 74 ? -20.84576 -65.26832 67.87764 1.000 196.79784 392 TYR D C 1
ATOM 3927 O O . TYR D 1 74 ? -21.35475 -66.07049 67.08570 1.000 199.68655 392 TYR D O 1
ATOM 3936 N N . LYS D 1 75 ? -20.93914 -63.94614 67.71052 1.000 199.52567 393 LYS D N 1
ATOM 3937 C CA . LYS D 1 75 ? -21.63239 -63.39364 66.55086 1.000 187.68650 393 LYS D CA 1
ATOM 3938 C C . LYS D 1 75 ? -20.94085 -63.79347 65.25353 1.000 193.97494 393 LYS D C 1
ATOM 3939 O O . LYS D 1 75 ? -21.60428 -64.13116 64.26593 1.000 203.65516 393 LYS D O 1
ATOM 3945 N N . LEU D 1 76 ? -19.60619 -63.75457 65.23438 1.000 186.73791 394 LEU D N 1
ATOM 3946 C CA . LEU D 1 76 ? -18.87155 -64.17877 64.04703 1.000 178.59610 394 LEU D CA 1
ATOM 3947 C C . LEU D 1 76 ? -19.06059 -65.66772 63.78278 1.000 185.81014 394 LEU D C 1
ATOM 3948 O O . LEU D 1 76 ? -19.21820 -66.08322 62.62906 1.000 185.34232 394 LEU D O 1
ATOM 3953 N N . LYS D 1 77 ? -19.04233 -66.48546 64.83906 1.000 175.32997 395 LYS D N 1
ATOM 3954 C CA . LYS D 1 77 ? -19.28344 -67.91643 64.6774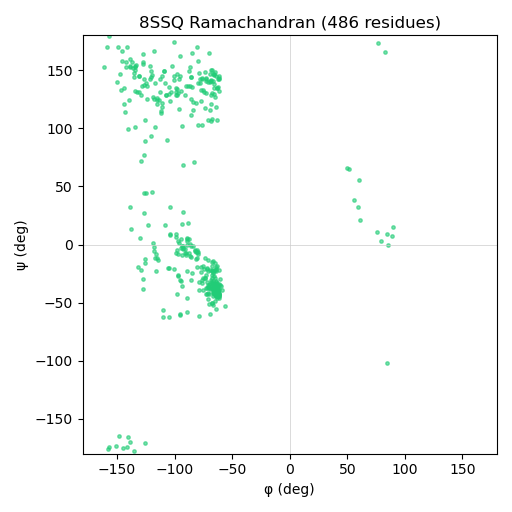8 1.000 181.23273 395 LYS D CA 1
ATOM 3955 C C . LYS D 1 77 ? -20.68426 -68.17885 64.13956 1.000 183.90584 395 LYS D C 1
ATOM 3956 O O . LYS D 1 77 ? -20.87353 -69.02456 63.25713 1.000 175.71081 395 LYS D O 1
ATOM 3962 N N . ARG D 1 78 ? -21.67924 -67.46141 64.66408 1.000 186.39563 396 ARG D N 1
ATOM 3963 C CA . ARG D 1 78 ? -23.04339 -67.59332 64.16501 1.000 172.06324 396 ARG D CA 1
ATOM 3964 C C . ARG D 1 78 ? -23.15095 -67.11945 62.72102 1.000 183.36091 396 ARG D C 1
ATOM 3965 O O . ARG D 1 78 ? -23.87932 -67.71587 61.91893 1.000 185.06150 396 ARG D O 1
ATOM 3973 N N . HIS D 1 79 ? -22.43587 -66.04522 62.37398 1.000 181.63739 397 HIS D N 1
ATOM 3974 C CA . HIS D 1 79 ? -22.47144 -65.53594 61.00656 1.000 173.85011 397 HIS D CA 1
ATOM 3975 C C . HIS D 1 79 ? -21.83419 -66.50375 60.01852 1.000 184.71586 397 HIS D C 1
ATOM 3976 O O . HIS D 1 79 ? -22.27358 -66.58393 58.86703 1.000 185.86972 397 HIS D O 1
ATOM 3983 N N . MET D 1 80 ? -20.80376 -67.24124 60.43955 1.000 178.40715 398 MET D N 1
ATOM 3984 C CA . MET D 1 80 ? -20.14346 -68.17570 59.53387 1.000 173.75545 398 MET D CA 1
ATOM 3985 C C . MET D 1 80 ? -21.07617 -69.28457 59.06538 1.000 176.86247 398 MET D C 1
ATOM 3986 O O . MET D 1 80 ? -20.78994 -69.93509 58.05395 1.000 181.15610 398 MET D O 1
ATOM 3991 N N . ARG D 1 81 ? -22.18203 -69.51534 59.77649 1.000 174.62721 399 ARG D N 1
ATOM 3992 C CA . ARG D 1 81 ? -23.13720 -70.53317 59.35490 1.000 176.88842 399 ARG D CA 1
ATOM 3993 C C . ARG D 1 81 ? -23.85591 -70.14057 58.06955 1.000 189.96709 399 ARG D C 1
ATOM 3994 O O . ARG D 1 81 ? -24.22844 -71.01689 57.28156 1.000 198.87425 399 ARG D O 1
ATOM 4002 N N . THR D 1 82 ? -24.06288 -68.84030 57.83675 1.000 180.22312 400 THR D N 1
ATOM 4003 C CA . THR D 1 82 ? -24.73401 -68.41156 56.61376 1.000 177.83656 400 THR D CA 1
ATOM 4004 C C . THR D 1 82 ? -23.89479 -68.68658 55.37188 1.000 183.03270 400 THR D C 1
ATOM 4005 O O . THR D 1 82 ? -24.43828 -68.69860 54.26240 1.000 195.26696 400 THR D O 1
ATOM 4009 N N . HIS D 1 83 ? -22.59025 -68.90660 55.53224 1.000 172.79192 401 HIS D N 1
ATOM 4010 C CA . HIS D 1 83 ? -21.71445 -69.30112 54.43630 1.000 180.80723 401 HIS D CA 1
ATOM 4011 C C . HIS D 1 83 ? -21.47018 -70.80268 54.39215 1.000 192.00767 401 HIS D C 1
ATOM 4012 O O . HIS D 1 83 ? -21.49246 -71.39818 53.31083 1.000 192.84854 401 HIS D O 1
ATOM 4019 N N . SER D 1 84 ? -21.23630 -71.42821 55.54800 1.000 198.00730 402 SER D N 1
ATOM 4020 C CA . SER D 1 84 ? -20.99985 -72.86647 55.59164 1.000 198.24306 402 SER D CA 1
ATOM 4021 C C . SER D 1 84 ? -22.28585 -73.66866 55.43752 1.000 191.69052 402 SER D C 1
ATOM 4022 O O . SER D 1 84 ? -22.26243 -74.76044 54.85838 1.000 181.51268 402 SER D O 1
ATOM 4025 N N . GLY D 1 85 ? -23.40565 -73.15500 55.94193 1.000 190.13350 403 GLY D N 1
ATOM 4026 C CA . GLY D 1 85 ? -24.66313 -73.86967 55.86930 1.000 190.93302 403 GLY D CA 1
ATOM 4027 C C . GLY D 1 85 ? -24.89651 -74.87978 56.96867 1.000 200.34855 403 GLY D C 1
ATOM 4028 O O . GLY D 1 85 ? -25.85742 -75.65284 56.88123 1.000 204.62280 403 GLY D O 1
ATOM 4029 N N . GLU D 1 86 ? -24.05158 -74.90356 57.99639 1.000 197.99286 404 GLU D N 1
ATOM 4030 C CA . GLU D 1 86 ? -24.21021 -75.86468 59.07892 1.000 185.85224 404 GLU D CA 1
ATOM 4031 C C . GLU D 1 86 ? -25.45767 -75.55598 59.89875 1.000 188.10246 404 GLU D C 1
ATOM 4032 O O . GLU D 1 86 ? -25.77661 -74.39349 60.16407 1.000 198.01079 404 GLU D O 1
ATOM 4038 N N . LYS D 1 87 ? -26.16509 -76.61154 60.30131 1.000 180.21463 405 LYS D N 1
ATOM 4039 C CA . LYS D 1 87 ? -27.35632 -76.50333 61.14265 1.000 173.71037 405 LYS D CA 1
ATOM 4040 C C . LYS D 1 87 ? -27.15547 -77.39289 62.36115 1.000 173.34737 405 LYS D C 1
ATOM 4041 O O . LYS D 1 87 ? -27.52956 -78.57374 62.35154 1.000 166.24442 405 LYS D O 1
ATOM 4047 N N . PRO D 1 88 ? -26.56619 -76.85929 63.43554 1.000 178.98705 406 PRO D N 1
ATOM 4048 C CA . PRO D 1 88 ? -26.26723 -77.69408 64.60689 1.000 187.75279 406 PRO D CA 1
ATOM 4049 C C . PRO D 1 88 ? -27.45865 -77.94421 65.51502 1.000 177.91026 406 PRO D C 1
ATOM 4050 O O . PRO D 1 88 ? -27.34699 -78.76418 66.43698 1.000 199.19806 406 PRO D O 1
ATOM 4054 N N . TYR D 1 89 ? -28.58467 -77.27519 65.29082 1.000 155.87873 407 TYR D N 1
ATOM 4055 C CA . TYR D 1 89 ? -29.75547 -77.38684 66.14903 1.000 172.08007 407 TYR D CA 1
ATOM 4056 C C . TYR D 1 89 ? -30.83981 -78.17835 65.43382 1.000 166.45779 407 TYR D C 1
ATOM 4057 O O . TYR D 1 89 ? -31.18403 -77.87231 64.28756 1.000 175.01964 407 TYR D O 1
ATOM 4066 N N . GLU D 1 90 ? -31.37327 -79.19181 66.11164 1.000 169.28922 408 GLU D N 1
ATOM 4067 C CA . GLU D 1 90 ? -32.42810 -80.03329 65.56507 1.000 178.67578 408 GLU D CA 1
ATOM 4068 C C . GLU D 1 90 ? -33.57264 -80.11814 66.56222 1.000 176.40033 408 GLU D C 1
ATOM 4069 O O . GLU D 1 90 ? -33.35178 -80.41440 67.74110 1.000 181.44393 408 GLU D O 1
ATOM 4075 N N . CYS D 1 91 ? -34.78815 -79.85050 66.08831 1.000 180.52257 409 CYS D N 1
ATOM 4076 C CA . CYS D 1 91 ? -35.97021 -80.01702 66.92220 1.000 166.87377 409 CYS D CA 1
ATOM 4077 C C . CYS D 1 91 ? -36.11246 -81.47659 67.33518 1.000 169.58273 409 CYS D C 1
ATOM 4078 O O . CYS D 1 91 ? -35.95486 -82.38769 66.51912 1.000 192.42824 409 CYS D O 1
ATOM 4081 N N . TYR D 1 92 ? -36.40615 -81.70027 68.61357 1.000 165.15302 410 TYR D N 1
ATOM 4082 C CA . TYR D 1 92 ? -36.46955 -83.05908 69.13610 1.000 172.27966 410 TYR D CA 1
ATOM 4083 C C . TYR D 1 92 ? -37.78888 -83.75477 68.82873 1.000 176.08867 410 TYR D C 1
ATOM 4084 O O . TYR D 1 92 ? -37.93171 -84.94089 69.14468 1.000 180.79161 410 TYR D O 1
ATOM 4093 N N . ILE D 1 93 ? -38.74884 -83.05822 68.22385 1.000 171.62284 411 ILE D N 1
ATOM 4094 C CA . ILE D 1 93 ? -40.05335 -83.64277 67.93777 1.000 172.95330 411 ILE D CA 1
ATOM 4095 C C . ILE D 1 93 ? -40.16347 -83.96221 66.45281 1.000 173.82171 411 ILE D C 1
ATOM 4096 O O . ILE D 1 93 ? -40.31101 -85.12684 66.06569 1.000 179.65247 411 ILE D O 1
ATOM 4101 N N . CYS D 1 94 ? -40.08448 -82.93220 65.61348 1.000 187.71200 412 CYS D N 1
ATOM 4102 C CA . CYS D 1 94 ? -40.22916 -83.08196 64.17153 1.000 185.70373 412 CYS D CA 1
ATOM 4103 C C . CYS D 1 94 ? -38.90323 -83.31087 63.45739 1.000 191.47256 412 CYS D C 1
ATOM 4104 O O . CYS D 1 94 ? -38.90366 -83.51759 62.23929 1.000 205.50796 412 CYS D O 1
ATOM 4107 N N . HIS D 1 95 ? -37.78283 -83.27306 64.18148 1.000 180.91885 413 HIS D N 1
ATOM 4108 C CA . HIS D 1 95 ? -36.45364 -83.50835 63.61664 1.000 171.00882 413 HIS D CA 1
ATOM 4109 C C . HIS D 1 95 ? -36.11755 -82.51110 62.51018 1.000 179.63930 413 HIS D C 1
ATOM 4110 O O . HIS D 1 95 ? -35.39480 -82.83459 61.56521 1.000 194.49979 413 HIS D O 1
ATOM 4117 N N . ALA D 1 96 ? -36.63081 -81.28903 62.62251 1.000 160.56853 414 ALA D N 1
ATOM 4118 C CA . ALA D 1 96 ? -36.26780 -80.21230 61.71328 1.000 156.08720 414 ALA D CA 1
ATOM 4119 C C . ALA D 1 96 ? -34.99595 -79.52944 62.20026 1.000 170.18753 414 ALA D C 1
ATOM 4120 O O . ALA D 1 96 ? -34.77869 -79.38592 63.40574 1.000 176.63441 414 ALA D O 1
ATOM 4122 N N . ARG D 1 97 ? -34.15698 -79.10704 61.25836 1.000 179.07228 415 ARG D N 1
ATOM 4123 C CA . ARG D 1 97 ? -32.85181 -78.54803 61.58334 1.000 174.28637 415 ARG D CA 1
ATOM 4124 C C . ARG D 1 97 ? -32.88159 -77.02693 61.51053 1.000 159.25694 415 ARG D C 1
ATOM 4125 O O . ARG D 1 97 ? -33.52720 -76.44725 60.63285 1.000 153.71518 415 ARG D O 1
ATOM 4133 N N . PHE D 1 98 ? -32.17315 -76.38714 62.44009 1.000 160.81369 416 PHE D N 1
ATOM 4134 C CA . PHE D 1 98 ? -32.10719 -74.93528 62.51794 1.000 154.64336 416 PHE D CA 1
ATOM 4135 C C . PHE D 1 98 ? -30.66987 -74.51039 62.78292 1.000 155.79865 416 PHE D C 1
ATOM 4136 O O . PHE D 1 98 ? -29.85771 -75.27932 63.30339 1.000 178.47154 416 PHE D O 1
ATOM 4144 N N . THR D 1 99 ? -30.36258 -73.26732 62.41658 1.000 147.66210 417 THR D N 1
ATOM 4145 C CA . THR D 1 99 ? -29.02653 -72.72073 62.60989 1.000 146.74888 417 THR D CA 1
ATOM 4146 C C . THR D 1 99 ? -28.84916 -72.01927 63.95076 1.000 147.03831 417 THR D C 1
ATOM 4147 O O . THR D 1 99 ? -27.72295 -71.63415 64.28325 1.000 165.72159 417 THR D O 1
ATOM 4151 N N . GLN D 1 100 ? -29.91863 -71.84455 64.72536 1.000 146.12862 418 GLN D N 1
ATOM 4152 C CA . GLN D 1 100 ? -29.84159 -71.15836 66.00709 1.000 155.22953 418 GLN D CA 1
ATOM 4153 C C . GLN D 1 100 ? -30.76157 -71.84115 67.00901 1.000 168.93858 418 GLN D C 1
ATOM 4154 O O . GLN D 1 100 ? -31.72062 -72.52423 66.64089 1.000 163.95582 418 GLN D O 1
ATOM 4160 N N . SER D 1 101 ? -30.45028 -71.64798 68.29363 1.000 180.62812 419 SER D N 1
ATOM 4161 C CA . SER D 1 101 ? -31.30290 -72.18422 69.35003 1.000 172.93651 419 SER D CA 1
ATOM 4162 C C . SER D 1 101 ? -32.60642 -71.40319 69.45678 1.000 164.06505 419 SER D C 1
ATOM 4163 O O . SER D 1 101 ? -33.66552 -71.98530 69.71912 1.000 174.01799 419 SER D O 1
ATOM 4166 N N . GLY D 1 102 ? -32.54707 -70.08357 69.26483 1.000 155.06878 420 GLY D N 1
ATOM 4167 C CA . GLY D 1 102 ? -33.75695 -69.28032 69.33526 1.000 169.99754 420 GLY D CA 1
ATOM 4168 C C . GLY D 1 102 ? -34.76370 -69.64376 68.26129 1.000 172.22545 420 GLY D C 1
ATOM 4169 O O . GLY D 1 102 ? -35.97029 -69.68350 68.51538 1.000 168.06557 420 GLY D O 1
ATOM 4170 N N . THR D 1 103 ? -34.28239 -69.90715 67.04383 1.000 176.92244 421 THR D N 1
ATOM 4171 C CA . THR D 1 103 ? -35.17752 -70.31801 65.96707 1.000 168.92337 421 THR D CA 1
ATOM 4172 C C . THR D 1 103 ? -35.84379 -71.65175 66.28254 1.000 156.60495 421 THR D C 1
ATOM 4173 O O . THR D 1 103 ? -37.03858 -71.83452 66.02041 1.000 165.63956 421 THR D O 1
ATOM 4177 N N . MET D 1 104 ? -35.08475 -72.59928 66.83991 1.000 140.61939 422 MET D N 1
ATOM 4178 C CA . MET D 1 104 ? -35.66443 -73.88661 67.21076 1.000 141.84000 422 MET D CA 1
ATOM 4179 C C . MET D 1 104 ? -36.70533 -73.72762 68.31199 1.000 150.45804 422 MET D C 1
ATOM 4180 O O . MET D 1 104 ? -37.77344 -74.34893 68.26091 1.000 149.03330 422 MET D O 1
ATOM 4185 N N . LYS D 1 105 ? -36.40929 -72.90255 69.32027 1.000 164.70531 423 LYS D N 1
ATOM 4186 C CA . LYS D 1 105 ? -37.36624 -72.68133 70.40024 1.000 157.66682 423 LYS D CA 1
ATOM 4187 C C . LYS D 1 105 ? -38.62884 -72.00163 69.88805 1.000 148.53543 423 LYS D C 1
ATOM 4188 O O . LYS D 1 105 ? -39.74140 -72.34913 70.30195 1.000 157.17813 423 LYS D O 1
ATOM 4194 N N . MET D 1 106 ? -38.47687 -71.02497 68.99054 1.000 140.92447 424 MET D N 1
ATOM 4195 C CA . MET D 1 106 ? -39.64519 -70.38373 68.39674 1.000 134.35659 424 MET D CA 1
ATOM 4196 C C . MET D 1 106 ? -40.44589 -71.37185 67.55772 1.000 151.98661 424 MET D C 1
ATOM 4197 O O . MET D 1 106 ? -41.68216 -71.34399 67.56349 1.000 170.84224 424 MET D O 1
ATOM 4202 N N . HIS D 1 107 ? -39.75718 -72.25029 66.82407 1.000 140.09453 425 HIS D N 1
ATOM 4203 C CA . HIS D 1 107 ? -40.45175 -73.27127 66.04606 1.000 131.91912 425 HIS D CA 1
ATOM 4204 C C . HIS D 1 107 ? -41.25705 -74.19866 66.94574 1.000 135.14492 425 HIS D C 1
ATOM 4205 O O . HIS D 1 107 ? -42.41294 -74.51714 66.64486 1.000 136.12743 425 HIS D O 1
ATOM 4212 N N . ILE D 1 108 ? -40.66326 -74.63986 68.05697 1.000 146.49873 426 ILE D N 1
ATOM 4213 C CA . ILE D 1 108 ? -41.36810 -75.52899 68.97682 1.000 162.00105 426 ILE D CA 1
ATOM 4214 C C . ILE D 1 108 ? -42.58332 -74.82787 69.57036 1.000 176.42182 426 ILE D C 1
ATOM 4215 O O . ILE D 1 108 ? -43.65967 -75.42400 69.70595 1.000 179.86585 426 ILE D O 1
ATOM 4220 N N . LEU D 1 109 ? -42.43103 -73.55237 69.93437 1.000 139.11241 427 LEU D N 1
ATOM 4221 C CA . LEU D 1 109 ? -43.54174 -72.80839 70.51930 1.000 134.34821 427 LEU D CA 1
ATOM 4222 C C . LEU D 1 109 ? -44.68169 -72.62853 69.52328 1.000 145.59746 427 LEU D C 1
ATOM 4223 O O . LEU D 1 109 ? -45.85673 -72.74227 69.89050 1.000 173.86212 427 LEU D O 1
ATOM 4228 N N . GLN D 1 110 ? -44.35872 -72.35064 68.26155 1.000 136.93771 428 GLN D N 1
ATOM 4229 C CA . GLN D 1 110 ? -45.37041 -72.03791 67.26122 1.000 144.12123 428 GLN D CA 1
ATOM 4230 C C . GLN D 1 110 ? -45.88431 -73.25797 66.50552 1.000 137.10546 428 GLN D C 1
ATOM 4231 O O . GLN D 1 110 ? -46.83871 -73.12484 65.73142 1.000 145.44106 428 GLN D O 1
ATOM 4237 N N . LYS D 1 111 ? -45.29191 -74.43619 66.70359 1.000 137.34342 429 LYS D N 1
ATOM 4238 C CA . LYS D 1 111 ? -45.69679 -75.60207 65.92547 1.000 141.33300 429 LYS D CA 1
ATOM 4239 C C . LYS D 1 111 ? -46.04281 -76.79956 66.80256 1.000 146.35131 429 LYS D C 1
ATOM 4240 O O . LYS D 1 111 ? -46.88245 -77.62337 66.42517 1.000 156.46482 429 LYS D O 1
ATOM 4246 N N . HIS D 1 112 ? -45.41021 -76.91141 67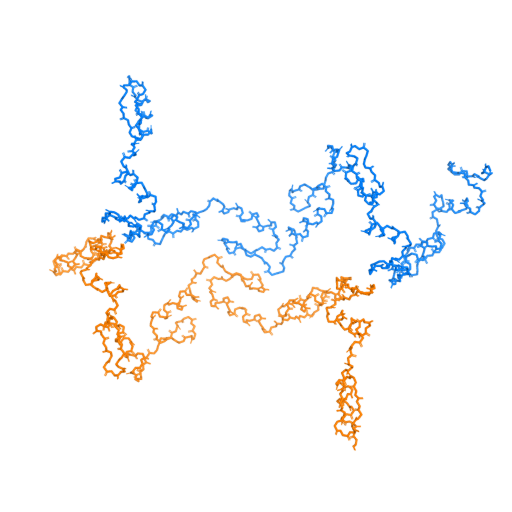.96770 1.000 18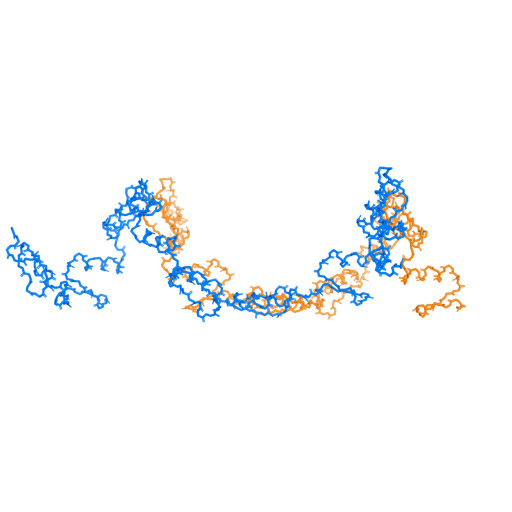6.70801 430 HIS D N 1
ATOM 4247 C CA . HIS D 1 112 ? -45.56118 -78.08435 68.82189 1.000 196.00250 430 HIS D CA 1
ATOM 4248 C C . HIS D 1 112 ? -45.97752 -77.68640 70.22949 1.000 196.11970 430 HIS D C 1
ATOM 4249 O O . HIS D 1 112 ? -45.45028 -78.19999 71.22072 1.000 210.82338 430 HIS D O 1
ATOM 4256 N N . THR D 1 113 ? -46.93500 -76.76899 70.34507 1.000 191.98487 431 THR D N 1
ATOM 4257 C CA . THR D 1 113 ? -47.40046 -76.30691 71.64752 1.000 192.45844 431 THR D CA 1
ATOM 4258 C C . THR D 1 113 ? -48.89598 -76.04224 71.58113 1.000 198.49942 431 THR D C 1
ATOM 4259 O O . THR D 1 113 ? -49.34678 -75.22928 70.76907 1.000 198.31049 431 THR D O 1
ATOM 4263 N N . GLU D 1 114 ? -49.66278 -76.73919 72.41583 1.000 203.30825 432 GLU D N 1
ATOM 4264 C CA . GLU D 1 114 ? -51.04558 -76.35491 72.63719 1.000 206.40511 432 GLU D CA 1
ATOM 4265 C C . GLU D 1 114 ? -51.09628 -75.19367 73.62400 1.000 202.03893 432 GLU D C 1
ATOM 4266 O O . GLU D 1 114 ? -50.16350 -74.96530 74.40001 1.000 199.19555 432 GLU D O 1
ATOM 4272 N N . ASN D 1 115 ? -52.20436 -74.45390 73.58296 1.000 202.90803 433 ASN D N 1
ATOM 4273 C CA . ASN D 1 115 ? -52.42375 -73.30273 74.45790 1.000 198.66227 433 ASN D CA 1
ATOM 4274 C C . ASN D 1 115 ? -51.34477 -72.23867 74.23804 1.000 189.11465 433 ASN D C 1
ATOM 4275 O O . ASN D 1 115 ? -50.63976 -71.82373 75.15991 1.000 189.85202 433 ASN D O 1
ATOM 4280 N N . VAL D 1 116 ? -51.22108 -71.80977 72.98535 1.000 187.32764 434 VAL D N 1
ATOM 4281 C CA . VAL D 1 116 ? -50.29340 -70.74786 72.61226 1.000 182.96420 434 VAL D CA 1
ATOM 4282 C C . VAL D 1 116 ? -51.02181 -69.41490 72.69332 1.000 192.14291 434 VAL D C 1
ATOM 4283 O O . VAL D 1 116 ? -52.11124 -69.25594 72.12942 1.000 198.68641 434 VAL D O 1
ATOM 4287 N N . ALA D 1 117 ? -50.42327 -68.45523 73.39394 1.000 180.86158 435 ALA D N 1
ATOM 4288 C CA . ALA D 1 117 ? -51.00265 -67.12483 73.54291 1.000 163.88472 435 ALA D CA 1
ATOM 4289 C C . ALA D 1 117 ? -50.59116 -66.27778 72.34447 1.000 156.69876 435 ALA D C 1
ATOM 4290 O O . ALA D 1 117 ? -49.41365 -65.93780 72.19077 1.000 152.18916 435 ALA D O 1
ATOM 4292 N N . LYS D 1 118 ? -51.55730 -65.93990 71.49537 1.000 161.03915 436 LYS D N 1
ATOM 4293 C CA . LYS D 1 118 ? -51.27102 -65.11796 70.33211 1.000 155.05515 436 LYS D CA 1
ATOM 4294 C C . LYS D 1 118 ? -51.30488 -63.63747 70.70591 1.000 145.22988 436 LYS D C 1
ATOM 4295 O O . LYS D 1 118 ? -51.81462 -63.24201 71.75925 1.000 147.33033 436 LYS D O 1
ATOM 4301 N N . PHE D 1 119 ? -50.74892 -62.81419 69.82140 1.000 139.41400 437 PHE D N 1
ATOM 4302 C CA . PHE D 1 119 ? -50.67948 -61.37535 70.03791 1.000 138.33377 437 PHE D CA 1
ATOM 4303 C C . PHE D 1 119 ? -51.85928 -60.68788 69.36350 1.000 158.42692 437 PHE D C 1
ATOM 4304 O O . PHE D 1 119 ? -52.16274 -60.96026 68.19748 1.000 165.99226 437 PHE D O 1
ATOM 4312 N N . HIS D 1 120 ? -52.51854 -59.79936 70.10025 1.000 156.81842 438 HIS D N 1
ATOM 4313 C CA . HIS D 1 120 ? -53.60969 -58.99116 69.57388 1.000 132.82376 438 HIS D CA 1
ATOM 4314 C C . HIS D 1 120 ? -53.10300 -57.58040 69.30676 1.000 133.44920 438 HIS D C 1
ATOM 4315 O O . HIS D 1 120 ? -52.45899 -56.97519 70.16966 1.000 151.90050 438 HIS D O 1
ATOM 4322 N N . CYS D 1 121 ? -53.38654 -57.06661 68.11677 1.000 123.88946 439 CYS D N 1
ATOM 4323 C CA . CYS D 1 121 ? -52.97768 -55.71036 67.78056 1.000 118.97153 439 CYS D CA 1
ATOM 4324 C C . CYS D 1 121 ? -53.71683 -54.71375 68.66367 1.000 134.03432 439 CYS D C 1
ATOM 4325 O O . CYS D 1 121 ? -54.93927 -54.80728 68.80217 1.000 138.96492 439 CYS D O 1
ATOM 4328 N N . PRO D 1 122 ? -53.01593 -53.77504 69.30134 1.000 126.54399 440 PRO D N 1
ATOM 4329 C CA . PRO D 1 122 ? -53.72312 -52.74385 70.07726 1.000 125.11563 440 PRO D CA 1
ATOM 4330 C C . PRO D 1 122 ? -54.61303 -51.85007 69.22971 1.000 122.38119 440 PRO D C 1
ATOM 4331 O O . PRO D 1 122 ? -55.66208 -51.40187 69.70983 1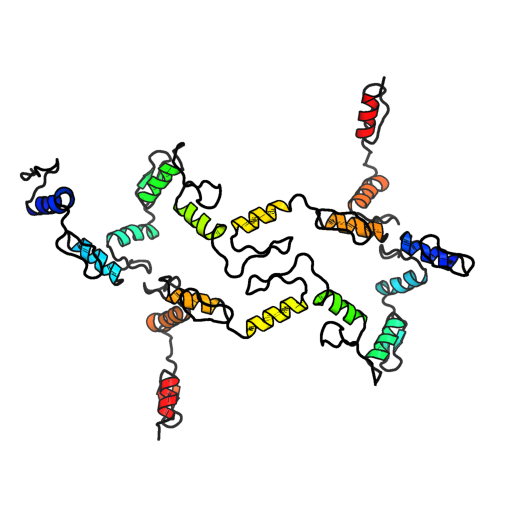.000 138.79194 440 PRO D O 1
ATOM 4335 N N . HIS D 1 123 ? -54.23082 -51.57928 67.98094 1.000 122.05802 441 HIS D N 1
ATOM 4336 C CA . HIS D 1 123 ? -54.92370 -50.60172 67.15249 1.000 119.26863 441 HIS D CA 1
ATOM 4337 C C . HIS D 1 123 ? -55.93478 -51.21263 66.18852 1.000 114.84225 441 HIS D C 1
ATOM 4338 O O . HIS D 1 123 ? -56.63766 -50.46174 65.50316 1.000 108.84122 441 HIS D O 1
ATOM 4345 N N . CYS D 1 124 ? -56.03284 -52.53693 66.11595 1.000 113.49165 442 CYS D N 1
ATOM 4346 C CA . CYS D 1 124 ? -56.99990 -53.18306 65.23627 1.000 129.67384 442 CYS D CA 1
ATOM 4347 C C . CYS D 1 124 ? -57.27276 -54.58719 65.76335 1.000 120.53519 442 CYS D C 1
ATOM 4348 O O . CYS D 1 124 ? -56.70974 -55.01339 66.77449 1.000 139.35877 442 CYS D O 1
ATOM 4351 N N . ASP D 1 125 ? -58.14716 -55.30735 65.06509 1.000 123.45341 443 ASP D N 1
ATOM 4352 C CA . ASP D 1 125 ? -58.58859 -56.62690 65.49783 1.000 145.29575 443 ASP D CA 1
ATOM 4353 C C . ASP D 1 125 ? -57.70799 -57.75858 64.98192 1.000 137.15320 443 ASP D C 1
ATOM 4354 O O . ASP D 1 125 ? -57.98173 -58.92324 65.29200 1.000 145.06881 443 ASP D O 1
ATOM 4359 N N . THR D 1 126 ? -56.67091 -57.45285 64.20542 1.000 134.10310 444 THR D N 1
ATOM 4360 C CA . THR D 1 126 ? -55.81090 -58.49313 63.65509 1.000 142.27720 444 THR D CA 1
ATOM 4361 C C . THR D 1 126 ? -55.06248 -59.20995 64.77463 1.000 128.95856 444 THR D C 1
ATOM 4362 O O . THR D 1 126 ? -54.51525 -58.57117 65.67892 1.000 133.53108 444 THR D O 1
ATOM 4366 N N . VAL D 1 127 ? -55.03645 -60.53939 64.71063 1.000 133.60079 445 VAL D N 1
ATOM 4367 C CA . VAL D 1 127 ? -54.36634 -61.37361 65.70167 1.000 148.28991 445 VAL D CA 1
ATOM 4368 C C . VAL D 1 127 ? -53.21507 -62.09770 65.01880 1.000 149.51928 445 VAL D C 1
ATOM 4369 O O . VAL D 1 127 ? -53.41636 -62.78121 64.00818 1.000 143.03094 445 VAL D O 1
ATOM 4373 N N . ILE D 1 128 ? -52.01466 -61.95217 65.57525 1.000 145.30850 446 ILE D N 1
ATOM 4374 C CA . ILE D 1 128 ? -50.78816 -62.45738 64.97242 1.000 131.84065 446 ILE D CA 1
ATOM 4375 C C . ILE D 1 128 ? -50.07995 -63.35669 65.97496 1.000 143.06971 446 ILE D C 1
ATOM 4376 O O . ILE D 1 128 ? -50.02337 -63.04681 67.16994 1.000 159.92845 446 ILE D O 1
ATOM 4381 N N . ALA D 1 129 ? -49.53765 -64.47228 65.48365 1.000 137.28465 447 ALA D N 1
ATOM 4382 C CA . ALA D 1 129 ? -48.91135 -65.44988 66.36859 1.000 141.80379 447 ALA D CA 1
ATOM 4383 C C . ALA D 1 129 ? -47.62168 -64.90842 66.97409 1.000 145.38229 447 ALA D C 1
ATOM 4384 O O . ALA D 1 129 ? -47.48936 -64.80987 68.19963 1.000 164.26229 447 ALA D O 1
ATOM 4386 N N . ARG D 1 130 ? -46.65618 -64.55790 66.13011 1.000 132.96226 448 ARG D N 1
ATOM 4387 C CA . ARG D 1 130 ? -45.35559 -64.11778 66.61017 1.000 129.91421 448 ARG D CA 1
ATOM 4388 C C . ARG D 1 130 ? -45.40065 -62.65473 67.04059 1.000 125.77401 448 ARG D C 1
ATOM 4389 O O . ARG D 1 130 ? -46.37628 -61.93658 66.81006 1.000 159.27055 448 ARG D O 1
ATOM 4397 N N . LYS D 1 131 ? -44.32333 -62.21542 67.68699 1.000 135.16752 449 LYS D N 1
ATOM 4398 C CA . LYS D 1 131 ? -44.24465 -60.82933 68.12451 1.000 120.70507 449 LYS D CA 1
ATOM 4399 C C . LYS D 1 131 ? -43.52944 -59.95467 67.09947 1.000 124.57470 449 LYS D C 1
ATOM 4400 O O . LYS D 1 131 ? -43.90003 -58.78911 66.90994 1.000 124.30600 449 LYS D O 1
ATOM 4406 N N . SER D 1 132 ? -42.50644 -60.50060 66.43281 1.000 122.14658 450 SER D N 1
ATOM 4407 C CA . SER D 1 132 ? -41.82418 -59.75543 65.38012 1.000 113.71958 450 SER D CA 1
ATOM 4408 C C . SER D 1 132 ? -42.77089 -59.44708 64.22728 1.000 121.90890 450 SER D C 1
ATOM 4409 O O . SER D 1 132 ? -42.73738 -58.34693 63.66395 1.000 126.32415 450 SER D O 1
ATOM 4412 N N . ASP D 1 133 ? -43.62453 -60.40864 63.86260 1.000 115.50409 451 ASP D N 1
ATOM 4413 C CA . ASP D 1 133 ? -44.63029 -60.15910 62.83465 1.000 122.25825 451 ASP D CA 1
ATOM 4414 C C . ASP D 1 133 ? -45.64081 -59.10819 63.28026 1.000 146.45265 451 ASP D C 1
ATOM 4415 O O . ASP D 1 133 ? -46.13924 -58.33877 62.44974 1.000 155.42448 451 ASP D O 1
ATOM 4420 N N . LEU D 1 134 ? -45.95816 -59.06149 64.57752 1.000 125.62566 452 LEU D N 1
ATOM 4421 C CA . LEU D 1 134 ? -46.80847 -57.99085 65.08947 1.000 113.17384 452 LEU D CA 1
ATOM 4422 C C . LEU D 1 134 ? -46.14138 -56.63220 64.91654 1.000 123.04874 452 LEU D C 1
ATOM 4423 O O . LEU D 1 134 ? -46.79951 -55.65027 64.55243 1.000 134.08903 452 LEU D O 1
ATOM 4428 N N . GLY D 1 135 ? -44.83488 -56.55531 65.17881 1.000 113.91177 453 GLY D N 1
ATOM 4429 C CA . GLY D 1 135 ? -44.11440 -55.31670 64.93308 1.000 131.88124 453 GLY D CA 1
ATOM 4430 C C . GLY D 1 135 ? -44.10063 -54.93695 63.46516 1.000 123.94942 453 GLY D C 1
ATOM 4431 O O . GLY D 1 135 ? -44.16975 -53.75501 63.11812 1.000 117.87240 453 GLY D O 1
ATOM 4432 N N . VAL D 1 136 ? -44.00224 -55.93533 62.58345 1.000 125.36554 454 VAL D N 1
ATOM 4433 C CA . VAL D 1 136 ? -44.11029 -55.68187 61.14914 1.000 125.22772 454 VAL D CA 1
ATOM 4434 C C . VAL D 1 136 ? -45.48272 -55.11452 60.81552 1.000 122.42749 454 VAL D C 1
ATOM 4435 O O . VAL D 1 136 ? -45.60705 -54.15603 60.04222 1.000 114.80766 454 VAL D O 1
ATOM 4439 N N . HIS D 1 137 ? -46.53403 -55.69742 61.39560 1.000 105.12416 455 HIS D N 1
ATOM 4440 C CA . HIS D 1 137 ? -47.88438 -55.19767 61.16375 1.000 104.74821 455 HIS D CA 1
ATOM 4441 C C . HIS D 1 137 ? -48.04153 -53.76870 61.66749 1.000 101.94497 455 HIS D C 1
ATOM 4442 O O . HIS D 1 137 ? -48.65426 -52.93188 60.99573 1.000 139.05925 455 HIS D O 1
ATOM 4449 N N . LEU D 1 138 ? -47.49926 -53.46989 62.85067 1.000 101.74806 456 LEU D N 1
ATOM 4450 C CA . LEU D 1 138 ? -47.60671 -52.11654 63.38760 1.000 100.13083 456 LEU D CA 1
ATOM 4451 C C . LEU D 1 138 ? -46.89771 -51.10917 62.49195 1.000 106.98965 456 LEU D C 1
ATOM 4452 O O . LEU D 1 138 ? -47.40263 -50.00312 62.26619 1.000 120.15361 456 LEU D O 1
ATOM 4457 N N . ARG D 1 139 ? -45.72337 -51.47363 61.97365 1.000 101.67886 457 ARG D N 1
ATOM 4458 C CA . ARG D 1 139 ? -44.97065 -50.55689 61.12448 1.000 127.60830 457 ARG D CA 1
ATOM 4459 C C . ARG D 1 139 ? -45.62019 -50.37874 59.75726 1.000 112.05144 457 ARG D C 1
ATOM 4460 O O . ARG D 1 139 ? -45.52659 -49.29712 59.16649 1.000 132.89249 457 ARG D O 1
ATOM 4468 N N . LYS D 1 140 ? -46.27087 -51.41693 59.23425 1.000 123.23122 458 LYS D N 1
ATOM 4469 C CA . LYS D 1 140 ? -46.86026 -51.35769 57.90411 1.000 101.42237 458 LYS D CA 1
ATOM 4470 C C . LYS D 1 140 ? -48.34629 -51.02289 57.90688 1.000 106.57761 458 LYS D C 1
ATOM 4471 O O . LYS D 1 140 ? -48.91210 -50.80132 56.83143 1.000 141.06187 458 LYS D O 1
ATOM 4477 N N . GLN D 1 141 ? -48.99224 -50.97552 59.07180 1.000 96.43959 459 GLN D N 1
ATOM 4478 C CA . GLN D 1 141 ? -50.42021 -50.68542 59.13752 1.000 96.50320 459 GLN D CA 1
ATOM 4479 C C . GLN D 1 141 ? -50.79379 -49.58199 60.11324 1.000 104.62434 459 GLN D C 1
ATOM 4480 O O . GLN D 1 141 ? -51.87077 -48.99559 59.95611 1.000 136.37910 459 GLN D O 1
ATOM 4486 N N . HIS D 1 142 ? -49.95886 -49.27318 61.10654 1.000 94.74681 460 HIS D N 1
ATOM 4487 C CA . HIS D 1 142 ? -50.30766 -48.27218 62.10567 1.000 102.86535 460 HIS D CA 1
ATOM 4488 C C . HIS D 1 142 ? -49.21282 -47.23344 62.31739 1.000 98.92355 460 HIS D C 1
ATOM 4489 O O . HIS D 1 142 ? -49.34276 -46.39178 63.21384 1.000 110.84888 460 HIS D O 1
ATOM 4496 N N . SER D 1 143 ? -48.14229 -47.26743 61.52914 1.000 92.40458 461 SER D N 1
ATOM 4497 C CA . SER D 1 143 ? -47.10795 -46.24909 61.62728 1.000 91.89482 461 SER D CA 1
ATOM 4498 C C . SER D 1 143 ? -47.56396 -44.97256 60.93414 1.000 90.49801 461 SER D C 1
ATOM 4499 O O . SER D 1 143 ? -48.16676 -45.01214 59.85767 1.000 116.42506 461 SER D O 1
ATOM 4502 N N . TYR D 1 144 ? -47.27204 -43.83647 61.56033 1.000 90.76506 462 TYR D N 1
ATOM 4503 C CA . TYR D 1 144 ? -47.67517 -42.53812 61.02900 1.000 89.86970 462 TYR D CA 1
ATOM 4504 C C . TYR D 1 144 ? -46.84990 -42.21211 59.78973 1.000 89.48836 462 TYR D C 1
ATOM 4505 O O . TYR D 1 144 ? -45.66003 -41.89835 59.89546 1.000 90.65030 462 TYR D O 1
ATOM 4514 N N . ILE D 1 145 ? -47.47120 -42.28894 58.61604 1.000 100.31997 463 ILE D N 1
ATOM 4515 C CA . ILE D 1 145 ? -46.81814 -41.86308 57.38378 1.000 119.62646 463 ILE D CA 1
ATOM 4516 C C . ILE D 1 145 ? -46.99924 -40.35558 57.25261 1.000 93.72548 463 ILE D C 1
ATOM 4517 O O . ILE D 1 145 ? -48.12496 -39.85980 57.12110 1.000 99.61881 463 ILE D O 1
ATOM 4522 N N . GLU D 1 146 ? -45.88320 -39.62367 57.29923 1.000 90.04750 464 GLU D N 1
ATOM 4523 C CA . GLU D 1 146 ? -45.95137 -38.17129 57.42667 1.000 129.18040 464 GLU D CA 1
ATOM 4524 C C . GLU D 1 146 ? -46.42767 -37.51322 56.13758 1.000 105.05487 464 GLU D C 1
ATOM 4525 O O . GLU D 1 146 ? -47.24409 -36.58561 56.17539 1.000 95.04980 464 GLU D O 1
ATOM 4531 N N . GLN D 1 147 ? -45.92419 -37.96850 54.98754 1.000 109.42546 465 GLN D N 1
ATOM 4532 C CA . GLN D 1 147 ? -46.32474 -37.37281 53.71759 1.000 122.41303 465 GLN D CA 1
ATOM 4533 C C . GLN D 1 147 ? -47.78603 -37.64178 53.38537 1.000 107.67826 465 GLN D C 1
ATOM 4534 O O . GLN D 1 147 ? -48.37765 -36.89698 52.59491 1.000 97.80499 465 GLN D O 1
ATOM 4540 N N . GLY D 1 148 ? -48.38153 -38.67886 53.96944 1.000 93.07265 466 GLY D N 1
ATOM 4541 C CA . GLY D 1 148 ? -49.77008 -38.99954 53.72037 1.000 86.26863 466 GLY D CA 1
ATOM 4542 C C . GLY D 1 148 ? -49.95843 -39.80883 52.45186 1.000 86.97870 466 GLY D C 1
ATOM 4543 O O . GLY D 1 148 ? -49.07070 -39.93483 51.60637 1.000 120.07895 466 GLY D O 1
ATOM 4544 N N . LYS D 1 149 ? -51.15231 -40.38216 52.33061 1.000 86.36220 467 LYS D N 1
ATOM 4545 C CA . LYS D 1 149 ? -51.54115 -41.13584 51.14527 1.000 89.85056 467 LYS D CA 1
ATOM 4546 C C . LYS D 1 149 ? -52.98902 -40.80426 50.82302 1.000 94.75348 467 LYS D C 1
ATOM 4547 O O . LYS D 1 149 ? -53.86738 -40.96413 51.67653 1.000 94.51569 467 LYS D O 1
ATOM 4553 N N . LYS D 1 150 ? -53.23665 -40.34723 49.59805 1.000 87.90078 468 LYS D N 1
ATOM 4554 C CA . LYS D 1 150 ? -54.57888 -39.95030 49.19269 1.000 93.11829 468 LYS D CA 1
ATOM 4555 C C . LYS D 1 150 ? -55.44367 -41.17373 48.92074 1.000 102.86446 468 LYS D C 1
ATOM 4556 O O . LYS D 1 150 ? -54.96530 -42.19091 48.40994 1.000 91.15787 468 LYS D O 1
ATOM 4562 N N . CYS D 1 151 ? -56.72198 -41.07067 49.27606 1.000 88.41558 469 CYS D N 1
ATOM 4563 C CA . CYS D 1 151 ? -57.67801 -42.11031 48.92677 1.000 90.47591 469 CYS D CA 1
ATOM 4564 C C . CYS D 1 151 ? -57.76801 -42.24728 47.41306 1.000 93.02972 469 CYS D C 1
ATOM 4565 O O . CYS D 1 151 ? -57.69454 -41.25891 46.67760 1.000 120.58240 469 CYS D O 1
ATOM 4568 N N . ARG D 1 152 ? -57.91648 -43.48879 46.94716 1.000 106.93553 470 ARG D N 1
ATOM 4569 C CA . ARG D 1 152 ? -57.96609 -43.74365 45.51245 1.000 114.48551 470 ARG D CA 1
ATOM 4570 C C . ARG D 1 152 ? -59.18889 -43.11671 44.85363 1.000 113.43014 470 ARG D C 1
ATOM 4571 O O . ARG D 1 152 ? -59.16861 -42.86897 43.64303 1.000 102.56892 470 ARG D O 1
ATOM 4579 N N . TYR D 1 153 ? -60.24233 -42.83248 45.62069 1.000 126.14147 471 TYR D N 1
ATOM 4580 C CA . TYR D 1 153 ? -61.51418 -42.41358 45.05324 1.000 103.59664 471 TYR D CA 1
ATOM 4581 C C . TYR D 1 153 ? -61.93812 -40.99579 45.41612 1.000 120.32486 471 TYR D C 1
ATOM 4582 O O . TYR D 1 153 ? -62.88958 -40.48792 44.81092 1.000 104.81989 471 TYR D O 1
ATOM 4591 N N . CYS D 1 154 ? -61.27979 -40.34246 46.37200 1.000 112.43967 472 CYS D N 1
ATOM 4592 C CA . CYS D 1 154 ? -61.70919 -39.02240 46.82290 1.000 106.15166 472 CYS D CA 1
ATOM 4593 C C . CYS D 1 154 ? -60.47823 -38.18820 47.16843 1.000 107.54846 472 CYS D C 1
ATOM 4594 O O . CYS D 1 154 ? -59.33475 -38.61029 46.96781 1.000 92.44383 472 CYS D O 1
ATOM 4597 N N . ASP D 1 155 ? -60.72717 -36.98296 47.68940 1.000 119.77224 473 ASP D N 1
ATOM 4598 C CA . ASP D 1 155 ? -59.66428 -36.04193 48.02148 1.000 84.34151 473 ASP D CA 1
ATOM 4599 C C . ASP D 1 155 ? -58.94148 -36.38702 49.31420 1.000 112.86192 473 ASP D C 1
ATOM 4600 O O . ASP D 1 155 ? -57.82676 -35.89984 49.52885 1.000 118.24797 473 ASP D O 1
ATOM 4605 N N . ALA D 1 156 ? -59.54962 -37.19671 50.17792 1.000 95.05856 474 ALA D N 1
ATOM 4606 C CA . ALA D 1 156 ? -59.00307 -37.41804 51.50971 1.000 82.68230 474 ALA D CA 1
ATOM 4607 C C . ALA D 1 156 ? -57.61739 -38.04669 51.43458 1.000 83.16619 474 ALA D C 1
ATOM 4608 O O . ALA D 1 156 ? -57.40054 -39.02264 50.71073 1.000 93.84632 474 ALA D O 1
ATOM 4610 N N . VAL D 1 157 ? -56.67737 -37.47611 52.18452 1.000 102.53327 475 VAL D N 1
ATOM 4611 C CA . VAL D 1 157 ? -55.33009 -38.01663 52.32392 1.000 91.68595 475 VAL D CA 1
ATOM 4612 C C . VAL D 1 157 ? -55.14882 -38.43420 53.77719 1.000 92.56881 475 VAL D C 1
ATOM 4613 O O . VAL D 1 157 ? -55.28789 -37.61069 54.69078 1.000 91.19301 475 VAL D O 1
ATOM 4617 N N . PHE D 1 158 ? -54.85316 -39.70994 53.99136 1.000 89.67293 476 PHE D N 1
ATOM 4618 C CA . PHE D 1 158 ? -54.72233 -40.26065 55.33040 1.000 93.03967 476 PHE D CA 1
ATOM 4619 C C . PHE D 1 158 ? -53.25368 -40.42133 55.70428 1.000 101.92733 476 PHE D C 1
ATOM 4620 O O . PHE D 1 158 ? -52.37893 -40.56938 54.84741 1.000 108.98800 476 PHE D O 1
ATOM 4628 N N . HIS D 1 159 ? -52.99225 -40.38101 57.01108 1.000 100.59498 477 HIS D N 1
ATOM 4629 C CA . HIS D 1 159 ? -51.64721 -40.54469 57.54699 1.000 112.20918 477 HIS D CA 1
ATOM 4630 C C . HIS D 1 159 ? -51.46378 -41.88826 58.24536 1.000 110.91958 477 HIS D C 1
ATOM 4631 O O . HIS D 1 159 ? -50.51398 -42.06022 59.01594 1.000 96.36818 477 HIS D O 1
ATOM 4638 N N . GLU D 1 160 ? -52.35565 -42.84273 57.98906 1.000 87.91378 478 GLU D N 1
ATOM 4639 C CA . GLU D 1 160 ? -52.21139 -44.20237 58.49154 1.000 104.96963 478 GLU D CA 1
ATOM 4640 C C . GLU D 1 160 ? -52.78794 -45.15558 57.45629 1.000 118.38854 478 GLU D C 1
ATOM 4641 O O . GLU D 1 160 ? -53.88855 -44.92452 56.94706 1.000 119.40505 478 GLU D O 1
ATOM 4647 N N . ARG D 1 161 ? -52.04367 -46.22074 57.14859 1.000 93.90585 479 ARG D N 1
ATOM 4648 C CA . ARG D 1 161 ? -52.48241 -47.15404 56.11512 1.000 91.38992 479 ARG D CA 1
ATOM 4649 C C . ARG D 1 161 ? -53.79189 -47.83406 56.49665 1.000 93.07569 479 ARG D C 1
ATOM 4650 O O . ARG D 1 161 ? -54.67921 -48.00507 55.65188 1.000 111.27163 479 ARG D O 1
ATOM 4658 N N . TYR D 1 162 ? -53.93250 -48.22775 57.76505 1.000 93.87149 480 TYR D N 1
ATOM 4659 C CA . TYR D 1 162 ? -55.15369 -48.90015 58.19862 1.000 105.00131 480 TYR D CA 1
ATOM 4660 C C . TYR D 1 162 ? -56.36837 -47.99241 58.04971 1.000 120.71110 480 TYR D C 1
ATOM 4661 O O . TYR D 1 162 ? -57.41614 -48.42230 57.55420 1.000 110.95946 480 TYR D O 1
ATOM 4670 N N . ALA D 1 163 ? -56.24438 -46.72941 58.46298 1.000 103.26641 481 ALA D N 1
ATOM 4671 C CA . ALA D 1 163 ? -57.35734 -45.79588 58.32399 1.000 95.05261 481 ALA D CA 1
ATOM 4672 C C . ALA D 1 163 ? -57.68505 -45.53993 56.85894 1.000 97.80182 481 ALA D C 1
ATOM 4673 O O . ALA D 1 163 ? -58.86029 -45.42385 56.49117 1.000 127.11880 481 ALA D O 1
ATOM 4675 N N . LEU D 1 164 ? -56.65829 -45.44134 56.01119 1.000 102.85850 482 LEU D N 1
ATOM 4676 C CA . LEU D 1 164 ? -56.88767 -45.21124 54.58828 1.000 99.84839 482 LEU D CA 1
ATOM 4677 C C . LEU D 1 164 ? -57.64101 -46.37224 53.94966 1.000 113.55010 482 LEU D C 1
ATOM 4678 O O . LEU D 1 164 ? -58.56738 -46.16082 53.15737 1.000 120.79899 482 LEU D O 1
ATOM 4683 N N . ILE D 1 165 ? -57.25774 -47.60676 54.28193 1.000 95.98499 483 ILE D N 1
ATOM 4684 C CA . ILE D 1 165 ? -57.91215 -48.77205 53.69533 1.000 99.80337 483 ILE D CA 1
ATOM 4685 C C . ILE D 1 165 ? -59.35536 -48.87572 54.17480 1.000 106.38524 483 ILE D C 1
ATOM 4686 O O . ILE D 1 165 ? -60.25407 -49.23963 53.40578 1.000 139.13515 483 ILE D O 1
ATOM 4691 N N . GLN D 1 166 ? -59.60523 -48.55157 55.44621 1.000 110.16768 484 GLN D N 1
ATOM 4692 C CA . GLN D 1 166 ? -60.97647 -48.55346 55.94710 1.000 123.57987 484 GLN D CA 1
ATOM 4693 C C . GLN D 1 166 ? -61.82438 -47.50896 55.23174 1.000 129.03225 484 GLN D C 1
ATOM 4694 O O . GLN D 1 166 ? -63.00513 -47.74515 54.94861 1.000 118.63472 484 GLN D O 1
ATOM 4700 N N . HIS D 1 167 ? -61.24168 -46.34304 54.93805 1.000 97.60461 485 HIS D N 1
ATOM 4701 C CA . HIS D 1 167 ? -61.97064 -45.32142 54.19185 1.000 96.34301 485 HIS D CA 1
ATOM 4702 C C . HIS D 1 167 ? -62.32984 -45.80811 52.79263 1.000 118.49660 485 HIS D C 1
ATOM 4703 O O . HIS D 1 167 ? -63.44860 -45.58384 52.31678 1.000 135.02797 485 HIS D O 1
ATOM 4710 N N . GLN D 1 168 ? -61.39100 -46.47362 52.11602 1.000 99.32484 486 GLN D N 1
ATOM 4711 C CA . GLN D 1 168 ? -61.68589 -47.03718 50.80348 1.000 102.40514 486 GLN D CA 1
ATOM 4712 C C . GLN D 1 168 ? -62.73944 -48.13179 50.88998 1.000 114.82378 486 GLN D C 1
ATOM 4713 O O . GLN D 1 168 ? -63.54738 -48.28528 49.96640 1.000 132.71806 486 GLN D O 1
ATOM 4719 N N . LYS D 1 169 ? -62.74489 -48.90309 51.97932 1.000 108.47255 487 LYS D N 1
ATOM 4720 C CA . LYS D 1 169 ? -63.81680 -49.87169 52.18264 1.000 113.49121 487 LYS D CA 1
ATOM 4721 C C . LYS D 1 169 ? -65.16015 -49.17278 52.34468 1.000 126.25729 487 LYS D C 1
ATOM 4722 O O . LYS D 1 169 ? -66.19332 -49.68061 51.89128 1.000 135.02113 487 LYS D O 1
ATOM 4728 N N . SER D 1 170 ? -65.16755 -48.01022 53.00168 1.000 109.60518 488 SER D N 1
ATOM 4729 C CA . SER D 1 170 ? -66.40297 -47.24403 53.13034 1.000 121.91228 488 SER D CA 1
ATOM 4730 C C . SER D 1 170 ? -66.88670 -46.75170 51.77180 1.000 132.54226 488 SER D C 1
ATOM 4731 O O . SER D 1 170 ? -68.09666 -46.68425 51.52381 1.000 139.10552 488 SER D O 1
ATOM 4734 N N . HIS D 1 171 ? -65.95545 -46.39824 50.88108 1.000 122.28683 489 HIS D N 1
ATOM 4735 C CA . HIS D 1 171 ? -66.33429 -46.00080 49.52872 1.000 130.50617 489 HIS D CA 1
ATOM 4736 C C . HIS D 1 171 ? -66.94771 -47.15570 48.74649 1.000 146.64961 489 HIS D C 1
ATOM 4737 O O . HIS D 1 171 ? -67.75291 -46.92344 47.83950 1.000 157.63593 489 HIS D O 1
ATOM 4744 N N . LYS D 1 172 ? -66.58159 -48.39791 49.07495 1.000 156.63152 490 LYS D N 1
ATOM 4745 C CA . LYS D 1 172 ? -67.09755 -49.55190 48.34488 1.000 171.07636 490 LYS D CA 1
ATOM 4746 C C . LYS D 1 172 ? -68.60449 -49.71879 48.49334 1.000 178.66775 490 LYS D C 1
ATOM 4747 O O . LYS D 1 172 ? -69.22910 -50.35837 47.63958 1.000 179.94109 490 LYS D O 1
ATOM 4753 N N . ASN D 1 173 ? -69.19922 -49.16889 49.55634 1.000 177.39616 491 ASN D N 1
ATOM 4754 C CA . ASN D 1 173 ? -70.62699 -49.36448 49.79486 1.000 193.59782 491 ASN D CA 1
ATOM 4755 C C . ASN D 1 173 ? -71.46635 -48.78356 48.66339 1.000 190.93500 491 ASN D C 1
ATOM 4756 O O . ASN D 1 173 ? -72.42975 -49.41154 48.20852 1.000 197.57012 491 ASN D O 1
ATOM 4761 N N . GLU D 1 174 ? -71.11652 -47.59079 48.19568 1.000 229.49509 492 GLU D N 1
ATOM 4762 C CA . GLU D 1 174 ? -71.81026 -46.93720 47.09829 1.000 227.11953 492 GLU D CA 1
ATOM 4763 C C . GLU D 1 174 ? -70.91413 -46.92424 45.86657 1.000 226.26503 492 GLU D C 1
ATOM 4764 O O . GLU D 1 174 ? -69.68591 -46.88190 45.97450 1.000 228.47660 492 GLU D O 1
ATOM 4770 N N . LYS D 1 175 ? -71.53736 -46.97295 44.69009 1.000 223.53634 493 LYS D N 1
ATOM 4771 C CA . LYS D 1 175 ? -70.77933 -46.96828 43.44545 1.000 222.97855 493 LYS D CA 1
ATOM 4772 C C . LYS D 1 175 ? -70.01207 -45.65714 43.31833 1.000 226.13969 493 LYS D C 1
ATOM 4773 O O . LYS D 1 175 ? -70.60164 -44.60325 43.05991 1.000 233.46793 493 LYS D O 1
ATOM 4779 N N . ARG D 1 176 ? -68.68894 -45.72689 43.49558 1.000 228.36172 494 ARG D N 1
ATOM 4780 C CA . ARG D 1 176 ? -67.89404 -44.52537 43.73956 1.000 243.66631 494 ARG D CA 1
ATOM 4781 C C . ARG D 1 176 ? -67.91392 -43.57095 42.54987 1.000 259.94266 494 ARG D C 1
ATOM 4782 O O . ARG D 1 176 ? -68.02739 -42.35241 42.72763 1.000 270.07831 494 ARG D O 1
ATOM 4790 N N . PHE D 1 177 ? -67.80691 -44.09739 41.33341 1.000 250.43516 495 PHE D N 1
ATOM 4791 C CA . PHE D 1 177 ? -67.71521 -43.25807 40.14022 1.000 237.96158 495 PHE D CA 1
ATOM 4792 C C . PHE D 1 177 ? -69.11371 -42.77472 39.77739 1.000 240.49885 495 PHE D C 1
ATOM 4793 O O . PHE D 1 177 ? -69.91665 -43.52048 39.21249 1.000 252.25177 495 PHE D O 1
ATOM 4801 N N . LYS D 1 178 ? -69.40484 -41.51626 40.09826 1.000 248.65229 496 LYS D N 1
ATOM 4802 C CA . LYS D 1 178 ? -70.71308 -40.91862 39.87360 1.000 266.38535 496 LYS D CA 1
ATOM 4803 C C . LYS D 1 178 ? -70.63914 -39.90741 38.73824 1.000 265.10298 496 LYS D C 1
ATOM 4804 O O . LYS D 1 178 ? -69.67795 -39.13823 38.63934 1.000 268.35220 496 LYS D O 1
ATOM 4806 N N . CYS D 1 179 ? -71.66423 -39.91116 37.88986 1.000 257.63158 497 CYS D N 1
ATOM 4807 C CA . CYS D 1 179 ? -71.67959 -39.06287 36.70761 1.000 265.72019 497 CYS D CA 1
ATOM 4808 C C . CYS D 1 179 ? -71.84173 -37.59406 37.08828 1.000 276.81511 497 CYS D C 1
ATOM 4809 O O . CYS D 1 179 ? -72.21171 -37.24859 38.21333 1.000 278.43330 497 CYS D O 1
ATOM 4812 N N . ASP D 1 180 ? -71.55585 -36.72216 36.12370 1.000 282.80492 498 ASP D N 1
ATOM 4813 C CA . ASP D 1 180 ? -71.63746 -35.28763 36.35703 1.000 285.05061 498 ASP D CA 1
ATOM 4814 C C . ASP D 1 180 ? -72.96917 -34.69490 35.91334 1.000 283.45852 498 ASP D C 1
ATOM 4815 O O . ASP D 1 180 ? -73.43281 -33.71484 36.50997 1.000 290.91428 498 ASP D O 1
ATOM 4820 N N . GLN D 1 181 ? -73.59588 -35.26242 34.88172 1.000 279.38884 499 GLN D N 1
ATOM 4821 C CA . GLN D 1 181 ? -74.84400 -34.74110 34.33938 1.000 280.06918 499 GLN D CA 1
ATOM 4822 C C . GLN D 1 181 ? -76.06205 -35.55934 34.75180 1.000 273.18478 499 GLN D C 1
ATOM 4823 O O . GLN D 1 181 ? -77.15872 -35.31703 34.23810 1.000 270.36946 499 GLN D O 1
ATOM 4829 N N . CYS D 1 182 ? -75.90044 -36.51841 35.65919 1.000 270.89374 500 CYS D N 1
ATOM 4830 C CA . CYS D 1 182 ? -77.01544 -37.35802 36.07628 1.000 266.38666 500 CYS D CA 1
ATOM 4831 C C . CYS D 1 182 ? -76.69997 -37.95998 37.43779 1.000 269.87355 500 CYS D C 1
ATOM 4832 O O . CYS D 1 182 ? -75.57738 -37.86392 37.93898 1.000 274.86307 500 CYS D O 1
ATOM 4835 N N . ASP D 1 183 ? -77.71569 -38.58833 38.03070 1.000 268.33809 501 ASP D N 1
ATOM 4836 C CA . ASP D 1 183 ? -77.59562 -39.23015 39.33179 1.000 265.43988 501 ASP D CA 1
ATOM 4837 C C . ASP D 1 183 ? -77.13717 -40.68188 39.23227 1.000 253.19573 501 ASP D C 1
ATOM 4838 O O . ASP D 1 183 ? -77.32138 -41.44735 40.18559 1.000 243.75172 501 ASP D O 1
ATOM 4843 N N . TYR D 1 184 ? -76.55024 -41.07542 38.10656 1.000 246.91613 502 TYR D N 1
ATOM 4844 C CA . TYR D 1 184 ? -76.08317 -42.43933 37.91108 1.000 234.59937 502 TYR D CA 1
ATOM 4845 C C . TYR D 1 184 ? -74.67195 -42.61000 38.46117 1.000 235.25399 502 TYR D C 1
ATOM 4846 O O . TYR D 1 184 ? -73.84117 -41.70073 38.38986 1.000 238.86498 502 TYR D O 1
ATOM 4855 N N . ALA D 1 185 ? -74.40988 -43.79219 39.01687 1.000 240.43171 503 ALA D N 1
ATOM 4856 C CA . ALA D 1 185 ? -73.09827 -44.12973 39.54811 1.000 233.47890 503 ALA D CA 1
ATOM 4857 C C . ALA D 1 185 ? -72.74953 -45.55985 39.16253 1.000 222.20723 503 ALA D C 1
ATOM 4858 O O . ALA D 1 185 ? -73.63308 -46.39558 38.95580 1.000 228.30987 503 ALA D O 1
ATOM 4860 N N . CYS D 1 186 ? -71.44926 -45.83284 39.06622 1.000 221.21647 504 CYS D N 1
ATOM 4861 C CA . CYS D 1 186 ? -70.96759 -47.15778 38.70246 1.000 219.09622 504 CYS D CA 1
ATOM 4862 C C . CYS D 1 186 ? -69.66542 -47.43647 39.43889 1.000 220.54265 504 CYS D C 1
ATOM 4863 O O . CYS D 1 186 ? -68.96173 -46.51807 39.86669 1.000 234.94544 504 CYS D O 1
ATOM 4866 N N . ARG D 1 187 ? -69.35250 -48.72253 39.58272 1.000 219.12169 505 ARG D N 1
ATOM 4867 C CA . ARG D 1 187 ? -68.16843 -49.15823 40.31199 1.000 221.05231 505 ARG D CA 1
ATOM 4868 C C . ARG D 1 187 ? -66.95413 -49.38338 39.41943 1.000 222.45353 505 ARG D C 1
ATOM 4869 O O . ARG D 1 187 ? -65.88850 -49.73981 39.93277 1.000 224.74018 505 ARG D O 1
ATOM 4877 N N . GLN D 1 188 ? -67.07974 -49.18925 38.10853 1.000 221.72196 506 GLN D N 1
ATOM 4878 C CA . GLN D 1 188 ? -65.95740 -49.33055 37.19207 1.000 223.68161 506 GLN D CA 1
ATOM 4879 C C . GLN D 1 188 ? -65.82347 -48.07058 36.35145 1.000 225.40344 506 GLN D C 1
ATOM 4880 O O . GLN D 1 188 ? -66.82521 -47.46663 35.95657 1.000 224.48707 506 GLN D O 1
ATOM 4886 N N . GLU D 1 189 ? -64.57553 -47.67892 36.08166 1.000 228.68666 507 GLU D N 1
ATOM 4887 C CA . GLU D 1 189 ? -64.33033 -46.45694 35.32347 1.000 234.99928 507 GLU D CA 1
ATOM 4888 C C . GLU D 1 189 ? -64.77562 -46.59248 33.87296 1.000 243.32195 507 GLU D C 1
ATOM 4889 O O . GLU D 1 189 ? -65.20941 -45.60601 33.26685 1.000 256.91371 507 GLU D O 1
ATOM 4895 N N . ARG D 1 190 ? -64.67610 -47.79485 33.29960 1.000 237.32886 508 ARG D N 1
ATOM 4896 C CA . ARG D 1 190 ? -65.12882 -47.99177 31.92602 1.000 234.84977 508 ARG D CA 1
ATOM 4897 C C . ARG D 1 190 ? -66.63285 -47.77567 31.80684 1.000 235.77152 508 ARG D C 1
ATOM 4898 O O . ARG D 1 190 ? -67.11074 -47.22918 30.80585 1.000 244.42498 508 ARG D O 1
ATOM 4906 N N . HIS D 1 191 ? -67.39623 -48.19996 32.81784 1.000 231.69449 509 HIS D N 1
ATOM 4907 C CA . HIS D 1 191 ? -68.82703 -47.91204 32.83366 1.000 231.42907 509 HIS D CA 1
ATOM 4908 C C . HIS D 1 191 ? -69.07871 -46.41260 32.92792 1.000 240.53222 509 HIS D C 1
ATOM 4909 O O . HIS D 1 191 ? -70.02371 -45.89263 32.32276 1.000 246.30544 509 HIS D O 1
ATOM 4916 N N . MET D 1 192 ? -68.24485 -45.70417 33.69356 1.000 249.04553 510 MET D N 1
ATOM 4917 C CA . MET D 1 192 ? -68.34780 -44.25043 33.76984 1.000 258.26085 510 MET D CA 1
ATOM 4918 C C . MET D 1 192 ? -68.08321 -43.60710 32.41483 1.000 265.27749 510 MET D C 1
ATOM 4919 O O . MET D 1 192 ? -68.77319 -42.65788 32.02384 1.000 266.22658 510 MET D O 1
ATOM 4924 N N . ILE D 1 193 ? -67.08173 -44.10711 31.68692 1.000 261.44514 511 ILE D N 1
ATOM 4925 C CA . ILE D 1 193 ? -66.78340 -43.57241 30.36113 1.000 259.04783 511 ILE D CA 1
ATOM 4926 C C . ILE D 1 193 ? -67.94849 -43.81872 29.41128 1.000 258.98304 511 ILE D C 1
ATOM 4927 O O . ILE D 1 193 ? -68.34807 -42.92759 28.65186 1.000 261.20447 511 ILE D O 1
ATOM 4932 N N . MET D 1 194 ? -68.51531 -45.02823 29.44128 1.000 256.91633 512 MET D N 1
ATOM 4933 C CA . MET D 1 194 ? -69.64807 -45.33579 28.57302 1.000 250.93705 512 MET D CA 1
ATOM 4934 C C . MET D 1 194 ? -70.85504 -44.46855 28.90832 1.000 251.27125 512 MET D C 1
ATOM 4935 O O . MET D 1 194 ? -71.55895 -43.99738 28.00703 1.000 241.89769 512 MET D O 1
ATOM 4940 N N . HIS D 1 195 ? -71.11709 -44.25480 30.20065 1.000 253.97504 513 HIS D N 1
ATOM 4941 C CA . HIS D 1 195 ? -72.24563 -43.41680 30.59370 1.000 249.69536 513 HIS D CA 1
ATOM 4942 C C . HIS D 1 195 ? -72.05801 -41.97949 30.12444 1.000 251.21679 513 HIS D C 1
ATOM 4943 O O . HIS D 1 195 ? -73.00773 -41.34443 29.65143 1.000 245.95361 513 HIS D O 1
ATOM 4950 N N . LYS D 1 196 ? -70.84165 -41.44404 30.25516 1.000 256.71563 514 LYS D N 1
ATOM 4951 C CA . LYS D 1 196 ? -70.57321 -40.10884 29.73231 1.000 258.91928 514 LYS D CA 1
ATOM 4952 C C . LYS D 1 196 ? -70.63477 -40.08140 28.21123 1.000 259.75635 514 LYS D C 1
ATOM 4953 O O . LYS D 1 196 ? -70.95475 -39.04129 27.62478 1.000 256.27326 514 LYS D O 1
ATOM 4959 N N . ARG D 1 197 ? -70.33287 -41.20612 27.55754 1.000 265.80506 515 ARG D N 1
ATOM 4960 C CA . ARG D 1 197 ? -70.46484 -41.28214 26.10803 1.000 263.31681 515 ARG D CA 1
ATOM 4961 C C . ARG D 1 197 ? -71.91463 -41.18366 25.65474 1.000 259.14466 515 ARG D C 1
ATOM 4962 O O . ARG D 1 197 ? -72.16460 -40.81759 24.50236 1.000 256.40586 515 ARG D O 1
ATOM 4970 N N . THR D 1 198 ? -72.87334 -41.50723 26.52573 1.000 256.06011 516 THR D N 1
ATOM 4971 C CA . THR D 1 198 ? -74.27284 -41.26356 26.20012 1.000 251.71453 516 THR D CA 1
ATOM 4972 C C . THR D 1 198 ? -74.61088 -39.77919 26.22126 1.000 256.22309 516 THR D C 1
ATOM 4973 O O . THR D 1 198 ? -75.58682 -39.36858 25.58439 1.000 260.15301 516 THR D O 1
ATOM 4977 N N . HIS D 1 199 ? -73.83141 -38.97192 26.93799 1.000 257.08692 517 HIS D N 1
ATOM 4978 C CA . HIS D 1 199 ? -74.00968 -37.52705 26.96939 1.000 263.30632 517 HIS D CA 1
ATOM 4979 C C . HIS D 1 199 ? -73.16180 -36.80117 25.93240 1.000 280.18924 517 HIS D C 1
ATOM 4980 O O . HIS D 1 199 ? -73.27613 -35.57740 25.80824 1.000 275.60772 517 HIS D O 1
ATOM 4987 N N . THR D 1 200 ? -72.31882 -37.51664 25.19064 1.000 285.46869 518 THR D N 1
ATOM 4988 C CA . THR D 1 200 ? -71.43446 -36.91313 24.20558 1.000 277.89935 518 THR D CA 1
ATOM 4989 C C . THR D 1 200 ? -71.61503 -37.60244 22.86024 1.000 276.24235 518 THR D C 1
ATOM 4990 O O . THR D 1 200 ? -72.17908 -38.69495 22.76607 1.000 275.55181 518 THR D O 1
ATOM 4994 N N . GLY D 1 201 ? -71.13070 -36.94207 21.81243 1.000 282.26523 519 GLY D N 1
ATOM 4995 C CA . GLY D 1 201 ? -71.19713 -37.49464 20.47443 1.000 284.81182 519 GLY D CA 1
ATOM 4996 C C . GLY D 1 201 ? -69.94527 -38.25646 20.09261 1.000 282.75630 519 GLY D C 1
ATOM 4997 O O . GLY D 1 201 ? -69.70029 -38.51081 18.90940 1.000 286.41988 519 GLY D O 1
ATOM 4998 N N . GLU D 1 202 ? -69.14445 -38.62525 21.09004 1.000 279.42339 520 GLU D N 1
ATOM 4999 C CA . GLU D 1 202 ? -67.88883 -39.32152 20.83856 1.000 284.28355 520 GLU D CA 1
ATOM 5000 C C . GLU D 1 202 ? -68.16482 -40.72996 20.32555 1.000 282.10988 520 GLU D C 1
ATOM 5001 O O . GLU D 1 202 ? -68.74005 -41.55873 21.03897 1.000 265.73106 520 GLU D O 1
ATOM 5007 N N . LYS D 1 203 ? -67.75345 -40.99890 19.08842 1.000 289.32117 521 LYS D N 1
ATOM 5008 C CA . LYS D 1 203 ? -67.92094 -42.30556 18.45263 1.000 284.80760 521 LYS D CA 1
ATOM 5009 C C . LYS D 1 203 ? -66.57725 -42.74921 17.88661 1.000 290.43104 521 LYS D C 1
ATOM 5010 O O . LYS D 1 203 ? -66.37240 -42.75967 16.66668 1.000 291.55517 521 LYS D O 1
ATOM 5016 N N . PRO D 1 204 ? -65.63076 -43.12623 18.75423 1.000 289.60338 522 PRO D N 1
ATOM 5017 C CA . PRO D 1 204 ? -64.28382 -43.45704 18.26745 1.000 290.34149 522 PRO D CA 1
ATOM 5018 C C . PRO D 1 204 ? -64.15708 -44.85266 17.68383 1.000 293.25803 522 PRO D C 1
ATOM 5019 O O . PRO D 1 204 ? -63.20425 -45.10145 16.93263 1.000 295.61843 522 PRO D O 1
ATOM 5023 N N . TYR D 1 205 ? -65.07628 -45.76700 17.99751 1.000 288.57381 523 TYR D N 1
ATOM 5024 C CA . TYR D 1 205 ? -64.99714 -47.14678 17.51659 1.000 284.64971 523 TYR D CA 1
ATOM 5025 C C . TYR D 1 205 ? -65.57680 -47.22504 16.10290 1.000 288.30101 523 TYR D C 1
ATOM 5026 O O . TYR D 1 205 ? -66.65112 -47.77628 15.85351 1.000 287.72504 523 TYR D O 1
ATOM 5035 N N . ALA D 1 206 ? -64.82936 -46.65158 15.16333 1.000 293.73446 524 ALA D N 1
ATOM 5036 C CA . ALA D 1 206 ? -65.25804 -46.62624 13.77242 1.000 293.06744 524 ALA D CA 1
ATOM 5037 C C . ALA D 1 206 ? -65.16710 -48.01443 13.15132 1.000 292.99897 524 ALA D C 1
ATOM 5038 O O . ALA D 1 206 ? -64.21494 -48.76166 13.39325 1.000 287.54809 524 ALA D O 1
ATOM 5040 N N . CYS D 1 207 ? -66.17079 -48.35793 12.34808 1.000 296.42606 525 CYS D N 1
ATOM 5041 C CA . CYS D 1 207 ? -66.16550 -49.63337 11.64588 1.000 298.32907 525 CYS D CA 1
ATOM 5042 C C . CYS D 1 207 ? -65.09428 -49.63772 10.56234 1.000 302.53751 525 CYS D C 1
ATOM 5043 O O . CYS D 1 207 ? -64.87973 -48.63658 9.87335 1.000 292.97889 525 CYS D O 1
ATOM 5046 N N . SER D 1 208 ? -64.41798 -50.77655 10.41404 1.000 310.45140 526 SER D N 1
ATOM 5047 C CA . SER D 1 208 ? -63.34950 -50.90174 9.43230 1.000 308.62170 526 SER D CA 1
ATOM 5048 C C . SER D 1 208 ? -63.86186 -51.18823 8.02750 1.000 308.75609 526 SER D C 1
ATOM 5049 O O . SER D 1 208 ? -63.06031 -51.20460 7.08663 1.000 305.20558 526 SER D O 1
ATOM 5052 N N . HIS D 1 209 ? -65.16684 -51.41399 7.86039 1.000 314.25593 527 HIS D N 1
ATOM 5053 C CA . HIS D 1 209 ? -65.73932 -51.72171 6.55924 1.000 309.44242 527 HIS D CA 1
ATOM 5054 C C . HIS D 1 209 ? -66.88149 -50.80397 6.14984 1.000 305.90258 527 HIS D C 1
ATOM 5055 O O . HIS D 1 209 ? -67.23740 -50.78830 4.96674 1.000 312.72104 527 HIS D O 1
ATOM 5062 N N . CYS D 1 210 ? -67.46233 -50.04522 7.07745 1.000 304.03454 528 CYS D N 1
ATOM 5063 C CA . CYS D 1 210 ? -68.56881 -49.15293 6.76581 1.000 306.51888 528 CYS D CA 1
ATOM 5064 C C . CYS D 1 210 ? -68.40825 -47.86221 7.55490 1.000 306.13634 528 CYS D C 1
ATOM 5065 O O . CYS D 1 210 ? -67.57540 -47.75778 8.45939 1.000 301.53348 528 CYS D O 1
ATOM 5068 N N . ASP D 1 211 ? -69.23415 -46.87507 7.20819 1.000 311.58316 529 ASP D N 1
ATOM 5069 C CA . ASP D 1 211 ? -69.15042 -45.54932 7.80678 1.000 312.94512 529 ASP D CA 1
ATOM 5070 C C . ASP D 1 211 ? -69.79893 -45.46572 9.18221 1.000 305.30244 529 ASP D C 1
ATOM 5071 O O . ASP D 1 211 ? -69.69407 -44.42024 9.83203 1.000 305.66034 529 ASP D O 1
ATOM 5076 N N . LYS D 1 212 ? -70.46634 -46.52267 9.63796 1.000 300.84337 530 LYS D N 1
ATOM 5077 C CA . LYS D 1 212 ? -71.19440 -46.45728 10.89785 1.000 292.40478 530 LYS D CA 1
ATOM 5078 C C . LYS D 1 212 ? -70.22762 -46.49823 12.07551 1.000 285.97098 530 LYS D C 1
ATOM 5079 O O . LYS D 1 212 ? -69.33381 -47.34829 12.13307 1.000 282.91745 530 LYS D O 1
ATOM 5085 N N . THR D 1 213 ? -70.40717 -45.57038 13.01324 1.000 284.51973 531 THR D N 1
ATOM 5086 C CA . THR D 1 213 ? -69.58704 -45.47878 14.21151 1.000 279.11203 531 THR D CA 1
ATOM 5087 C C . THR D 1 213 ? -70.47000 -45.62229 15.44397 1.000 272.85811 531 THR D C 1
ATOM 5088 O O . THR D 1 213 ? -71.64306 -45.23651 15.43502 1.000 274.30458 531 THR D O 1
ATOM 5092 N N . PHE D 1 214 ? -69.89662 -46.18043 16.50856 1.000 269.68117 532 PHE D N 1
ATOM 5093 C CA . PHE D 1 214 ? -70.65327 -46.53768 17.69895 1.000 263.23477 532 PHE D CA 1
ATOM 5094 C C . PHE D 1 214 ? -69.92925 -46.06084 18.94944 1.000 271.49801 532 PHE D C 1
ATOM 5095 O O . PHE D 1 214 ? -68.70664 -45.89254 18.95599 1.000 282.72179 532 PHE D O 1
ATOM 5103 N N . ARG D 1 215 ? -70.70437 -45.84555 20.01182 1.000 260.89614 533 ARG D N 1
ATOM 5104 C CA . ARG D 1 215 ? -70.18190 -45.32700 21.26819 1.000 254.72174 533 ARG D CA 1
ATOM 5105 C C . ARG D 1 215 ? -69.66305 -46.41320 22.20165 1.000 251.37766 533 ARG D C 1
ATOM 5106 O O . ARG D 1 215 ? -69.07824 -46.08537 23.23950 1.000 257.26859 533 ARG D O 1
ATOM 5114 N N . GLN D 1 216 ? -69.85967 -47.68655 21.86783 1.000 254.37547 534 GLN D N 1
ATOM 5115 C CA . GLN D 1 216 ? -69.37005 -48.79012 22.67960 1.000 254.52361 534 GLN D CA 1
ATOM 5116 C C . GLN D 1 216 ? -68.71003 -49.83022 21.78658 1.000 260.13785 534 GLN D C 1
ATOM 5117 O O . GLN D 1 216 ? -69.07697 -49.99460 20.61976 1.000 265.68011 534 GLN D O 1
ATOM 5123 N N . LYS D 1 217 ? -67.72516 -50.53372 22.35106 1.000 252.82914 535 LYS D N 1
ATOM 5124 C CA . LYS D 1 217 ? -67.01431 -51.55195 21.58543 1.000 250.67611 535 LYS D CA 1
ATOM 5125 C C . LYS D 1 217 ? -67.87130 -52.79307 21.37239 1.000 254.07245 535 LYS D C 1
ATOM 5126 O O . LYS D 1 217 ? -67.69578 -53.50021 20.37354 1.000 259.33013 535 LYS D O 1
ATOM 5132 N N . GLN D 1 218 ? -68.79319 -53.07661 22.29698 1.000 251.85052 536 GLN D N 1
ATOM 5133 C CA . GLN D 1 218 ? -69.71236 -54.19471 22.10820 1.000 239.18340 536 GLN D CA 1
ATOM 5134 C C . GLN D 1 218 ? -70.58316 -53.98581 20.87685 1.000 240.76161 536 GLN D C 1
ATOM 5135 O O . GLN D 1 218 ? -70.81037 -54.92031 20.09937 1.000 246.14100 536 GLN D O 1
ATOM 5141 N N . LEU D 1 219 ? -71.08465 -52.76360 20.68859 1.000 234.38842 537 LEU D N 1
ATOM 5142 C CA . LEU D 1 219 ? -71.91881 -52.46794 19.52915 1.000 238.33194 537 LEU D CA 1
ATOM 5143 C C . LEU D 1 219 ? -71.12863 -52.59162 18.23260 1.000 254.78183 537 LEU D C 1
ATOM 5144 O O . LEU D 1 219 ? -71.65138 -53.08343 17.22551 1.000 257.55880 537 LEU D O 1
ATOM 5149 N N . LEU D 1 220 ? -69.87153 -52.13956 18.23518 1.000 262.16732 538 LEU D N 1
ATOM 5150 C CA . LEU D 1 220 ? -69.04021 -52.25647 17.04124 1.000 268.58823 538 LEU D CA 1
ATOM 5151 C C . LEU D 1 220 ? -68.79847 -53.71527 16.67567 1.000 274.04769 538 LEU D C 1
ATOM 5152 O O . LEU D 1 220 ? -68.88514 -54.09106 15.50047 1.000 281.87895 538 LEU D O 1
ATOM 5157 N N . ASP D 1 221 ? -68.48679 -54.55165 17.66920 1.000 264.85575 539 ASP D N 1
ATOM 5158 C CA . ASP D 1 221 ? -68.29518 -55.97391 17.40420 1.000 259.82022 539 ASP D CA 1
ATOM 5159 C C . ASP D 1 221 ? -69.58408 -56.61906 16.91346 1.000 255.44951 539 ASP D C 1
ATOM 5160 O O . ASP D 1 221 ? -69.56376 -57.44642 15.99462 1.000 252.77432 539 ASP D O 1
ATOM 5165 N N . MET D 1 222 ? -70.71609 -56.25487 17.51995 1.000 258.50920 540 MET D N 1
ATOM 5166 C CA . MET D 1 222 ? -71.99760 -56.81247 17.10135 1.000 257.06582 540 MET D CA 1
ATOM 5167 C C . MET D 1 222 ? -72.33845 -56.40225 15.67350 1.000 260.43191 540 MET D C 1
ATOM 5168 O O . MET D 1 222 ? -72.82780 -57.21946 14.88497 1.000 260.85908 540 MET D O 1
ATOM 5173 N N . HIS D 1 223 ? -72.08958 -55.13755 15.32349 1.000 260.88642 541 HIS D N 1
ATOM 5174 C CA . HIS D 1 223 ? -72.30900 -54.69055 13.95094 1.000 262.74129 541 HIS D CA 1
ATOM 5175 C C . HIS D 1 223 ? -71.38536 -55.41392 12.97935 1.000 267.25386 541 HIS D C 1
ATOM 5176 O O . HIS D 1 223 ? -71.80297 -55.79363 11.87892 1.000 275.63931 541 HIS D O 1
ATOM 5183 N N . PHE D 1 224 ? -70.12195 -55.60522 13.36623 1.000 266.10192 542 PHE D N 1
ATOM 5184 C CA . PHE D 1 224 ? -69.17722 -56.30371 12.50073 1.000 273.80660 542 PHE D CA 1
ATOM 5185 C C . PHE D 1 224 ? -69.58580 -57.75722 12.29546 1.000 275.68372 542 PHE D C 1
ATOM 5186 O O . PHE D 1 224 ? -69.44891 -58.29883 11.19244 1.000 282.93324 542 PHE D O 1
ATOM 5194 N N . LYS D 1 225 ? -70.08775 -58.40709 13.34802 1.000 262.36356 543 LYS D N 1
ATOM 5195 C CA . LYS D 1 225 ? -70.47178 -59.80998 13.23434 1.000 256.15584 543 LYS D CA 1
ATOM 5196 C C . LYS D 1 225 ? -71.74961 -59.98955 12.42437 1.000 260.19829 543 LYS D C 1
ATOM 5197 O O . LYS D 1 225 ? -71.95353 -61.04908 11.82141 1.000 264.10254 543 LYS D O 1
ATOM 5203 N N . ARG D 1 226 ? -72.61664 -58.97959 12.39565 1.000 260.12882 544 ARG D N 1
ATOM 5204 C CA . ARG D 1 226 ? -73.91408 -59.10106 11.74306 1.000 260.28132 544 ARG D CA 1
ATOM 5205 C C . ARG D 1 226 ? -73.94140 -58.54615 10.32684 1.000 266.43277 544 ARG D C 1
ATOM 5206 O O . ARG D 1 226 ? -74.75525 -58.99882 9.51510 1.000 270.22775 544 ARG D O 1
ATOM 5214 N N . TYR D 1 227 ? -73.08000 -57.58034 10.00665 1.000 273.37302 545 TYR D N 1
ATOM 5215 C CA . TYR D 1 227 ? -73.06302 -56.97404 8.68468 1.000 282.92798 545 TYR D CA 1
ATOM 5216 C C . TYR D 1 227 ? -71.76521 -57.18953 7.91979 1.000 289.32335 545 TYR D C 1
ATOM 5217 O O . TYR D 1 227 ? -71.72744 -56.90559 6.71706 1.000 293.43489 545 TYR D O 1
ATOM 5226 N N . HIS D 1 228 ? -70.70477 -57.67794 8.56918 1.000 289.08989 546 HIS D N 1
ATOM 5227 C CA . HIS D 1 228 ? -69.42458 -57.86394 7.89640 1.000 286.33084 546 HIS D CA 1
ATOM 5228 C C . HIS D 1 228 ? -68.75573 -59.17235 8.30545 1.000 282.14550 546 HIS D C 1
ATOM 5229 O O . HIS D 1 228 ? -67.52325 -59.24928 8.36221 1.000 278.43374 546 HIS D O 1
ATOM 5236 N N . ASP D 1 229 ? -69.54311 -60.20665 8.59459 1.000 282.56152 547 ASP D N 1
ATOM 5237 C CA . ASP D 1 229 ? -69.00936 -61.50340 9.00965 1.000 279.17729 547 ASP D CA 1
ATOM 5238 C C . ASP D 1 229 ? -69.83506 -62.60931 8.36266 1.000 284.15775 547 ASP D C 1
ATOM 5239 O O . ASP D 1 229 ? -70.92807 -62.94387 8.84835 1.000 280.75943 547 ASP D O 1
ATOM 5244 N N . PRO D 1 230 ? -69.35166 -63.19364 7.26242 1.000 279.07103 548 PRO D N 1
ATOM 5245 C CA . PRO D 1 230 ? -70.11469 -64.26606 6.60119 1.000 280.58968 548 PRO D CA 1
ATOM 5246 C C . PRO D 1 230 ? -70.24128 -65.53590 7.42700 1.000 276.15370 548 PRO D C 1
ATOM 5247 O O . PRO D 1 230 ? -71.19303 -66.29667 7.21281 1.000 276.83028 548 PRO D O 1
ATOM 5251 N N . ASN D 1 231 ? -69.32344 -65.79136 8.35656 1.000 276.13044 549 ASN D N 1
ATOM 5252 C CA . ASN D 1 231 ? -69.28938 -67.04163 9.10388 1.000 269.20049 549 ASN D CA 1
ATOM 5253 C C . ASN D 1 231 ? -70.11931 -66.99722 10.38055 1.000 269.97700 549 ASN D C 1
ATOM 5254 O O . ASN D 1 231 ? -70.09168 -67.95962 11.15474 1.000 273.59408 549 ASN D O 1
ATOM 5259 N N . PHE D 1 232 ? -70.84956 -65.91076 10.61825 1.000 271.66353 550 PHE D N 1
ATOM 5260 C CA . PHE D 1 232 ? -71.59289 -65.74196 11.86291 1.000 269.06097 550 PHE D CA 1
ATOM 5261 C C . PHE D 1 232 ? -72.74318 -66.74003 11.92249 1.000 262.84574 550 PHE D C 1
ATOM 5262 O O . PHE D 1 232 ? -73.75111 -66.58219 11.22598 1.000 258.80931 550 PHE D O 1
ATOM 5270 N N . VAL D 1 233 ? -72.59449 -67.76827 12.75191 1.000 266.59608 551 VAL D N 1
ATOM 5271 C CA . VAL D 1 233 ? -73.67873 -68.70708 13.02687 1.000 263.83377 551 VAL D CA 1
ATOM 5272 C C . VAL D 1 233 ? -74.58834 -68.07918 14.07596 1.000 263.52529 551 VAL D C 1
ATOM 5273 O O . VAL D 1 233 ? -74.12145 -67.74233 15.17415 1.000 258.50813 551 VAL D O 1
ATOM 5277 N N . PRO D 1 234 ? -75.87453 -67.88879 13.78353 1.000 272.71803 552 PRO D N 1
ATOM 5278 C CA . PRO D 1 234 ? -76.76790 -67.26035 14.76454 1.000 265.77775 552 PRO D CA 1
ATOM 5279 C C . PRO D 1 234 ? -76.86218 -68.07968 16.04334 1.000 257.31373 552 PRO D C 1
ATOM 5280 O O . PRO D 1 234 ? -76.85486 -69.31224 16.01750 1.000 252.27619 552 PRO D O 1
ATOM 5284 N N . ALA D 1 235 ? -76.94839 -67.37679 17.17062 1.000 244.74117 553 ALA D N 1
ATOM 5285 C CA . ALA D 1 235 ? -77.08399 -68.02719 18.46949 1.000 234.75559 553 ALA D CA 1
ATOM 5286 C C . ALA D 1 235 ? -78.44526 -68.70528 18.54996 1.000 233.64649 553 ALA D C 1
ATOM 5287 O O . ALA D 1 235 ? -79.47657 -68.03477 18.66100 1.000 233.28861 553 ALA D O 1
ATOM 5289 N N . ALA D 1 236 ? -78.45268 -70.03360 18.49473 1.000 236.06634 554 ALA D N 1
ATOM 5290 C CA . ALA D 1 236 ? -79.68322 -70.81241 18.48721 1.000 239.72022 554 ALA D CA 1
ATOM 5291 C C . ALA D 1 236 ? -79.99491 -71.27812 19.90331 1.000 242.49711 554 ALA D C 1
ATOM 5292 O O . ALA D 1 236 ? -79.22509 -72.04322 20.49433 1.000 245.71012 554 ALA D O 1
ATOM 5294 N N . PHE D 1 237 ? -81.12006 -70.81665 20.44017 1.000 240.09539 555 PHE D N 1
ATOM 5295 C CA . PHE D 1 237 ? -81.60387 -71.22654 21.75175 1.000 245.61841 555 PHE D CA 1
ATOM 5296 C C . PHE D 1 237 ? -82.86168 -72.05943 21.55228 1.000 241.36816 555 PHE D C 1
ATOM 5297 O O . PHE D 1 237 ? -83.86472 -71.55968 21.03193 1.000 240.33010 555 PHE D O 1
ATOM 5305 N N . VAL D 1 238 ? -82.80890 -73.31938 21.97157 1.000 246.60898 556 VAL D N 1
ATOM 5306 C CA . VAL D 1 238 ? -83.85425 -74.29288 21.68095 1.000 249.28447 556 VAL D CA 1
ATOM 5307 C C . VAL D 1 238 ? -84.78428 -74.39842 22.87995 1.000 255.85745 556 VAL D C 1
ATOM 5308 O O . VAL D 1 238 ? -84.32990 -74.58868 24.01510 1.000 262.28729 556 VAL D O 1
ATOM 5312 N N . CYS D 1 239 ? -86.08525 -74.27275 22.62979 1.000 255.32525 557 CYS D N 1
ATOM 5313 C CA . CYS D 1 239 ? -87.08087 -74.50373 23.66736 1.000 259.85195 557 CYS D CA 1
ATOM 5314 C C . CYS D 1 239 ? -87.10268 -75.98431 24.02615 1.000 262.27006 557 CYS D C 1
ATOM 5315 O O . CYS D 1 239 ? -87.35797 -76.83534 23.16770 1.000 262.39941 557 CYS D O 1
ATOM 5318 N N . SER D 1 240 ? -86.83736 -76.29130 25.29709 1.000 265.88126 558 SER D N 1
ATOM 5319 C CA . SER D 1 240 ? -86.76650 -77.67577 25.74905 1.000 269.61245 558 SER D CA 1
ATOM 5320 C C . SER D 1 240 ? -88.11103 -78.38959 25.71031 1.000 268.13643 558 SER D C 1
ATOM 5321 O O . SER D 1 240 ? -88.13601 -79.62175 25.79118 1.000 272.85693 558 SER D O 1
ATOM 5324 N N . LYS D 1 241 ? -89.21803 -77.65957 25.58411 1.000 263.74203 559 LYS D N 1
ATOM 5325 C CA . LYS D 1 241 ? -90.53964 -78.26957 25.58124 1.000 263.01158 559 LYS D CA 1
ATOM 5326 C C . LYS D 1 241 ? -91.12776 -78.43823 24.18761 1.000 267.17509 559 LYS D C 1
ATOM 5327 O O . LYS D 1 241 ? -92.03330 -79.26105 24.01499 1.000 270.77862 559 LYS D O 1
ATOM 5333 N N . CYS D 1 242 ? -90.64557 -77.68657 23.19615 1.000 266.75387 560 CYS D N 1
ATOM 5334 C CA . CYS D 1 242 ? -91.16401 -77.78072 21.83523 1.000 260.94541 560 CYS D CA 1
ATOM 5335 C C . CYS D 1 242 ? -90.09292 -77.90255 20.76081 1.000 257.58810 560 CYS D C 1
ATOM 5336 O O . CYS D 1 242 ? -90.41482 -78.34690 19.65187 1.000 262.22501 560 CYS D O 1
ATOM 5339 N N . GLY D 1 243 ? -88.84524 -77.53128 21.03841 1.000 259.23397 561 GLY D N 1
ATOM 5340 C CA . GLY D 1 243 ? -87.77996 -77.63263 20.06447 1.000 259.22923 561 GLY D CA 1
ATOM 5341 C C . GLY D 1 243 ? -87.64709 -76.45995 19.11709 1.000 253.95917 561 GLY D C 1
ATOM 5342 O O . GLY D 1 243 ? -86.75708 -76.48031 18.25657 1.000 254.79795 561 GLY D O 1
ATOM 5343 N N . LYS D 1 244 ? -88.49604 -75.44286 19.24051 1.000 253.12549 562 LYS D N 1
ATOM 5344 C CA . LYS D 1 244 ? -88.40932 -74.27132 18.37966 1.000 253.48185 562 LYS D CA 1
ATOM 5345 C C . LYS D 1 244 ? -87.26425 -73.37482 18.83497 1.000 248.44843 562 LYS D C 1
ATOM 5346 O O . LYS D 1 244 ? -87.12602 -73.08577 20.02776 1.000 245.43804 562 LYS D O 1
ATOM 5352 N N . THR D 1 245 ? -86.44641 -72.93612 17.88289 1.000 249.26222 563 THR D N 1
ATOM 5353 C CA . THR D 1 245 ? -85.24441 -72.17304 18.18351 1.000 251.80762 563 THR D CA 1
ATOM 5354 C C . THR D 1 245 ? -85.54706 -70.68233 18.28535 1.000 246.46351 563 THR D C 1
ATOM 5355 O O . THR D 1 245 ? -86.49048 -70.17332 17.67408 1.000 246.96539 563 THR D O 1
ATOM 5359 N N . PHE D 1 246 ? -84.72852 -69.98577 19.07299 1.000 247.16567 564 PHE D N 1
ATOM 5360 C CA . PHE D 1 246 ? -84.83165 -68.54377 19.23940 1.000 237.78605 564 PHE D CA 1
ATOM 5361 C C . PHE D 1 246 ? -83.43468 -67.94052 19.24191 1.000 235.34959 564 PHE D C 1
ATOM 5362 O O . PHE D 1 246 ? -82.45584 -68.60566 19.59094 1.000 236.91936 564 PHE D O 1
ATOM 5370 N N . THR D 1 247 ? -83.35105 -66.66998 18.84844 1.000 235.85748 565 THR D N 1
ATOM 5371 C CA . THR D 1 247 ? -82.07640 -65.96708 18.78410 1.000 236.02996 565 THR D CA 1
ATOM 5372 C C . THR D 1 247 ? -81.75880 -65.17927 20.04831 1.000 235.95190 565 THR D C 1
ATOM 5373 O O . THR D 1 247 ? -80.63355 -64.68666 20.18462 1.000 228.18451 565 THR D O 1
ATOM 5377 N N . ARG D 1 248 ? -82.71063 -65.04853 20.96882 1.000 237.10931 566 ARG D N 1
ATOM 5378 C CA . ARG D 1 248 ? -82.50206 -64.33614 22.22039 1.000 224.42267 566 ARG D CA 1
ATOM 5379 C C . ARG D 1 248 ? -82.93599 -65.21740 23.38018 1.000 222.24320 566 ARG D C 1
ATOM 5380 O O . ARG D 1 248 ? -83.98423 -65.86707 23.31934 1.000 235.75336 566 ARG D O 1
ATOM 5388 N N . ARG D 1 249 ? -82.11994 -65.23972 24.43620 1.000 219.03705 567 ARG D N 1
ATOM 5389 C CA . ARG D 1 249 ? -82.45480 -66.04575 25.60419 1.000 217.48325 567 ARG D CA 1
ATOM 5390 C C . ARG D 1 249 ? -83.67830 -65.49785 26.32739 1.000 217.11057 567 ARG D C 1
ATOM 5391 O O . ARG D 1 249 ? -84.39507 -66.25574 26.99072 1.000 217.28497 567 ARG D O 1
ATOM 5399 N N . ASN D 1 250 ? -83.93506 -64.19304 26.20913 1.000 217.10963 568 ASN D N 1
ATOM 5400 C CA . ASN D 1 250 ? -85.13803 -63.61670 26.80103 1.000 217.50877 568 ASN D CA 1
ATOM 5401 C C . ASN D 1 250 ? -86.39205 -64.17871 26.14247 1.000 230.67909 568 ASN D C 1
ATOM 5402 O O . ASN D 1 250 ? -87.33484 -64.59595 26.82542 1.000 240.99543 568 ASN D O 1
ATOM 5407 N N . THR D 1 251 ? -86.41985 -64.19233 24.80703 1.000 231.54618 569 THR D N 1
ATOM 5408 C CA . THR D 1 251 ? -87.57719 -64.71952 24.09052 1.000 227.77849 569 THR D CA 1
ATOM 5409 C C . THR D 1 251 ? -87.74071 -66.21652 24.32380 1.000 229.03126 569 THR D C 1
ATOM 5410 O O . THR D 1 251 ? -88.86366 -66.70389 24.49877 1.000 236.98890 569 THR D O 1
ATOM 5414 N N . MET D 1 252 ? -86.63303 -66.96240 24.32098 1.000 232.60468 570 MET D N 1
ATOM 5415 C CA . MET D 1 252 ? -86.70777 -68.40099 24.55560 1.000 232.31931 570 MET D CA 1
ATOM 5416 C C . MET D 1 252 ? -87.19624 -68.70608 25.96620 1.000 232.87183 570 MET D C 1
ATOM 5417 O O . MET D 1 252 ? -87.99681 -69.62738 26.16446 1.000 240.36194 570 MET D O 1
ATOM 5422 N N . ALA D 1 253 ? -86.72157 -67.94990 26.95944 1.000 226.23787 571 ALA D N 1
ATOM 5423 C CA . ALA D 1 253 ? -87.17467 -68.16719 28.32978 1.000 222.47234 571 ALA D CA 1
ATOM 5424 C C . ALA D 1 253 ? -88.65934 -67.85974 28.47776 1.000 231.80040 571 ALA D C 1
ATOM 5425 O O . ALA D 1 253 ? -89.39272 -68.60709 29.13591 1.000 243.89283 571 ALA D O 1
ATOM 5427 N N . ARG D 1 254 ? -89.12154 -66.76178 27.87380 1.000 232.32907 572 ARG D N 1
ATOM 5428 C CA . ARG D 1 254 ? -90.53691 -66.41561 27.95948 1.000 236.62218 572 ARG D CA 1
ATOM 5429 C C . ARG D 1 254 ? -91.39940 -67.43478 27.22550 1.000 240.40421 572 ARG D C 1
ATOM 5430 O O . ARG D 1 254 ? -92.49510 -67.77521 27.68722 1.000 241.73323 572 ARG D O 1
ATOM 5438 N N . HIS D 1 255 ? -90.92718 -67.92527 26.07616 1.000 243.32604 573 HIS D N 1
ATOM 5439 C CA . HIS D 1 255 ? -91.65722 -68.97111 25.36708 1.000 248.50490 573 HIS D CA 1
ATOM 5440 C C . HIS D 1 255 ? -91.74038 -70.24331 26.20003 1.000 253.80032 573 HIS D C 1
ATOM 5441 O O . HIS D 1 255 ? -92.79378 -70.88764 26.25787 1.000 263.20285 573 HIS D O 1
ATOM 5448 N N . ALA D 1 256 ? -90.63791 -70.62027 26.85337 1.000 248.20578 574 ALA D N 1
ATOM 5449 C CA . ALA D 1 256 ? -90.65214 -71.80182 27.70992 1.000 248.02668 574 ALA D CA 1
ATOM 5450 C C . ALA D 1 256 ? -91.60512 -71.61917 28.88432 1.000 245.93340 574 ALA D C 1
ATOM 5451 O O . ALA D 1 256 ? -92.25562 -72.57606 29.32106 1.000 249.64780 574 ALA D O 1
ATOM 5453 N N . ASP D 1 257 ? -91.69651 -70.39650 29.41349 1.000 245.29596 575 ASP D N 1
ATOM 5454 C CA . ASP D 1 257 ? -92.64316 -70.11324 30.48548 1.000 246.58269 575 ASP D CA 1
ATOM 5455 C C . ASP D 1 257 ? -94.09095 -70.23491 30.02849 1.000 244.67456 575 ASP D C 1
ATOM 5456 O O . ASP D 1 257 ? -94.97510 -70.44398 30.86577 1.000 240.23151 575 ASP D O 1
ATOM 5461 N N . ASN D 1 258 ? -94.35208 -70.11006 28.72947 1.000 253.28098 576 ASN D N 1
ATOM 5462 C CA . ASN D 1 258 ? -95.69515 -70.19414 28.16926 1.000 255.95297 576 ASN D CA 1
ATOM 5463 C C . ASN D 1 258 ? -95.76607 -71.25223 27.07373 1.000 260.48959 576 ASN D C 1
ATOM 5464 O O . ASN D 1 258 ? -96.34955 -71.03380 26.00995 1.000 258.57717 576 ASN D O 1
ATOM 5469 N N . CYS D 1 259 ? -95.17115 -72.41628 27.32335 1.000 262.91624 577 CYS D N 1
ATOM 5470 C CA . CYS D 1 259 ? -95.16139 -73.51815 26.37202 1.000 262.18015 577 CYS D CA 1
ATOM 5471 C C . CYS D 1 259 ? -95.81928 -74.73994 26.99617 1.000 265.81668 577 CYS D C 1
ATOM 5472 O O . CYS D 1 259 ? -95.68548 -74.98273 28.19973 1.000 271.22822 577 CYS D O 1
ATOM 5475 N N . ALA D 1 260 ? -96.52987 -75.50394 26.17316 1.000 257.81170 578 ALA D N 1
ATOM 5476 C CA . ALA D 1 260 ? -97.20664 -76.70872 26.63762 1.000 261.67749 578 ALA D CA 1
ATOM 5477 C C . ALA D 1 260 ? -96.34509 -77.94376 26.39727 1.000 262.24817 578 ALA D C 1
ATOM 5478 O O . ALA D 1 260 ? -96.82936 -78.96441 25.90846 1.000 267.16206 578 ALA D O 1
#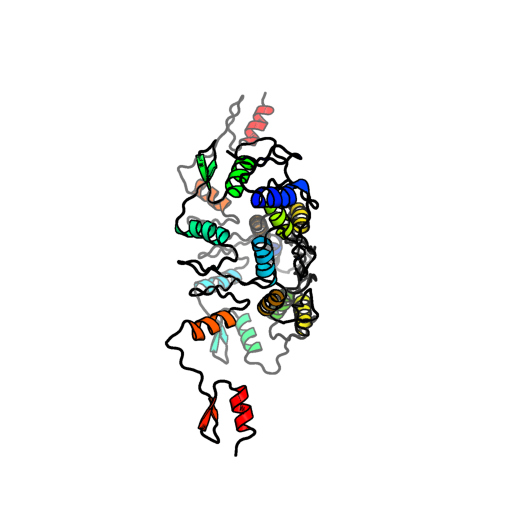

InterPro domains:
  IPR013087 Zinc finger C2H2-type [PF00096] (266-288)
  IPR013087 Zinc finger C2H2-type [PF00096] (294-316)
  IPR013087 Zinc finger C2H2-type [PF00096] (322-345)
  IPR013087 Zinc finger C2H2-type [PF00096] (437-460)
  IPR013087 Zinc finger C2H2-type [PF00096] (555-573)
  IPR013087 Zinc finger C2H2-type [PS00028] (268-288)
  IPR013087 Zinc finger C2H2-type [PS00028] (296-316)
  IPR013087 Zinc finger C2H2-type [PS00028] (324-345)
  IPR013087 Zinc finger C2H2-type [PS00028] (409-430)
  IPR013087 Zinc finger C2H2-type [PS00028] (439-460)
  IPR013087 Zinc finger C2H2-type [PS00028] (469-489)
  IPR013087 Zinc finger C2H2-type [PS00028] (497-517)
  IPR013087 Zinc finger C2H2-type [PS00028] (525-546)
  IPR013087 Zinc finger C2H2-type [PS50157] (266-293)
  IPR013087 Zinc finger C2H2-type [PS50157] (294-321)
  IPR013087 Zinc finger C2H2-type [PS50157] (322-350)
  IPR013087 Zinc finger C2H2-type [PS50157] (351-378)
  IPR013087 Zinc finger C2H2-type [PS50157] (379-406)
  IPR013087 Zinc finger C2H2-type [PS50157] (407-435)
  IPR013087 Zinc finger C2H2-type [PS50157] (437-465)

Organism: Homo sapiens (NCBI:txid9606)

Foldseek 3Di:
DQPADDPVDGDGHNDPVVVVLVCCVPPVVDADAAAPVDRHGHNDPVVNQLVVCVVPVDQPAAAPPDGDGHSDPVVNVLVVCVVVVCQPDAAPPPRDGHSDPVVNVVCCQPPVDDPQDWDAQPVDGDTGRDPVVSVVVCCQQVNFAPVFDAAPQDRDTHGGNVVNVVVNVVCPPDFSAAAPPDGDTHNDVVVNQLVVCVVVVPFPAADPVDGDGHSDPVVNVVVCCPVVNPPDDQDWDAAPPPGRTDSDVVVSVVCNVVPD/DPAAAPVDRDDDPDPLVNVLVVCVVVVDFDAAAPVDGDGHSDPVVNVLVVCVVVVDFPDAAPPPRHTHSDPVVNVVCCQVPVDPPQDWDAQPVDGDTGRDDVVSVVCCCQFVDFQPVFDAAPQDGDTDRGNNVNVVVNVVCVVDQRAAADPDRDGHVDVVVNQLVVLVVDVDFPQAAPPDRDTDSDPVVNVVCCLVPPNPPNDQDWDAQPQPGDTDRDPVVSVVCNVVDD

Solvent-accessible surface area: 36022 Å² total; per-residue (Å²): 140,134,102,79,136,5,117,83,45,126,92,15,49,78,70,69,48,70,23,77,111,14,87,79,92,146,54,58,131,78,88,66,112,135,8,120,137,51,132,92,7,3,18,36,80,59,54,18,104,116,46,74,53,51,58,87,38,100,118,70,119,96,3,107,120,36,34,77,5,1,82,30,91,105,74,31,139,78,31,61,32,106,71,60,31,124,93,59,66,81,0,161,80,59,121,36,118,28,45,70,54,48,66,32,152,86,32,34,87,39,148,53,74,168,150,22,92,100,82,127,8,96,115,16,135,63,80,28,22,82,146,86,64,18,18,84,28,53,158,128,48,24,46,151,62,94,63,5,107,61,5,179,58,30,69,27,39,47,52,52,100,59,36,15,49,83,46,31,106,78,31,136,134,88,99,100,57,157,10,109,105,51,151,86,21,6,134,87,104,148,61,15,76,48,39,84,52,53,63,46,5,79,85,54,60,45,11,103,124,41,128,107,26,41,70,33,115,113,74,22,49,108,16,87,117,117,155,55,48,131,136,77,121,57,67,66,51,96,5,88,126,73,35,117,84,35,89,166,140,99,61,32,46,169,48,16,121,127,19,131,173,96,75,160,12,111,120,49,147,72,29,10,107,98,72,66,78,22,122,96,42,56,45,66,71,83,11,99,64,62,86,69,0,96,114,38,30,80,22,0,67,38,88,102,75,37,141,76,37,58,32,103,76,64,48,111,101,74,54,75,0,164,81,57,123,36,126,36,48,60,51,46,60,29,130,79,34,25,80,37,139,61,54,148,154,24,90,105,73,131,8,100,117,17,134,62,77,28,34,87,144,77,63,19,23,54,32,52,158,136,43,26,55,152,71,130,73,8,99,30,0,176,40,28,50,38,32,54,49,52,121,70,32,10,60,69,42,44,115,57,48,119,122,105,94,49,40,49,13,79,116,43,159,87,19,2,128,80,115,157,61,22,74,56,37,67,34,85,86,65,60,91,89,72,68,57,4,89,109,20,38,107,48,39,74,43,115,128,66,26,49,74,14,72,101,127,146,52,48,134,126,88,128,85,51,71,45,79,1,117,130,54,43,133,85,50,94,121,156,112,57,36,46,174,50,23,114,119,31,138